Protein AF-A0A418KWC9-F1 (afdb_monomer_lite)

Organism: NCBI:txid2293569

Foldseek 3Di:
DAADPQEDDPDDPLVLLCLLLVCVLVHQADEYEDEEEDDPVVLDPLEPPPLCVSVVSVCVRPNQRHAYAHAEYWYFYFPCVPHDDDPVRLVSLLLSQLSHQLRSLQQPHQYYDYPDDAFDDPLGGTGYQADHPPRHGGLNVLLVVLSCVLQQCFAWDAWQPDWDPQKGWTWGDNPFKIKIKIAGQAKDKDFRDWPFFWWWKAWSRGDIDIFGADVRHGIDIHYSTIMITITGGDTDHDCVSGHDNRDDHDDDDDDQQQQKDKDKDFDPVQCPPCSPQNGADAQVDWTKMKIKIFGQAQAKWKWWKAKQWPQQKGKPDGTHIDIAGHRGIDMDIIIIHGHPRHAASDWIKIWMWIATPNDIHRIDIGTYHHNDDQWDWAWFQDPQGIKIWIKGFAQDQAKWWWQWKWKDKAPDIDTHGFTDIAGHGGIDIGIGDDPDDDAAKTKMWIWTAIPVGDIHIHIAMAGDHDPVQAAEAEAFDDDADADPPRCPPFDKDKLVVQWADSFPDDPPVQQKIWIWHWHDHQWWIKIKIKMAHNAFDQADDKPCRLWGWWKKKKWAGHFQPRDPFIWIWTWHQYPVFTWIFTPDADPADGITDPVKRKGWDADPVRNIIIIMITHTVVRHVNYRVNSQKIFMKMWTWHDNPPITRTIIINFDCPRPDVGSNRTGIYGYDD

Secondary structure (DSSP, 8-state):
--EE----PSS-HHHHHHHTTTGGGG-SEEEEEEEEE--TTT---SS-SSHHHHHHHHHHHSTTTSEEEEEEEEEEEET-TTSPPPHHHHHHHHHHHHHHHHHHHHTT-SEEEES-SS--B-SSEE--SB-TTT-PBPHHHHHHHHHHHHHTT-EEEEEPTTPPTTEEEEEEE-SSEEEEEEEESS-EEEEE--S-SEEEEE-TT--EEEEE--TT-EEEEE-SS-EEEEEEB----B-TTPPPPPP-PPPP---TTTTEEEEEE--GGG-TTHHHH-EEE-SSSPEEEEEEEEE-SSS-EEEEEEEEE-TTEEEES-SEEEEE-TT-EEEEEEEEEE-TTPPTT--EEEEEEEEETTEEPPPEEEEEEESS-SEEEEEEEETTEEEEEEEEE--SSS-EEE-PEEEEETTEEEEE---EEE-TT-EEEEEEE-TTPPSEEEEEEEEEEBTTS-EEEEEEEEEE--GGGPEEEEE-----SS---S-TT---EETTTTSEEEES----TTTEEEEEEEEE-SSEEEEEEEEEESS------GGGGGGSSEEEEEEEESSTTT-S--EEEEEEEETTEEEEEEEE-SSS-SEE-TTSEEEEEEETTTTEEEEEEEEEGGGSTT--GGG-EEEEEEEEEE-SSSS--EEEEESSSSSSTT-GGGSEEEEEE-

pLDDT: mean 90.85, std 8.5, range [52.31, 98.75]

Radius of gyration: 29.86 Å; chains: 1; bounding box: 70×76×73 Å

Structure (mmCIF, N/CA/C/O backbone):
data_AF-A0A418KWC9-F1
#
_entry.id   AF-A0A418KWC9-F1
#
loop_
_atom_site.group_PDB
_atom_site.id
_atom_site.type_symbol
_atom_site.label_atom_id
_atom_site.label_alt_id
_atom_site.label_comp_id
_atom_site.label_asym_id
_atom_site.label_entity_id
_atom_site.label_seq_id
_atom_site.pdbx_PDB_ins_code
_atom_site.Cartn_x
_atom_site.Cartn_y
_atom_site.Cartn_z
_atom_site.occupancy
_atom_site.B_iso_or_equiv
_atom_site.auth_seq_id
_atom_site.auth_comp_id
_atom_site.auth_asym_id
_atom_site.auth_atom_id
_atom_site.pdbx_PDB_model_num
ATOM 1 N N . MET A 1 1 ? 1.485 1.531 29.339 1.00 55.66 1 MET A N 1
ATOM 2 C CA . MET A 1 1 ? 1.982 1.822 27.985 1.00 55.66 1 MET A CA 1
ATOM 3 C C . MET A 1 1 ? 2.250 0.526 27.245 1.00 55.66 1 MET A C 1
ATOM 5 O O . MET A 1 1 ? 3.382 0.055 27.190 1.00 55.66 1 MET A O 1
ATOM 9 N N . SER A 1 2 ? 1.172 -0.069 26.738 1.00 59.66 2 SER A N 1
ATOM 10 C CA . SER A 1 2 ? 1.151 -0.954 25.577 1.00 59.66 2 SER A CA 1
ATOM 11 C C . SER A 1 2 ? 1.064 -0.100 24.307 1.00 59.66 2 SER A C 1
ATOM 13 O O . SER A 1 2 ? 0.461 0.970 24.310 1.00 59.66 2 SER A O 1
ATOM 15 N N . ALA A 1 3 ? 1.679 -0.560 23.221 1.00 57.91 3 ALA A N 1
ATOM 16 C CA . ALA A 1 3 ? 1.517 0.033 21.896 1.00 57.91 3 ALA A CA 1
ATOM 17 C C . ALA A 1 3 ? 0.879 -1.014 20.982 1.00 57.91 3 ALA A C 1
ATOM 19 O O . ALA A 1 3 ? 1.335 -2.162 20.959 1.00 57.91 3 ALA A O 1
ATOM 20 N N . ALA A 1 4 ? -0.158 -0.637 20.238 1.00 60.97 4 ALA A N 1
ATOM 21 C CA . ALA A 1 4 ? -0.689 -1.491 19.184 1.00 60.97 4 ALA A CA 1
ATOM 22 C C . ALA A 1 4 ? 0.157 -1.273 17.929 1.00 60.97 4 ALA A C 1
ATOM 24 O O . ALA A 1 4 ? 0.073 -0.212 17.330 1.00 60.97 4 ALA A O 1
ATOM 25 N N . GLY A 1 5 ? 0.975 -2.270 17.563 1.00 56.97 5 GLY A N 1
ATOM 26 C CA . GLY A 1 5 ? 1.884 -2.244 16.410 1.00 56.97 5 GLY A CA 1
ATOM 27 C C . GLY A 1 5 ? 1.158 -2.049 15.077 1.00 56.97 5 GLY A C 1
ATOM 28 O O . GLY A 1 5 ? 0.870 -3.026 14.388 1.00 56.97 5 GLY A O 1
ATOM 29 N N . MET A 1 6 ? 0.871 -0.804 14.709 1.00 66.00 6 MET A N 1
ATOM 30 C CA . MET A 1 6 ? 0.062 -0.421 13.549 1.00 66.00 6 MET A CA 1
ATOM 31 C C . MET A 1 6 ? 0.936 0.188 12.443 1.00 66.00 6 MET A C 1
ATOM 33 O O . MET A 1 6 ? 0.730 1.297 11.961 1.00 66.00 6 MET A O 1
ATOM 37 N N . ALA A 1 7 ? 1.944 -0.570 12.006 1.00 60.78 7 ALA A N 1
ATOM 38 C CA . ALA A 1 7 ? 2.796 -0.187 10.883 1.00 60.78 7 ALA A CA 1
ATOM 39 C C . ALA A 1 7 ? 2.157 -0.622 9.549 1.00 60.78 7 ALA A C 1
ATOM 41 O O . ALA A 1 7 ? 2.160 -1.805 9.201 1.00 60.78 7 ALA A O 1
ATOM 42 N N . GLY A 1 8 ? 1.609 0.326 8.783 1.00 56.72 8 GLY A N 1
ATOM 43 C CA . GLY A 1 8 ? 1.038 0.069 7.458 1.00 56.72 8 GLY A CA 1
ATOM 44 C C . GLY A 1 8 ? 1.153 1.284 6.544 1.00 56.72 8 GLY A C 1
ATOM 45 O O . GLY A 1 8 ? 0.849 2.394 6.961 1.00 56.72 8 GLY A O 1
ATOM 46 N N . ALA A 1 9 ? 1.600 1.076 5.303 1.00 54.41 9 ALA A N 1
ATOM 47 C CA . ALA A 1 9 ? 1.681 2.128 4.292 1.00 54.41 9 ALA A CA 1
ATOM 48 C C . ALA A 1 9 ? 0.294 2.488 3.736 1.00 54.41 9 ALA A C 1
ATOM 50 O O . ALA A 1 9 ? -0.619 1.665 3.723 1.00 54.41 9 ALA A O 1
ATOM 51 N N . GLN A 1 10 ? 0.161 3.709 3.222 1.00 53.97 10 GLN A N 1
ATOM 52 C CA . GLN A 1 10 ? -1.043 4.160 2.529 1.00 53.97 10 GLN A CA 1
ATOM 53 C C . GLN A 1 10 ? -1.357 3.347 1.270 1.00 53.97 10 GLN A C 1
ATOM 55 O O . GLN A 1 10 ? -0.440 3.120 0.475 1.00 53.97 10 GLN A O 1
ATOM 60 N N . PRO A 1 11 ? -2.639 3.003 1.001 1.00 52.75 11 PRO A N 1
ATOM 61 C CA . PRO A 1 11 ? -3.869 3.302 1.763 1.00 52.75 11 PRO A CA 1
ATOM 62 C C . PRO A 1 11 ? -4.252 2.258 2.844 1.00 52.75 11 PRO A C 1
ATOM 64 O O . PRO A 1 11 ? -3.728 1.149 2.881 1.00 52.75 11 PRO A O 1
ATOM 67 N N . TYR A 1 12 ? -5.233 2.635 3.680 1.00 63.41 12 TYR A N 1
ATOM 68 C CA . TYR A 1 12 ? -5.588 2.100 5.010 1.00 63.41 12 TYR A CA 1
ATOM 69 C C . TYR A 1 12 ? -6.481 0.838 5.191 1.00 63.41 12 TYR A C 1
ATOM 71 O O . TYR A 1 12 ? -6.798 0.589 6.353 1.00 63.41 12 TYR A O 1
ATOM 79 N N . PRO A 1 13 ? -6.911 0.007 4.210 1.00 67.88 13 PRO A N 1
ATOM 80 C CA . PRO A 1 13 ? -7.950 -1.010 4.476 1.00 67.88 13 PRO A CA 1
ATOM 81 C C . PRO A 1 13 ? -7.666 -1.940 5.664 1.00 67.88 13 PRO A C 1
ATOM 83 O O . PRO A 1 13 ? -8.561 -2.281 6.431 1.00 67.88 13 PRO A O 1
ATOM 86 N N . TRP A 1 14 ? -6.400 -2.316 5.849 1.00 73.94 14 TRP A N 1
ATOM 87 C CA . TRP A 1 14 ? -5.980 -3.129 6.987 1.00 73.94 14 TRP A CA 1
ATOM 88 C C . TRP A 1 14 ? -5.973 -2.354 8.311 1.00 73.94 14 TRP A C 1
ATOM 90 O O . TRP A 1 14 ? -6.402 -2.895 9.326 1.00 73.94 14 TRP A O 1
ATOM 100 N N . LEU A 1 15 ? -5.511 -1.099 8.303 1.00 79.12 15 LEU A N 1
ATOM 101 C CA . LEU A 1 15 ? -5.437 -0.270 9.507 1.00 79.12 15 LEU A CA 1
ATOM 102 C C . LEU A 1 15 ? -6.836 0.097 10.003 1.00 79.12 15 LEU A C 1
ATOM 104 O O . LEU A 1 15 ? -7.142 -0.082 11.174 1.00 79.12 15 LEU A O 1
ATOM 108 N N . GLU A 1 16 ? -7.713 0.514 9.093 1.00 82.56 16 GLU A N 1
ATOM 109 C CA . GLU A 1 16 ? -9.117 0.760 9.406 1.00 82.56 16 GLU A CA 1
ATOM 110 C C . GLU A 1 16 ? -9.792 -0.513 9.939 1.00 82.56 16 GLU A C 1
ATOM 112 O O . GLU A 1 16 ? -10.520 -0.468 10.929 1.00 82.56 16 GLU A O 1
ATOM 117 N N . LEU A 1 17 ? -9.509 -1.678 9.343 1.00 85.88 17 LEU A N 1
ATOM 118 C CA . LEU A 1 17 ? -10.041 -2.941 9.845 1.00 85.88 17 LEU A CA 1
ATOM 119 C C . LEU A 1 17 ? -9.552 -3.257 11.265 1.00 85.88 17 LEU A C 1
ATOM 121 O O . LEU A 1 17 ? -10.341 -3.759 12.060 1.00 85.88 17 LEU A O 1
ATOM 125 N N . MET A 1 18 ? -8.297 -2.954 11.612 1.00 86.56 18 MET A N 1
ATOM 126 C CA . MET A 1 18 ? -7.821 -3.093 12.993 1.00 86.56 18 MET A CA 1
ATOM 127 C C . MET A 1 18 ? -8.593 -2.195 13.959 1.00 86.56 18 MET A C 1
ATOM 129 O O . MET A 1 18 ? -9.014 -2.668 15.011 1.00 86.56 18 MET A O 1
ATOM 133 N N . LEU A 1 19 ? -8.824 -0.934 13.595 1.00 87.81 19 LEU A N 1
ATOM 134 C CA . LEU A 1 19 ? -9.571 0.005 14.435 1.00 87.81 19 LEU A CA 1
ATOM 135 C C . LEU A 1 19 ? -11.036 -0.432 14.615 1.00 87.81 19 LEU A C 1
ATOM 137 O O . LEU A 1 19 ? -11.556 -0.410 15.726 1.00 87.81 19 LEU A O 1
ATOM 141 N N . ARG A 1 20 ? -11.668 -0.983 13.568 1.00 90.00 20 ARG A N 1
ATOM 142 C CA . ARG A 1 20 ? -13.002 -1.622 13.637 1.00 90.00 20 ARG A CA 1
ATOM 143 C C . ARG A 1 20 ? -13.074 -2.857 14.544 1.00 90.00 20 ARG A C 1
ATOM 145 O O . ARG A 1 20 ? -14.174 -3.347 14.790 1.00 90.00 20 ARG A O 1
ATOM 152 N N . ASN A 1 21 ? -11.935 -3.402 14.969 1.00 92.50 21 ASN A N 1
ATOM 153 C CA . ASN A 1 21 ? -11.843 -4.502 15.933 1.00 92.50 21 ASN A CA 1
ATOM 154 C C . ASN A 1 21 ? -11.576 -4.001 17.366 1.00 92.50 21 ASN A C 1
ATOM 156 O O . ASN A 1 21 ? -11.148 -4.790 18.204 1.00 92.50 21 ASN A O 1
ATOM 160 N N . GLU A 1 22 ? -11.799 -2.708 17.644 1.00 91.62 22 GLU A N 1
ATOM 161 C CA . GLU A 1 22 ? -11.688 -2.120 18.992 1.00 91.62 22 GLU A CA 1
ATOM 162 C C . GLU A 1 22 ? -10.288 -2.356 19.611 1.00 91.62 22 GLU A C 1
ATOM 164 O O . GLU A 1 22 ? -10.118 -2.536 20.812 1.00 91.62 22 GLU A O 1
ATOM 169 N N . VAL A 1 23 ? -9.241 -2.387 18.772 1.00 88.88 23 VAL A N 1
ATOM 170 C CA . VAL A 1 23 ? -7.858 -2.650 19.217 1.00 88.88 23 VAL A CA 1
ATOM 171 C C . VAL A 1 23 ? -7.333 -1.546 20.143 1.00 88.88 23 VAL A C 1
ATOM 173 O O . VAL A 1 23 ? -6.467 -1.817 20.978 1.00 88.88 23 VAL A O 1
ATOM 176 N N . LEU A 1 24 ? -7.848 -0.320 20.007 1.00 87.31 24 LEU A N 1
ATOM 177 C CA . LEU A 1 24 ? -7.435 0.822 20.825 1.00 87.31 24 LEU A CA 1
ATOM 178 C C . LEU A 1 24 ? -7.840 0.680 22.297 1.00 87.31 24 LEU A C 1
ATOM 180 O O . LEU A 1 24 ? -7.077 1.105 23.154 1.00 87.31 24 LEU A O 1
ATOM 184 N N . ASP A 1 25 ? -8.899 -0.070 22.614 1.00 87.25 25 ASP A N 1
ATOM 185 C CA . ASP A 1 25 ? -9.286 -0.380 24.003 1.00 87.25 25 ASP A CA 1
ATOM 186 C C . ASP A 1 25 ? -8.169 -1.114 24.781 1.00 87.25 25 ASP A C 1
ATOM 188 O O . ASP A 1 25 ? -8.144 -1.143 26.014 1.00 87.25 25 ASP A O 1
ATOM 192 N N . TYR A 1 26 ? -7.212 -1.709 24.057 1.00 86.75 26 TYR A N 1
ATOM 193 C CA . TYR A 1 26 ? -6.084 -2.475 24.590 1.00 86.75 26 TYR A CA 1
ATOM 194 C C . TYR A 1 26 ? -4.725 -1.785 24.382 1.00 86.75 26 TYR A C 1
ATOM 196 O O . TYR A 1 26 ? -3.673 -2.361 24.704 1.00 86.75 26 TYR A O 1
ATOM 204 N N . ALA A 1 27 ? -4.718 -0.566 23.843 1.00 86.25 27 ALA A N 1
ATOM 205 C CA . ALA A 1 27 ? -3.515 0.170 23.485 1.00 86.25 27 ALA A CA 1
ATOM 206 C C . ALA A 1 27 ? -3.492 1.547 24.150 1.00 86.25 27 ALA A C 1
ATOM 208 O O . ALA A 1 27 ? -4.456 2.289 24.100 1.00 86.25 27 ALA A O 1
ATOM 209 N N . ASP A 1 28 ? -2.348 1.924 24.719 1.00 85.06 28 ASP A N 1
ATOM 210 C CA . ASP A 1 28 ? -2.148 3.298 25.200 1.00 85.06 28 ASP A CA 1
ATOM 211 C C . ASP A 1 28 ? -1.655 4.232 24.076 1.00 85.06 28 ASP A C 1
ATOM 213 O O . ASP A 1 28 ? -1.590 5.450 24.242 1.00 85.06 28 ASP A O 1
ATOM 217 N N . ILE A 1 29 ? -1.178 3.645 22.972 1.00 87.81 29 ILE A N 1
ATOM 218 C CA . ILE A 1 29 ? -0.477 4.334 21.889 1.00 87.81 29 ILE A CA 1
ATOM 219 C C . ILE A 1 29 ? -0.920 3.756 20.542 1.00 87.81 29 ILE A C 1
ATOM 221 O O . ILE A 1 29 ? -0.786 2.550 20.298 1.00 87.81 29 ILE A O 1
ATOM 225 N N . TYR A 1 30 ? -1.333 4.649 19.645 1.00 88.62 30 TYR A N 1
ATOM 226 C CA . TYR A 1 30 ? -1.456 4.428 18.212 1.00 88.62 30 TYR A CA 1
ATOM 227 C C . TYR A 1 30 ? -0.127 4.792 17.546 1.00 88.62 30 TYR A C 1
ATOM 229 O O . TYR A 1 30 ? 0.238 5.966 17.449 1.00 88.62 30 TYR A O 1
ATOM 237 N N . ASN A 1 31 ? 0.639 3.785 17.121 1.00 89.31 31 ASN A N 1
ATOM 238 C CA . ASN A 1 31 ? 1.924 4.020 16.474 1.00 89.31 31 ASN A CA 1
ATOM 239 C C . ASN A 1 31 ? 1.820 3.912 14.949 1.00 89.31 31 ASN A C 1
ATOM 241 O O . ASN A 1 31 ? 1.153 3.022 14.432 1.00 89.31 31 ASN A O 1
ATOM 245 N N . TYR A 1 32 ? 2.523 4.783 14.229 1.00 86.56 32 TYR A N 1
ATOM 246 C CA . TYR A 1 32 ? 2.588 4.766 12.766 1.00 86.56 32 TYR A CA 1
ATOM 247 C C . TYR A 1 32 ? 3.977 5.184 12.281 1.00 86.56 32 TYR A C 1
ATOM 249 O O . TYR A 1 32 ? 4.783 5.716 13.046 1.00 86.56 32 TYR A O 1
ATOM 257 N N . HIS A 1 33 ? 4.304 4.831 11.037 1.00 88.00 33 HIS A N 1
ATOM 258 C CA . HIS A 1 33 ? 5.649 4.967 10.474 1.00 88.00 33 HIS A CA 1
ATOM 259 C C . HIS A 1 33 ? 5.592 5.815 9.201 1.00 88.00 33 HIS A C 1
ATOM 261 O O . HIS A 1 33 ? 4.668 5.687 8.392 1.00 88.00 33 HIS A O 1
ATOM 267 N N . LEU A 1 34 ? 6.597 6.662 9.006 1.00 83.44 34 LEU A N 1
ATOM 268 C CA . LEU A 1 34 ? 6.789 7.423 7.781 1.00 83.44 34 LEU A CA 1
ATOM 269 C C . LEU A 1 34 ? 8.232 7.247 7.323 1.00 83.44 34 LEU A C 1
ATOM 271 O O . LEU A 1 34 ? 9.177 7.570 8.035 1.00 83.44 34 LEU A O 1
ATOM 275 N N . HIS A 1 35 ? 8.405 6.768 6.097 1.00 84.06 35 HIS A N 1
ATOM 276 C CA . HIS A 1 35 ? 9.718 6.614 5.487 1.00 84.06 35 HIS A CA 1
ATOM 277 C C . HIS A 1 35 ? 9.732 7.281 4.121 1.00 84.06 35 HIS A C 1
ATOM 279 O O . HIS A 1 35 ? 8.744 7.239 3.387 1.00 84.06 35 HIS A O 1
ATOM 285 N N . GLN A 1 36 ? 10.864 7.876 3.765 1.00 80.00 36 GLN A N 1
ATOM 286 C CA . GLN A 1 36 ? 11.107 8.387 2.420 1.00 80.00 36 GLN A CA 1
ATOM 287 C C . GLN A 1 36 ? 12.430 7.859 1.877 1.00 80.00 36 GLN A C 1
ATOM 289 O O . GLN A 1 36 ? 13.285 7.368 2.612 1.00 80.00 36 GLN A O 1
ATOM 294 N N . THR A 1 37 ? 12.588 7.952 0.561 1.00 83.50 37 THR A N 1
ATOM 295 C CA . THR A 1 37 ? 13.860 7.703 -0.112 1.00 83.50 37 THR A CA 1
ATOM 296 C C . THR A 1 37 ? 14.444 9.033 -0.560 1.00 83.50 37 THR A C 1
ATOM 298 O O . THR A 1 37 ? 13.742 9.844 -1.157 1.00 83.50 37 THR A O 1
ATOM 301 N N . TYR A 1 38 ? 15.718 9.252 -0.259 1.00 84.06 38 TYR A N 1
ATOM 302 C CA . TYR A 1 38 ? 16.465 10.413 -0.702 1.00 84.06 38 TYR A CA 1
ATOM 303 C C . TYR A 1 38 ? 16.671 10.361 -2.214 1.00 84.06 38 TYR A C 1
ATOM 305 O O . TYR A 1 38 ? 17.191 9.375 -2.741 1.00 84.06 38 TYR A O 1
ATOM 313 N N . ASP A 1 39 ? 16.289 11.448 -2.878 1.00 79.38 39 ASP A N 1
ATOM 314 C CA . ASP A 1 39 ? 16.527 11.684 -4.295 1.00 79.38 39 ASP A CA 1
ATOM 315 C C . ASP A 1 39 ? 17.175 13.072 -4.474 1.00 79.38 39 ASP A C 1
ATOM 317 O O . ASP A 1 39 ? 16.536 14.094 -4.187 1.00 79.38 39 ASP A O 1
ATOM 321 N N . PRO A 1 40 ? 18.440 13.145 -4.925 1.00 71.31 40 PRO A N 1
ATOM 322 C CA . PRO A 1 40 ? 19.127 14.416 -5.125 1.00 71.31 40 PRO A CA 1
ATOM 323 C C . PRO A 1 40 ? 18.528 15.260 -6.264 1.00 71.31 40 PRO A C 1
ATOM 325 O O . PRO A 1 40 ? 18.698 16.478 -6.250 1.00 71.31 40 PRO A O 1
ATOM 328 N N . ALA A 1 41 ? 17.814 14.662 -7.225 1.00 65.19 41 ALA A N 1
ATOM 329 C CA . ALA A 1 41 ? 17.230 15.373 -8.365 1.00 65.19 41 ALA A CA 1
ATOM 330 C C . ALA A 1 41 ? 15.948 16.133 -7.997 1.00 65.19 41 ALA A C 1
ATOM 332 O O . ALA A 1 41 ? 15.665 17.189 -8.563 1.00 65.19 41 ALA A O 1
ATOM 333 N N . VAL A 1 42 ? 15.188 15.613 -7.032 1.00 59.84 42 VAL A N 1
ATOM 334 C CA . VAL A 1 42 ? 13.892 16.177 -6.623 1.00 59.84 42 VAL A CA 1
ATOM 335 C C . VAL A 1 42 ? 14.031 17.120 -5.422 1.00 59.84 42 VAL A C 1
ATOM 337 O O . VAL A 1 42 ? 13.109 17.884 -5.156 1.00 59.84 42 VAL A O 1
ATOM 340 N N . ALA A 1 43 ? 15.188 17.114 -4.735 1.00 54.28 43 ALA A N 1
ATOM 341 C CA . ALA A 1 43 ? 15.439 17.807 -3.467 1.00 54.28 43 ALA A CA 1
ATOM 342 C C . ALA A 1 43 ? 14.248 17.608 -2.509 1.00 54.28 43 ALA A C 1
ATOM 344 O O . ALA A 1 43 ? 13.368 18.471 -2.456 1.00 54.28 43 ALA A O 1
ATOM 345 N N . PRO A 1 44 ? 14.168 16.463 -1.797 1.00 52.31 44 PRO A N 1
ATOM 346 C CA . PRO A 1 44 ? 12.947 16.040 -1.122 1.00 52.31 44 PRO A CA 1
ATOM 347 C C . PRO A 1 44 ? 12.392 17.190 -0.293 1.00 52.31 44 PRO A C 1
ATOM 349 O O . PRO A 1 44 ? 13.108 17.800 0.506 1.00 52.31 44 PRO A O 1
ATOM 352 N N . THR A 1 45 ? 11.117 17.513 -0.515 1.00 52.91 45 THR A N 1
ATOM 353 C CA . THR A 1 45 ? 10.441 18.484 0.340 1.00 52.91 45 THR A CA 1
ATOM 354 C C . THR A 1 45 ? 10.541 17.931 1.763 1.00 52.91 45 THR A C 1
ATOM 356 O O . THR A 1 45 ? 10.082 16.813 1.991 1.00 52.91 45 THR A O 1
ATOM 359 N N . PRO A 1 46 ? 11.138 18.652 2.728 1.00 54.31 46 PRO A N 1
ATOM 360 C CA . PRO A 1 46 ? 11.438 18.105 4.053 1.00 54.31 46 PRO A CA 1
ATOM 361 C C . PRO A 1 46 ? 10.185 17.934 4.933 1.00 54.31 46 PRO A C 1
ATOM 363 O O . PRO A 1 46 ? 10.283 17.807 6.150 1.00 54.31 46 PRO A O 1
ATOM 366 N N . LEU A 1 47 ? 8.993 17.965 4.332 1.00 57.19 47 LEU A N 1
ATOM 367 C CA . LEU A 1 47 ? 7.722 17.863 5.025 1.00 57.19 47 LEU A CA 1
ATOM 368 C C . LEU A 1 47 ? 7.279 16.385 5.082 1.00 57.19 47 LEU A C 1
ATOM 370 O O . LEU A 1 47 ? 7.255 15.725 4.039 1.00 57.19 47 LEU A O 1
ATOM 374 N N . PRO A 1 48 ? 6.843 15.874 6.252 1.00 59.09 48 PRO A N 1
ATOM 375 C CA . PRO A 1 48 ? 6.015 14.676 6.331 1.00 59.09 48 PRO A CA 1
ATOM 376 C C . PRO A 1 48 ? 4.798 14.863 5.433 1.00 59.09 48 PRO A C 1
ATOM 378 O O . PRO A 1 48 ? 3.848 15.560 5.790 1.00 59.09 48 PRO A O 1
ATOM 381 N N . THR A 1 49 ? 4.769 14.210 4.283 1.00 60.97 49 THR A N 1
ATOM 382 C CA . THR A 1 49 ? 3.495 13.923 3.634 1.00 60.97 49 THR A CA 1
ATOM 383 C C . THR A 1 49 ? 2.897 12.716 4.351 1.00 60.97 49 THR A C 1
ATOM 385 O O . THR A 1 49 ? 3.434 11.617 4.234 1.00 60.97 49 THR A O 1
ATOM 388 N N . GLY A 1 50 ? 1.822 12.909 5.122 1.00 70.19 50 GLY A N 1
ATOM 389 C CA . GLY A 1 50 ? 1.013 11.791 5.626 1.00 70.19 50 GLY A CA 1
ATOM 390 C C . GLY A 1 50 ? 0.551 11.848 7.083 1.00 70.19 50 GLY A C 1
ATOM 391 O O . GLY A 1 50 ? -0.415 11.158 7.387 1.00 70.19 50 GLY A O 1
ATOM 392 N N . VAL A 1 51 ? 1.142 12.663 7.970 1.00 84.38 51 VAL A N 1
ATOM 393 C CA . VAL A 1 51 ? 0.728 12.716 9.398 1.00 84.38 51 VAL A CA 1
ATOM 394 C C . VAL A 1 51 ? -0.773 12.998 9.571 1.00 84.38 51 VAL A C 1
ATOM 396 O O . VAL A 1 51 ? -1.427 12.199 10.243 1.00 84.38 51 VAL A O 1
ATOM 399 N N . PRO A 1 52 ? -1.375 14.024 8.919 1.00 83.12 52 PRO A N 1
ATOM 400 C CA . PRO A 1 52 ? -2.804 14.301 9.094 1.00 83.12 52 PRO A CA 1
ATOM 401 C C . PRO A 1 52 ? -3.714 13.143 8.678 1.00 83.12 52 PRO A C 1
ATOM 403 O O . PRO A 1 52 ? -4.813 13.014 9.199 1.00 83.12 52 PRO A O 1
ATOM 406 N N . ALA A 1 53 ? -3.268 12.289 7.753 1.00 79.00 53 ALA A N 1
ATOM 407 C CA . ALA A 1 53 ? -4.049 11.138 7.327 1.00 79.00 53 ALA A CA 1
ATOM 408 C C . ALA A 1 53 ? -4.059 10.035 8.404 1.00 79.00 53 ALA A C 1
ATOM 410 O O . ALA A 1 53 ? -5.106 9.446 8.659 1.00 79.00 53 ALA A O 1
ATOM 411 N N . TYR A 1 54 ? -2.924 9.784 9.076 1.00 84.12 54 TYR A N 1
ATOM 412 C CA . TYR A 1 54 ? -2.851 8.783 10.149 1.00 84.12 54 TYR A CA 1
ATOM 413 C C . TYR A 1 54 ? -3.618 9.222 11.391 1.00 84.12 54 TYR A C 1
ATOM 415 O O . TYR A 1 54 ? -4.342 8.410 11.960 1.00 84.12 54 TYR A O 1
ATOM 423 N N . LEU A 1 55 ? -3.457 10.485 11.792 1.00 85.44 55 LEU A N 1
ATOM 424 C CA . LEU A 1 55 ? -4.131 11.032 12.969 1.00 85.44 55 LEU A CA 1
ATOM 425 C C . LEU A 1 55 ? -5.617 11.295 12.704 1.00 85.44 55 LEU A C 1
ATOM 427 O O . LEU A 1 55 ? -6.437 11.054 13.577 1.00 85.44 55 LEU A O 1
ATOM 431 N N . GLY A 1 56 ? -5.988 11.699 11.485 1.00 84.62 56 GLY A N 1
ATOM 432 C CA . GLY A 1 56 ? -7.393 11.851 11.106 1.00 84.62 56 GLY A CA 1
ATOM 433 C C . GLY A 1 56 ? -8.168 10.532 11.133 1.00 84.62 56 GLY A C 1
ATOM 434 O O . GLY A 1 56 ? -9.339 10.533 11.492 1.00 84.62 56 GLY A O 1
ATOM 435 N N . LEU A 1 57 ? -7.519 9.409 10.796 1.00 83.88 57 LEU A N 1
ATOM 436 C CA . LEU A 1 57 ? -8.125 8.084 10.948 1.00 83.88 57 LEU A CA 1
ATOM 437 C C . LEU A 1 57 ? -8.260 7.688 12.424 1.00 83.88 57 LEU A C 1
ATOM 439 O O . LEU A 1 57 ? -9.289 7.145 12.803 1.00 83.88 57 LEU A O 1
ATOM 443 N N . LEU A 1 58 ? -7.244 7.956 13.252 1.00 85.31 58 LEU A N 1
ATOM 444 C CA . LEU A 1 58 ? -7.317 7.713 14.697 1.00 85.31 58 LEU A CA 1
ATOM 445 C C . LEU A 1 58 ? -8.514 8.450 15.320 1.00 85.31 58 LEU A C 1
ATOM 447 O O . LEU A 1 58 ? -9.316 7.836 16.017 1.00 85.31 58 LEU A O 1
ATOM 451 N N . GLU A 1 59 ? -8.671 9.730 14.984 1.00 84.94 59 GLU A N 1
ATOM 452 C CA . GLU A 1 59 ? -9.733 10.602 15.496 1.00 84.94 59 GLU A CA 1
ATOM 453 C C . GLU A 1 59 ? -11.152 10.105 15.154 1.00 84.94 59 GLU A C 1
ATOM 455 O O . GLU A 1 59 ? -12.100 10.378 15.884 1.00 84.94 59 GLU A O 1
ATOM 460 N N . GLU A 1 60 ? -11.330 9.351 14.062 1.00 86.50 60 GLU A N 1
ATOM 461 C CA . GLU A 1 60 ? -12.630 8.759 13.708 1.00 86.50 60 GLU A CA 1
ATOM 462 C C . GLU A 1 60 ? -13.060 7.650 14.685 1.00 86.50 60 GLU A C 1
ATOM 464 O O . GLU A 1 60 ? -14.260 7.445 14.889 1.00 86.50 60 GLU A O 1
ATOM 469 N N . TYR A 1 61 ? -12.097 6.941 15.282 1.00 87.06 61 TYR A N 1
ATOM 470 C CA . TYR A 1 61 ? -12.347 5.762 16.114 1.00 87.06 61 TYR A CA 1
ATOM 471 C C . TYR A 1 61 ? -12.164 6.024 17.610 1.00 87.06 61 TYR A C 1
ATOM 473 O O . TYR A 1 61 ? -12.871 5.403 18.399 1.00 87.06 61 TYR A O 1
ATOM 481 N N . ASP A 1 62 ? -11.251 6.918 17.992 1.00 83.75 62 ASP A N 1
ATOM 482 C CA . ASP A 1 62 ? -10.945 7.220 19.394 1.00 83.75 62 ASP A CA 1
ATOM 483 C C . ASP A 1 62 ? -10.539 8.697 19.588 1.00 83.75 62 ASP A C 1
ATOM 485 O O . ASP A 1 62 ? -9.357 9.014 19.760 1.00 83.75 62 ASP A O 1
ATOM 489 N N . PRO A 1 63 ? -11.502 9.632 19.475 1.00 76.31 63 PRO A N 1
ATOM 490 C CA . PRO A 1 63 ? -11.222 11.063 19.426 1.00 76.31 63 PRO A CA 1
ATOM 491 C C . PRO A 1 63 ? -10.611 11.588 20.731 1.00 76.31 63 PRO A C 1
ATOM 493 O O . PRO A 1 63 ? -11.280 11.647 21.763 1.00 76.31 63 PRO A O 1
ATOM 496 N N . GLY A 1 64 ? -9.349 12.025 20.664 1.00 68.44 64 GLY A N 1
ATOM 497 C CA . GLY A 1 64 ? -8.633 12.684 21.764 1.00 68.44 64 GLY A CA 1
ATOM 498 C C . GLY A 1 64 ? -8.173 11.800 22.936 1.00 68.44 64 GLY A C 1
ATOM 499 O O . GLY A 1 64 ? -7.597 12.337 23.885 1.00 68.44 64 GLY A O 1
ATOM 500 N N . ASP A 1 65 ? -8.382 10.482 22.884 1.00 77.44 65 ASP A N 1
ATOM 501 C CA . ASP A 1 65 ? -8.111 9.577 24.013 1.00 77.44 65 ASP A CA 1
ATOM 502 C C . ASP A 1 65 ? -6.790 8.788 23.859 1.00 77.44 65 ASP A C 1
ATOM 504 O O . ASP A 1 65 ? -6.071 8.584 24.847 1.00 77.44 65 ASP A O 1
ATOM 508 N N . THR A 1 66 ? -6.398 8.428 22.630 1.00 87.00 66 THR A N 1
ATOM 509 C CA . THR A 1 66 ? -5.159 7.678 22.347 1.00 87.00 66 THR A CA 1
ATOM 510 C C . THR A 1 66 ? -4.016 8.562 21.841 1.00 87.00 66 THR A C 1
ATOM 512 O O . THR A 1 66 ? -4.178 9.388 20.946 1.00 87.00 66 THR A O 1
ATOM 515 N N . LEU A 1 67 ? -2.800 8.312 22.345 1.00 89.44 67 LEU A N 1
ATOM 516 C CA . LEU A 1 67 ? -1.588 8.994 21.883 1.00 89.44 67 LEU A CA 1
ATOM 517 C C . LEU A 1 67 ? -1.149 8.531 20.483 1.00 89.44 67 LEU A C 1
ATOM 519 O O . LEU A 1 67 ? -0.904 7.344 20.267 1.00 89.44 67 LEU A O 1
ATOM 523 N N . GLY A 1 68 ? -0.930 9.469 19.562 1.00 90.06 68 GLY A N 1
ATOM 524 C CA . GLY A 1 68 ? -0.401 9.241 18.218 1.00 90.06 68 GLY A CA 1
ATOM 525 C C . GLY A 1 68 ? 1.124 9.373 18.152 1.00 90.06 68 GLY A C 1
ATOM 526 O O . GLY A 1 68 ? 1.666 10.481 18.115 1.00 90.06 68 GLY A O 1
ATOM 527 N N . TRP A 1 69 ? 1.853 8.252 18.105 1.00 92.19 69 TRP A N 1
ATOM 528 C CA . TRP A 1 69 ? 3.324 8.245 18.063 1.00 92.19 69 TRP A CA 1
ATOM 529 C C . TRP A 1 69 ? 3.860 7.893 16.673 1.00 92.19 69 TRP A C 1
ATOM 531 O O . TRP A 1 69 ? 3.602 6.812 16.143 1.00 92.19 69 TRP A O 1
ATOM 541 N N . LEU A 1 70 ? 4.706 8.763 16.121 1.00 91.25 70 LEU A N 1
ATOM 542 C CA . LEU A 1 70 ? 5.507 8.461 14.937 1.00 91.25 70 LEU A CA 1
ATOM 543 C C . LEU A 1 70 ? 6.765 7.709 15.379 1.00 91.25 70 LEU A C 1
ATOM 545 O O . LEU A 1 70 ? 7.802 8.314 15.655 1.00 91.25 70 LEU A O 1
ATOM 549 N N . THR A 1 71 ? 6.649 6.388 15.514 1.00 91.94 71 THR A N 1
ATOM 550 C CA . THR A 1 71 ? 7.700 5.524 16.084 1.00 91.94 71 THR A CA 1
ATOM 551 C C . THR A 1 71 ? 8.856 5.234 15.141 1.00 91.94 71 THR A C 1
ATOM 553 O O . THR A 1 71 ? 9.910 4.804 15.605 1.00 91.94 71 THR A O 1
ATOM 556 N N . GLU A 1 72 ? 8.682 5.492 13.848 1.00 89.38 72 GLU A N 1
ATOM 557 C CA . GLU A 1 72 ? 9.769 5.472 12.876 1.00 89.38 72 GLU A CA 1
ATOM 558 C C . GLU A 1 72 ? 9.582 6.584 11.847 1.00 89.38 72 GLU A C 1
ATOM 560 O O . GLU A 1 72 ? 8.615 6.585 11.083 1.00 89.38 72 GLU A O 1
ATOM 565 N N . ALA A 1 73 ? 10.537 7.507 11.821 1.00 89.06 73 ALA A N 1
ATOM 566 C CA . ALA A 1 73 ? 10.681 8.530 10.800 1.00 89.06 73 ALA A CA 1
ATOM 567 C C . ALA A 1 73 ? 12.088 8.442 10.198 1.00 89.06 73 ALA A C 1
ATOM 569 O O . ALA A 1 73 ? 13.057 8.866 10.830 1.00 89.06 73 ALA A O 1
ATOM 570 N N . GLY A 1 74 ? 12.221 7.842 9.012 1.00 87.19 74 GLY A N 1
ATOM 571 C CA . GLY A 1 74 ? 13.528 7.602 8.383 1.00 87.19 74 GLY A CA 1
ATOM 572 C C . GLY A 1 74 ? 13.638 8.041 6.924 1.00 87.19 74 GLY A C 1
ATOM 573 O O . GLY A 1 74 ? 12.691 7.915 6.144 1.00 87.19 74 GLY A O 1
ATOM 574 N N . LEU A 1 75 ? 14.819 8.526 6.543 1.00 87.25 75 LEU A N 1
ATOM 575 C CA . LEU A 1 75 ? 15.180 8.806 5.154 1.00 87.25 75 LEU A CA 1
ATOM 576 C C . LEU A 1 75 ? 16.220 7.787 4.693 1.00 87.25 75 LEU A C 1
ATOM 578 O O . LEU A 1 75 ? 17.340 7.773 5.202 1.00 87.25 75 LEU A O 1
ATOM 582 N N . ARG A 1 76 ? 15.860 6.947 3.723 1.00 89.19 76 ARG A N 1
ATOM 583 C CA . ARG A 1 76 ? 16.797 6.011 3.096 1.00 89.19 76 ARG A CA 1
ATOM 584 C C . ARG A 1 76 ? 17.676 6.750 2.113 1.00 89.19 76 ARG A C 1
ATOM 586 O O . ARG A 1 76 ? 17.148 7.464 1.270 1.00 89.19 76 ARG A O 1
ATOM 593 N N . PHE A 1 77 ? 18.971 6.472 2.114 1.00 90.00 77 PHE A N 1
ATOM 594 C CA . PHE A 1 77 ? 19.912 6.962 1.111 1.00 90.00 77 PHE A CA 1
ATOM 595 C C . PHE A 1 77 ? 20.316 5.823 0.168 1.00 90.00 77 PHE A C 1
ATOM 597 O O . PHE A 1 77 ? 21.138 4.986 0.545 1.00 90.00 77 PHE A O 1
ATOM 604 N N . PRO A 1 78 ? 19.734 5.728 -1.044 1.00 84.69 78 PRO A N 1
ATOM 605 C CA . PRO A 1 78 ? 20.098 4.694 -2.006 1.00 84.69 78 PRO A CA 1
ATOM 606 C C . PRO A 1 78 ? 21.561 4.785 -2.435 1.00 84.69 78 PRO A C 1
ATOM 608 O O . PRO A 1 78 ? 22.154 5.859 -2.460 1.00 84.69 78 PRO A O 1
ATOM 611 N N . GLY A 1 79 ? 22.147 3.651 -2.822 1.00 82.56 79 GLY A N 1
ATOM 612 C CA . GLY A 1 79 ? 23.500 3.625 -3.395 1.00 82.56 79 GLY A CA 1
ATOM 613 C C . GLY A 1 79 ? 24.624 3.940 -2.400 1.00 82.56 79 GLY A C 1
ATOM 614 O O . GLY A 1 79 ? 25.774 4.118 -2.804 1.00 82.56 79 GLY A O 1
ATOM 615 N N . THR A 1 80 ? 24.323 4.000 -1.100 1.00 85.88 80 THR A N 1
ATOM 616 C CA . THR A 1 80 ? 25.331 4.091 -0.034 1.00 85.88 80 THR A CA 1
ATOM 617 C C . THR A 1 80 ? 25.797 2.720 0.450 1.00 85.88 80 THR A C 1
ATOM 619 O O . THR A 1 80 ? 26.650 2.652 1.329 1.00 85.88 80 THR A O 1
ATOM 622 N N . THR A 1 81 ? 25.245 1.622 -0.073 1.00 84.06 81 THR A N 1
ATOM 623 C CA . THR A 1 81 ? 25.588 0.288 0.418 1.00 84.06 81 THR A CA 1
ATOM 624 C C . THR A 1 81 ? 27.073 -0.002 0.247 1.00 84.06 81 THR A C 1
ATOM 626 O O . THR A 1 81 ? 27.630 0.135 -0.840 1.00 84.06 81 THR A O 1
ATOM 629 N N . GLY A 1 82 ? 27.726 -0.361 1.354 1.00 80.31 82 GLY A N 1
ATOM 630 C CA . GLY A 1 82 ? 29.166 -0.624 1.393 1.00 80.31 82 GLY A CA 1
ATOM 631 C C . GLY A 1 82 ? 30.070 0.618 1.379 1.00 80.31 82 GLY A C 1
ATOM 632 O O . GLY A 1 82 ? 31.287 0.457 1.291 1.00 80.31 82 GLY A O 1
ATOM 633 N N . ARG A 1 83 ? 29.531 1.843 1.491 1.00 89.19 83 ARG A N 1
ATOM 634 C CA . ARG A 1 83 ? 30.330 3.080 1.584 1.00 89.19 83 ARG A CA 1
ATOM 635 C C . ARG A 1 83 ? 29.780 4.070 2.621 1.00 89.19 83 ARG A C 1
ATOM 637 O O . ARG A 1 83 ? 28.590 4.050 2.924 1.00 89.19 83 ARG A O 1
ATOM 644 N N . PRO A 1 84 ? 30.607 4.992 3.142 1.00 89.56 84 PRO A N 1
ATOM 645 C CA . PRO A 1 84 ? 30.102 6.093 3.950 1.00 89.56 84 PRO A CA 1
ATOM 646 C C . PRO A 1 84 ? 29.268 7.086 3.122 1.00 89.56 84 PRO A C 1
ATOM 648 O O . PRO A 1 84 ? 29.463 7.227 1.908 1.00 89.56 84 PRO A O 1
ATOM 651 N N . MET A 1 85 ? 28.377 7.814 3.801 1.00 92.06 85 MET A N 1
ATOM 652 C CA . MET A 1 85 ? 27.643 8.937 3.211 1.00 92.06 85 MET A CA 1
ATOM 653 C C . MET A 1 85 ? 28.578 10.101 2.844 1.00 92.06 85 MET A C 1
ATOM 655 O O . MET A 1 85 ? 29.481 10.456 3.610 1.00 92.06 85 MET A O 1
ATOM 659 N N . THR A 1 86 ? 28.331 10.733 1.697 1.00 93.06 86 THR A N 1
ATOM 660 C CA . THR A 1 86 ? 29.015 11.956 1.253 1.00 93.06 86 THR A CA 1
ATOM 661 C C . THR A 1 86 ? 28.630 13.156 2.122 1.00 93.06 86 THR A C 1
ATOM 663 O O . THR A 1 86 ? 27.676 13.111 2.897 1.00 93.06 86 THR A O 1
ATOM 666 N N . GLU A 1 87 ? 29.357 14.268 1.996 1.00 91.50 87 GLU A N 1
ATOM 667 C CA . GLU A 1 87 ? 29.013 15.505 2.712 1.00 91.50 87 GLU A CA 1
ATOM 668 C C . GLU A 1 87 ? 27.620 16.039 2.339 1.00 91.50 87 GLU A C 1
ATOM 670 O O . GLU A 1 87 ? 26.918 16.591 3.187 1.00 91.50 87 GLU A O 1
ATOM 675 N N . GLU A 1 88 ? 27.209 15.870 1.081 1.00 89.44 88 GLU A N 1
ATOM 676 C CA . GLU A 1 88 ? 25.893 16.286 0.594 1.00 89.44 88 GLU A CA 1
ATOM 677 C C . GLU A 1 88 ? 24.777 15.413 1.175 1.00 89.44 88 GLU A C 1
ATOM 679 O O . GLU A 1 88 ? 23.806 15.944 1.716 1.00 89.44 88 GLU A O 1
ATOM 684 N N . GLU A 1 89 ? 24.959 14.089 1.162 1.00 91.75 89 GLU A N 1
ATOM 685 C CA . GLU A 1 89 ? 24.032 13.127 1.771 1.00 91.75 89 GLU A CA 1
ATOM 686 C C . GLU A 1 89 ? 23.889 13.383 3.278 1.00 91.75 89 GLU A C 1
ATOM 688 O O . GLU A 1 89 ? 22.779 13.451 3.801 1.00 91.75 89 GLU A O 1
ATOM 693 N N . GLN A 1 90 ? 24.999 13.632 3.979 1.00 93.62 90 GLN A N 1
ATOM 694 C CA . GLN A 1 90 ? 24.977 13.958 5.406 1.00 93.62 90 GLN A CA 1
ATOM 695 C C . GLN A 1 90 ? 24.269 15.288 5.698 1.00 93.62 90 GLN A C 1
ATOM 697 O O . GLN A 1 90 ? 23.549 15.398 6.693 1.00 93.62 90 GLN A O 1
ATOM 702 N N . ARG A 1 91 ? 24.441 16.304 4.843 1.00 90.88 91 ARG A N 1
ATOM 703 C CA . ARG A 1 91 ? 23.721 17.580 4.962 1.00 90.88 91 ARG A CA 1
ATOM 704 C C . ARG A 1 91 ? 22.222 17.393 4.742 1.00 90.88 91 ARG A C 1
ATOM 706 O O . ARG A 1 91 ? 21.428 17.977 5.476 1.00 90.88 91 ARG A O 1
ATOM 713 N N . ALA A 1 92 ? 21.837 16.580 3.761 1.00 89.62 92 ALA A N 1
ATOM 714 C CA . ALA A 1 92 ? 20.442 16.230 3.527 1.00 89.62 92 ALA A CA 1
ATOM 715 C C . ALA A 1 92 ? 19.845 15.469 4.719 1.00 89.62 92 ALA A C 1
ATOM 717 O O . ALA A 1 92 ? 18.774 15.849 5.188 1.00 89.62 92 ALA A O 1
ATOM 718 N N . LEU A 1 93 ? 20.564 14.481 5.265 1.00 91.69 93 LEU A N 1
ATOM 719 C CA . LEU A 1 93 ? 20.159 13.733 6.458 1.00 91.69 93 LEU A CA 1
ATOM 720 C C . LEU A 1 93 ? 19.906 14.674 7.646 1.00 91.69 93 LEU A C 1
ATOM 722 O O . LEU A 1 93 ? 18.838 14.622 8.250 1.00 91.69 93 LEU A O 1
ATOM 726 N N . ALA A 1 94 ? 20.844 15.584 7.932 1.00 93.25 94 ALA A N 1
ATOM 727 C CA . ALA A 1 94 ? 20.727 16.557 9.020 1.00 93.25 94 ALA A CA 1
ATOM 728 C C . ALA A 1 94 ? 19.496 17.470 8.890 1.00 93.25 94 ALA A C 1
ATOM 730 O O . ALA A 1 94 ? 18.755 17.665 9.859 1.00 93.25 94 ALA A O 1
ATOM 731 N N . ARG A 1 95 ? 19.263 18.021 7.692 1.00 91.12 95 ARG A N 1
ATOM 732 C CA . ARG A 1 95 ? 18.102 18.883 7.409 1.00 91.12 95 ARG A CA 1
ATOM 733 C C . ARG A 1 95 ? 16.802 18.126 7.562 1.00 91.12 95 ARG A C 1
ATOM 735 O O . ARG A 1 95 ? 15.898 18.581 8.252 1.00 91.12 95 ARG A O 1
ATOM 742 N N . TYR A 1 96 ? 16.719 16.985 6.892 1.00 87.12 96 TYR A N 1
ATOM 743 C CA . TYR A 1 96 ? 15.484 16.242 6.783 1.00 87.12 96 TYR A CA 1
ATOM 744 C C . TYR A 1 96 ? 15.037 15.750 8.153 1.00 87.12 96 TYR A C 1
ATOM 746 O O . TYR A 1 96 ? 13.923 16.038 8.562 1.00 87.12 96 TYR A O 1
ATOM 754 N N . GLN A 1 97 ? 15.936 15.128 8.910 1.00 88.62 97 GLN A N 1
ATOM 755 C CA . GLN A 1 97 ? 15.622 14.587 10.225 1.00 88.62 97 GLN A CA 1
ATOM 756 C C . GLN A 1 97 ? 15.082 15.651 11.199 1.00 88.62 97 GLN A C 1
ATOM 758 O O . GLN A 1 97 ? 14.045 15.449 11.829 1.00 88.62 97 GLN A O 1
ATOM 763 N N . THR A 1 98 ? 15.731 16.817 11.268 1.00 92.31 98 THR A N 1
ATOM 764 C CA . THR A 1 98 ? 15.329 17.886 12.198 1.00 92.31 98 THR A CA 1
ATOM 765 C C . THR A 1 98 ? 14.047 18.600 11.770 1.00 92.31 98 THR A C 1
ATOM 767 O O . THR A 1 98 ? 13.160 18.833 12.594 1.00 92.31 98 THR A O 1
ATOM 770 N N . ILE A 1 99 ? 13.891 18.900 10.476 1.00 91.81 99 ILE A N 1
ATOM 771 C CA . ILE A 1 99 ? 12.650 19.497 9.961 1.00 91.81 99 ILE A CA 1
ATOM 772 C C . ILE A 1 99 ? 11.480 18.517 10.120 1.00 91.81 99 ILE A C 1
ATOM 774 O O . ILE A 1 99 ? 10.366 18.942 10.440 1.00 91.81 99 ILE A O 1
ATOM 778 N N . TRP A 1 100 ? 11.718 17.212 9.955 1.00 89.56 100 TRP A N 1
ATOM 779 C CA . TRP A 1 100 ? 10.670 16.205 10.068 1.00 89.56 100 TRP A CA 1
ATOM 780 C C . TRP A 1 100 ? 10.125 16.088 11.488 1.00 89.56 100 TRP A C 1
ATOM 782 O O . TRP A 1 100 ? 8.906 16.066 11.682 1.00 89.56 100 TRP A O 1
ATOM 792 N N . ALA A 1 101 ? 11.016 16.082 12.481 1.00 92.56 101 ALA A N 1
ATOM 793 C CA . ALA A 1 101 ? 10.645 16.095 13.889 1.00 92.56 101 ALA A CA 1
ATOM 794 C C . ALA A 1 101 ? 9.779 17.316 14.223 1.00 92.56 101 ALA A C 1
ATOM 796 O O . ALA A 1 101 ? 8.650 17.162 14.690 1.00 92.56 101 ALA A O 1
ATOM 797 N N . VAL A 1 102 ? 10.247 18.519 13.876 1.00 93.62 102 VAL A N 1
ATOM 798 C CA . VAL A 1 102 ? 9.509 19.771 14.111 1.00 93.62 102 VAL A CA 1
ATOM 799 C C . VAL A 1 102 ? 8.146 19.763 13.420 1.00 93.62 102 VAL A C 1
ATOM 801 O O . VAL A 1 102 ? 7.131 20.090 14.038 1.00 93.62 102 VAL A O 1
ATOM 804 N N . THR A 1 103 ? 8.103 19.356 12.152 1.00 91.12 103 THR A N 1
ATOM 805 C CA . THR A 1 103 ? 6.871 19.410 11.363 1.00 91.12 103 THR A CA 1
ATOM 806 C C . THR A 1 103 ? 5.854 18.372 11.828 1.00 91.12 103 THR A C 1
ATOM 808 O O . THR A 1 103 ? 4.681 18.704 11.971 1.00 91.12 103 THR A O 1
ATOM 811 N N . SER A 1 104 ? 6.273 17.133 12.100 1.00 91.56 104 SER A N 1
ATOM 812 C CA . SER A 1 104 ? 5.354 16.081 12.559 1.00 91.56 104 SER A CA 1
ATOM 813 C C . SER A 1 104 ? 4.699 16.436 13.897 1.00 91.56 104 SER A C 1
ATOM 815 O O . SER A 1 104 ? 3.484 16.286 14.033 1.00 91.56 104 SER A O 1
ATOM 817 N N . ILE A 1 105 ? 5.461 17.000 14.842 1.00 92.50 105 ILE A N 1
ATOM 818 C CA . ILE A 1 105 ? 4.924 17.501 16.117 1.00 92.50 105 ILE A CA 1
ATOM 819 C C . ILE A 1 105 ? 3.953 18.661 15.869 1.00 92.50 105 ILE A C 1
ATOM 821 O O . ILE A 1 105 ? 2.852 18.665 16.410 1.00 92.50 105 ILE A O 1
ATOM 825 N N . SER A 1 106 ? 4.302 19.605 14.986 1.00 91.19 106 SER A N 1
ATOM 826 C CA . SER A 1 106 ? 3.405 20.720 14.638 1.00 91.19 106 SER A CA 1
ATOM 827 C C . SER A 1 106 ? 2.078 20.280 14.005 1.00 91.19 106 SER A C 1
ATOM 829 O O . SER A 1 106 ? 1.118 21.042 14.014 1.00 91.19 106 SER A O 1
ATOM 831 N N . GLN A 1 107 ? 2.031 19.061 13.458 1.00 89.50 107 GLN A N 1
ATOM 832 C CA . GLN A 1 107 ? 0.857 18.446 12.837 1.00 89.50 107 GLN A CA 1
ATOM 833 C C . GLN A 1 107 ? 0.066 17.537 13.795 1.00 89.50 107 GLN A C 1
ATOM 835 O O . GLN A 1 107 ? -0.883 16.898 13.350 1.00 89.50 107 GLN A O 1
ATOM 840 N N . GLY A 1 108 ? 0.441 17.466 15.078 1.00 89.75 108 GLY A N 1
ATOM 841 C CA . GLY A 1 108 ? -0.282 16.700 16.102 1.00 89.75 108 GLY A CA 1
ATOM 842 C C . GLY A 1 108 ? 0.347 15.370 16.496 1.00 89.75 108 GLY A C 1
ATOM 843 O O . GLY A 1 108 ? -0.267 14.601 17.220 1.00 89.75 108 GLY A O 1
ATOM 844 N N . THR A 1 109 ? 1.568 15.071 16.048 1.00 90.94 109 THR A N 1
ATOM 845 C CA . THR A 1 109 ? 2.293 13.907 16.577 1.00 90.94 109 THR A CA 1
ATOM 846 C C . THR A 1 109 ? 2.690 14.161 18.029 1.00 90.94 109 THR A C 1
ATOM 848 O O . THR A 1 109 ? 3.466 15.079 18.293 1.00 90.94 109 THR A O 1
ATOM 851 N N . ASP A 1 110 ? 2.259 13.303 18.953 1.00 91.12 110 ASP A N 1
ATOM 852 C CA . ASP A 1 110 ? 2.598 13.447 20.376 1.00 91.12 110 ASP A CA 1
ATOM 853 C C . ASP A 1 110 ? 4.066 13.125 20.657 1.00 91.12 110 ASP A C 1
ATOM 855 O O . ASP A 1 110 ? 4.686 13.669 21.575 1.00 91.12 110 ASP A O 1
ATOM 859 N N . LYS A 1 111 ? 4.640 12.205 19.872 1.00 91.44 111 LYS A N 1
ATOM 860 C CA . LYS A 1 111 ? 6.046 11.821 19.989 1.00 91.44 111 LYS A CA 1
ATOM 861 C C . LYS A 1 111 ? 6.643 11.339 18.674 1.00 91.44 111 LYS A C 1
ATOM 863 O O . LYS A 1 111 ? 6.086 10.468 18.011 1.00 91.44 111 LYS A O 1
ATOM 868 N N . HIS A 1 112 ? 7.815 11.876 18.348 1.00 92.38 112 HIS A N 1
ATOM 869 C CA . HIS A 1 112 ? 8.588 11.549 17.153 1.00 92.38 112 HIS A CA 1
ATOM 870 C C . HIS A 1 112 ? 9.816 10.702 17.501 1.00 92.38 112 HIS A C 1
ATOM 872 O O . HIS A 1 112 ? 10.513 10.982 18.479 1.00 92.38 112 HIS A O 1
ATOM 878 N N . PHE A 1 113 ? 10.108 9.699 16.676 1.00 92.88 113 PHE A N 1
ATOM 879 C CA . PHE A 1 113 ? 11.284 8.846 16.798 1.00 92.88 113 PHE A CA 1
ATOM 880 C C . PHE A 1 113 ? 12.028 8.770 15.462 1.00 92.88 113 PHE A C 1
ATOM 882 O O . PHE A 1 113 ? 11.531 8.211 14.483 1.00 92.88 113 PHE A O 1
ATOM 889 N N . ALA A 1 114 ? 13.253 9.298 15.440 1.00 91.31 114 ALA A N 1
ATOM 890 C CA . ALA A 1 114 ? 14.122 9.209 14.276 1.00 91.31 114 ALA A CA 1
ATOM 891 C C . ALA A 1 114 ? 14.558 7.754 14.023 1.00 91.31 114 ALA A C 1
ATOM 893 O O . ALA A 1 114 ? 15.082 7.076 14.914 1.00 91.31 114 ALA A O 1
ATOM 894 N N . PHE A 1 115 ? 14.376 7.293 12.788 1.00 90.50 115 PHE A N 1
ATOM 895 C CA . PHE A 1 115 ? 14.810 5.985 12.313 1.00 90.50 115 PHE A CA 1
ATOM 896 C C . PHE A 1 115 ? 16.063 6.156 11.430 1.00 90.50 115 PHE A C 1
ATOM 898 O O . PHE A 1 115 ? 15.973 6.716 10.342 1.00 90.50 115 PHE A O 1
ATOM 905 N N . VAL A 1 116 ? 17.253 5.715 11.849 1.00 91.19 116 VAL A N 1
ATOM 906 C CA . VAL A 1 116 ? 17.561 4.969 13.085 1.00 91.19 116 VAL A CA 1
ATOM 907 C C . VAL A 1 116 ? 18.984 5.250 13.565 1.00 91.19 116 VAL A C 1
ATOM 909 O O . VAL A 1 116 ? 19.867 5.559 12.773 1.00 91.19 116 VAL A O 1
ATOM 912 N N . ALA A 1 117 ? 19.226 5.162 14.877 1.00 91.88 117 ALA A N 1
ATOM 913 C CA . ALA A 1 117 ? 20.521 5.523 15.451 1.00 91.88 117 ALA A CA 1
ATOM 914 C C . ALA A 1 117 ? 21.691 4.664 14.921 1.00 91.88 117 ALA A C 1
ATOM 916 O O . ALA A 1 117 ? 22.551 5.234 14.265 1.00 91.88 117 ALA A O 1
ATOM 917 N N . PRO A 1 118 ? 21.786 3.342 15.165 1.00 93.56 118 PRO A N 1
ATOM 918 C CA . PRO A 1 118 ? 22.913 2.534 14.690 1.00 93.56 118 PRO A CA 1
ATOM 919 C C . PRO A 1 118 ? 23.103 2.598 13.167 1.00 93.56 118 PRO A C 1
ATOM 921 O O . PRO A 1 118 ? 22.145 2.866 12.440 1.00 93.56 118 PRO A O 1
ATOM 924 N N . PRO A 1 119 ? 24.309 2.272 12.664 1.00 92.38 119 PRO A N 1
ATOM 925 C CA . PRO A 1 119 ? 24.472 1.991 11.248 1.00 92.38 119 PRO A CA 1
ATOM 926 C C . PRO A 1 119 ? 23.474 0.915 10.816 1.00 92.38 119 PRO A C 1
ATOM 928 O O . PRO A 1 119 ? 23.418 -0.164 11.412 1.00 92.38 119 PRO A O 1
ATOM 931 N N . TYR A 1 120 ? 22.670 1.230 9.807 1.00 91.94 120 TYR A N 1
ATOM 932 C CA . TYR A 1 120 ? 21.591 0.369 9.350 1.00 91.94 120 TYR A CA 1
ATOM 933 C C . TYR A 1 120 ? 21.479 0.459 7.835 1.00 91.94 120 TYR A C 1
ATOM 935 O O . TYR A 1 120 ? 21.225 1.533 7.292 1.00 91.94 120 TYR A O 1
ATOM 943 N N . ASP A 1 121 ? 21.707 -0.667 7.169 1.00 85.62 121 ASP A N 1
ATOM 944 C CA . ASP A 1 121 ? 21.691 -0.807 5.717 1.00 85.62 121 ASP A CA 1
ATOM 945 C C . ASP A 1 121 ? 20.927 -2.081 5.367 1.00 85.62 121 ASP A C 1
ATOM 947 O O . ASP A 1 121 ? 21.272 -3.173 5.820 1.00 85.62 121 ASP A O 1
ATOM 951 N N . GLU A 1 122 ? 19.876 -1.932 4.570 1.00 81.88 122 GLU A N 1
ATOM 952 C CA . GLU A 1 122 ? 19.007 -3.037 4.154 1.00 81.88 122 GLU A CA 1
ATOM 953 C C . GLU A 1 122 ? 19.447 -3.650 2.813 1.00 81.88 122 GLU A C 1
ATOM 955 O O . GLU A 1 122 ? 18.662 -4.302 2.126 1.00 81.88 122 GLU A O 1
ATOM 960 N N . GLY A 1 123 ? 20.683 -3.389 2.379 1.00 79.31 123 GLY A N 1
ATOM 961 C CA . GLY A 1 123 ? 21.214 -3.796 1.075 1.00 79.31 123 GLY A CA 1
ATOM 962 C C . GLY A 1 123 ? 20.704 -2.944 -0.091 1.00 79.31 123 GLY A C 1
ATOM 963 O O . GLY A 1 123 ? 21.061 -3.188 -1.242 1.00 79.31 123 GLY A O 1
ATOM 964 N N . THR A 1 124 ? 19.866 -1.943 0.188 1.00 78.44 124 THR A N 1
ATOM 965 C CA . THR A 1 124 ? 19.325 -1.008 -0.811 1.00 78.44 124 THR A CA 1
ATOM 966 C C . THR A 1 124 ? 19.695 0.449 -0.537 1.00 78.44 124 THR A C 1
ATOM 968 O O . THR A 1 124 ? 19.370 1.318 -1.349 1.00 78.44 124 THR A O 1
ATOM 971 N N . GLY A 1 125 ? 20.396 0.717 0.566 1.00 85.06 125 GLY A N 1
ATOM 972 C CA . GLY A 1 125 ? 20.742 2.050 1.036 1.00 85.06 125 GLY A CA 1
ATOM 973 C C . GLY A 1 125 ? 20.816 2.124 2.560 1.00 85.06 125 GLY A C 1
ATOM 974 O O . GLY A 1 125 ? 20.270 1.272 3.263 1.00 85.06 125 GLY A O 1
ATOM 975 N N . SER A 1 126 ? 21.486 3.159 3.062 1.00 90.62 126 SER A N 1
ATOM 976 C CA . SER A 1 126 ? 21.685 3.397 4.493 1.00 90.62 126 SER A CA 1
ATOM 977 C C . SER A 1 126 ? 20.592 4.293 5.073 1.00 90.62 126 SER A C 1
ATOM 979 O O . SER A 1 126 ? 20.124 5.226 4.420 1.00 90.62 126 SER A O 1
ATOM 981 N N . TRP A 1 127 ? 20.236 4.021 6.324 1.00 91.81 127 TRP A N 1
ATOM 982 C CA . TRP A 1 127 ? 19.301 4.787 7.155 1.00 91.81 127 TRP A CA 1
ATOM 983 C C . TRP A 1 127 ? 19.962 5.343 8.425 1.00 91.81 127 TRP A C 1
ATOM 985 O O . TRP A 1 127 ? 19.382 6.170 9.126 1.00 91.81 127 TRP A O 1
ATOM 995 N N . GLY A 1 128 ? 21.143 4.822 8.769 1.00 92.75 128 GLY A N 1
ATOM 996 C CA . GLY A 1 128 ? 21.761 5.016 10.077 1.00 92.75 128 GLY A CA 1
ATOM 997 C C . GLY A 1 128 ? 22.352 6.410 10.288 1.00 92.75 128 GLY A C 1
ATOM 998 O O . GLY A 1 128 ? 22.830 7.046 9.349 1.00 92.75 128 GLY A O 1
ATOM 999 N N . LEU A 1 129 ? 22.426 6.849 11.547 1.00 94.19 129 LEU A N 1
ATOM 1000 C CA . LEU A 1 129 ? 23.064 8.122 11.925 1.00 94.19 129 LEU A CA 1
ATOM 1001 C C . LEU A 1 129 ? 24.582 8.022 12.136 1.00 94.19 129 LEU A C 1
ATOM 1003 O O . LEU A 1 129 ? 25.225 9.009 12.498 1.00 94.19 129 LEU A O 1
ATOM 1007 N N . PHE A 1 130 ? 25.159 6.839 11.937 1.00 94.44 130 PHE A N 1
ATOM 1008 C CA . PHE A 1 130 ? 26.575 6.561 12.152 1.00 94.44 130 PHE A CA 1
ATOM 1009 C C . PHE A 1 130 ? 27.157 5.785 10.977 1.00 94.44 130 PHE A C 1
ATOM 1011 O O . PHE A 1 130 ? 26.481 4.973 10.342 1.00 94.44 130 PHE A O 1
ATOM 1018 N N . GLU A 1 131 ? 28.446 5.998 10.734 1.00 91.44 131 GLU A N 1
ATOM 1019 C CA . GLU A 1 131 ? 29.181 5.270 9.711 1.00 91.44 131 GLU A CA 1
ATOM 1020 C C . GLU A 1 131 ? 29.340 3.779 10.084 1.00 91.44 131 GLU A C 1
ATOM 1022 O O . GLU A 1 131 ? 29.701 3.481 11.228 1.00 91.44 131 GLU A O 1
ATOM 1027 N N . PRO A 1 132 ? 29.104 2.835 9.147 1.00 85.31 132 PRO A N 1
ATOM 1028 C CA . PRO A 1 132 ? 29.066 1.398 9.444 1.00 85.31 132 PRO A CA 1
ATOM 1029 C C . PRO A 1 132 ? 30.335 0.773 10.029 1.00 85.31 132 PRO A C 1
ATOM 1031 O O . PRO A 1 132 ? 30.244 -0.166 10.818 1.00 85.31 132 PRO A O 1
ATOM 1034 N N . THR A 1 133 ? 31.517 1.258 9.651 1.00 87.75 133 THR A N 1
ATOM 1035 C CA . THR A 1 133 ? 32.797 0.620 10.001 1.00 87.75 133 THR A CA 1
ATOM 1036 C C . THR A 1 133 ? 33.386 1.169 11.295 1.00 87.75 133 THR A C 1
ATOM 1038 O O . THR A 1 133 ? 33.910 0.440 12.135 1.00 87.75 133 THR A O 1
ATOM 1041 N N . THR A 1 134 ? 33.341 2.483 11.442 1.00 91.62 134 THR A N 1
ATOM 1042 C CA . THR A 1 134 ? 34.021 3.247 12.486 1.00 91.62 134 THR A CA 1
ATOM 1043 C C . THR A 1 134 ? 33.068 3.710 13.571 1.00 91.62 134 THR A C 1
ATOM 1045 O O . THR A 1 134 ? 33.542 4.133 14.623 1.00 91.62 134 THR A O 1
ATOM 1048 N N . PHE A 1 135 ? 31.750 3.651 13.332 1.00 92.38 135 PHE A N 1
ATOM 1049 C CA . PHE A 1 135 ? 30.742 4.248 14.206 1.00 92.38 135 PHE A CA 1
ATOM 1050 C C . PHE A 1 135 ? 31.014 5.740 14.454 1.00 92.38 135 PHE A C 1
ATOM 1052 O O . PHE A 1 135 ? 30.742 6.273 15.530 1.00 92.38 135 PHE A O 1
ATOM 1059 N N . THR A 1 136 ? 31.570 6.434 13.457 1.00 93.81 136 THR A N 1
ATOM 1060 C CA . THR A 1 136 ? 31.681 7.896 13.489 1.00 93.81 136 THR A CA 1
ATOM 1061 C C . THR A 1 136 ? 30.285 8.490 13.278 1.00 93.81 136 THR A C 1
ATOM 1063 O O . THR A 1 136 ? 29.613 8.078 12.330 1.00 93.81 136 THR A O 1
ATOM 1066 N N . PRO A 1 137 ? 29.817 9.428 14.122 1.00 94.94 137 PRO A N 1
ATOM 1067 C CA . PRO A 1 137 ? 28.512 10.050 13.930 1.00 94.94 137 PRO A CA 1
ATOM 1068 C C . PRO A 1 137 ? 28.489 10.869 12.639 1.00 94.94 137 PRO A C 1
ATOM 1070 O O . PRO A 1 137 ? 29.401 11.657 12.377 1.00 94.94 137 PRO A O 1
ATOM 1073 N N . TYR A 1 138 ? 27.427 10.713 11.856 1.00 95.31 138 TYR A N 1
ATOM 1074 C CA . TYR A 1 138 ? 27.136 11.593 10.731 1.00 95.31 138 TYR A CA 1
ATOM 1075 C C . TYR A 1 138 ? 26.553 12.926 11.201 1.00 95.31 138 TYR A C 1
ATOM 1077 O O . TYR A 1 138 ? 26.129 13.081 12.351 1.00 95.31 138 TYR A O 1
ATOM 1085 N N . ALA A 1 139 ? 26.477 13.893 10.282 1.00 94.62 139 ALA A N 1
ATOM 1086 C CA . ALA A 1 139 ? 25.856 15.190 10.558 1.00 94.62 139 ALA A CA 1
ATOM 1087 C C . ALA A 1 139 ? 24.401 15.071 11.058 1.00 94.62 139 ALA A C 1
ATOM 1089 O O . ALA A 1 139 ? 23.980 15.908 11.850 1.00 94.62 139 ALA A O 1
ATOM 1090 N N . GLY A 1 140 ? 23.668 14.016 10.670 1.00 94.06 140 GLY A N 1
ATOM 1091 C CA . GLY A 1 140 ? 22.330 13.707 11.192 1.00 94.06 140 GLY A CA 1
ATOM 1092 C C . GLY A 1 140 ? 22.288 13.544 12.712 1.00 94.06 140 GLY A C 1
ATOM 1093 O O . GLY A 1 140 ? 21.473 14.174 13.378 1.00 94.06 140 GLY A O 1
ATOM 1094 N N . TYR A 1 141 ? 23.234 12.790 13.286 1.00 95.56 141 TYR A N 1
ATOM 1095 C CA . TYR A 1 141 ? 23.336 12.632 14.740 1.00 95.56 141 TYR A CA 1
ATOM 1096 C C . TYR A 1 141 ? 23.621 13.964 15.443 1.00 95.56 141 TYR A C 1
ATOM 1098 O O . TYR A 1 141 ? 22.997 14.293 16.451 1.00 95.56 141 TYR A O 1
ATOM 1106 N N . ALA A 1 142 ? 24.569 14.742 14.908 1.00 96.00 142 ALA A N 1
ATOM 1107 C CA . ALA A 1 142 ? 24.914 16.048 15.465 1.00 96.00 142 ALA A CA 1
ATOM 1108 C C . ALA A 1 142 ? 23.725 17.021 15.406 1.00 96.00 142 ALA A C 1
ATOM 1110 O O . ALA A 1 142 ? 23.503 17.767 16.357 1.00 96.00 142 ALA A O 1
ATOM 1111 N N . ALA A 1 143 ? 22.950 16.981 14.320 1.00 96.50 143 ALA A N 1
ATOM 1112 C CA . ALA A 1 143 ? 21.777 17.821 14.139 1.00 96.50 143 ALA A CA 1
ATOM 1113 C C . ALA A 1 143 ? 20.621 17.446 15.069 1.00 96.50 143 ALA A C 1
ATOM 1115 O O . ALA A 1 143 ? 20.034 18.328 15.692 1.00 96.50 143 ALA A O 1
ATOM 1116 N N . GLU A 1 144 ? 20.349 16.152 15.239 1.00 95.44 144 GLU A N 1
ATOM 1117 C CA . GLU A 1 144 ? 19.374 15.651 16.212 1.00 95.44 144 GLU A CA 1
ATOM 1118 C C . GLU A 1 144 ? 19.740 16.080 17.642 1.00 95.44 144 GLU A C 1
ATOM 1120 O O . GLU A 1 144 ? 18.908 16.595 18.393 1.00 95.44 144 GLU A O 1
ATOM 1125 N N . ALA A 1 145 ? 21.015 15.932 18.016 1.00 96.25 145 ALA A N 1
ATOM 1126 C CA . ALA A 1 145 ? 21.514 16.348 19.324 1.00 96.25 145 ALA A CA 1
ATOM 1127 C C . ALA A 1 145 ? 21.417 17.872 19.526 1.00 96.25 145 ALA A C 1
ATOM 1129 O O . ALA A 1 145 ? 21.044 18.333 20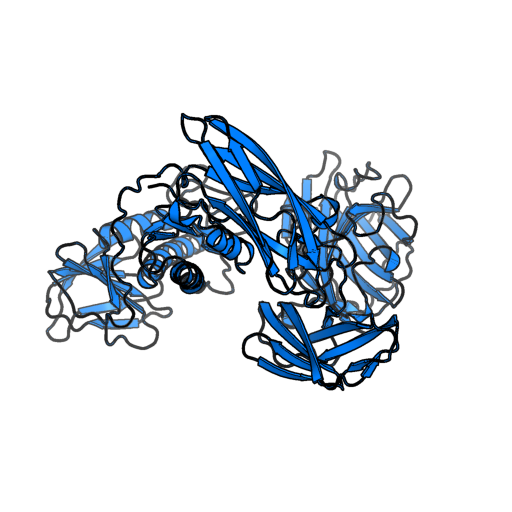.604 1.00 96.25 145 ALA A O 1
ATOM 1130 N N . ALA A 1 146 ? 21.728 18.662 18.494 1.00 97.50 146 ALA A N 1
ATOM 1131 C CA . ALA A 1 146 ? 21.615 20.116 18.539 1.00 97.50 146 ALA A CA 1
ATOM 1132 C C . ALA A 1 146 ? 20.158 20.577 18.671 1.00 97.50 146 ALA A C 1
ATOM 1134 O O . ALA A 1 146 ? 19.866 21.430 19.508 1.00 97.50 146 ALA A O 1
ATOM 1135 N N . MET A 1 147 ? 19.247 19.992 17.889 1.00 97.25 147 MET A N 1
ATOM 1136 C CA . MET A 1 147 ? 17.812 20.275 17.941 1.00 97.25 147 MET A CA 1
ATOM 1137 C C . MET A 1 147 ? 17.241 19.966 19.325 1.00 97.25 147 MET A C 1
ATOM 1139 O O . MET A 1 147 ? 16.635 20.833 19.948 1.00 97.25 147 MET A O 1
ATOM 1143 N N . THR A 1 148 ? 17.465 18.753 19.835 1.00 95.50 148 THR A N 1
ATOM 1144 C CA . THR A 1 148 ? 16.944 18.331 21.145 1.00 95.50 148 THR A CA 1
ATOM 1145 C C . THR A 1 148 ? 17.500 19.187 22.287 1.00 95.50 148 THR A C 1
ATOM 1147 O O . THR A 1 148 ? 16.745 19.607 23.163 1.00 95.50 148 THR A O 1
ATOM 1150 N N . ALA A 1 149 ? 18.790 19.542 22.252 1.00 96.62 149 ALA A N 1
ATOM 1151 C CA . ALA A 1 149 ? 19.381 20.465 23.221 1.00 96.62 149 ALA A CA 1
ATOM 1152 C C . ALA A 1 149 ? 18.802 21.888 23.121 1.00 96.62 149 ALA A C 1
ATOM 1154 O O . ALA A 1 149 ? 18.582 22.536 24.145 1.00 96.62 149 ALA A O 1
ATOM 1155 N N . ALA A 1 150 ? 18.550 22.378 21.903 1.00 96.56 150 ALA A N 1
ATOM 1156 C CA . ALA A 1 150 ? 17.990 23.705 21.679 1.00 96.56 150 ALA A CA 1
ATOM 1157 C C . ALA A 1 150 ? 16.524 23.800 22.120 1.00 96.56 150 ALA A C 1
ATOM 1159 O O . ALA A 1 150 ? 16.167 24.784 22.767 1.00 96.56 150 ALA A O 1
ATOM 1160 N N . LEU A 1 151 ? 15.703 22.791 21.811 1.00 95.88 151 LEU A N 1
ATOM 1161 C CA . LEU A 1 151 ? 14.272 22.745 22.130 1.00 95.88 151 LEU A CA 1
ATOM 1162 C C . LEU A 1 151 ? 13.984 22.463 23.612 1.00 95.88 151 LEU A C 1
ATOM 1164 O O . LEU A 1 151 ? 12.948 22.890 24.117 1.00 95.88 151 LEU A O 1
ATOM 1168 N N . GLY A 1 152 ? 14.883 21.771 24.321 1.00 93.25 152 GLY A N 1
ATOM 1169 C CA . GLY A 1 152 ? 14.684 21.428 25.729 1.00 93.25 152 GLY A CA 1
ATOM 1170 C C . GLY A 1 152 ? 13.458 20.535 25.922 1.00 93.25 152 GLY A C 1
ATOM 1171 O O . GLY A 1 152 ? 13.424 19.423 25.403 1.00 93.25 152 GLY A O 1
ATOM 1172 N N . GLU A 1 153 ? 12.455 21.009 26.667 1.00 91.56 153 GLU A N 1
ATOM 1173 C CA . GLU A 1 153 ? 11.194 20.272 26.822 1.00 91.56 153 GLU A CA 1
ATOM 1174 C C . GLU A 1 153 ? 10.432 20.107 25.494 1.00 91.56 153 GLU A C 1
ATOM 1176 O O . GLU A 1 153 ? 9.722 19.120 25.320 1.00 91.56 153 GLU A O 1
ATOM 1181 N N . GLY A 1 154 ? 10.611 21.033 24.543 1.00 91.69 154 GLY A N 1
ATOM 1182 C CA . GLY A 1 154 ? 10.104 20.885 23.180 1.00 91.69 154 GLY A CA 1
ATOM 1183 C C . GLY A 1 154 ? 8.579 20.846 23.071 1.00 91.69 154 GLY A C 1
ATOM 1184 O O . GLY A 1 154 ? 8.050 20.150 22.206 1.00 91.69 154 GLY A O 1
ATOM 1185 N N . ARG A 1 155 ? 7.854 21.590 23.916 1.00 92.56 155 ARG A N 1
ATOM 1186 C CA . ARG A 1 155 ? 6.388 21.691 23.838 1.00 92.56 155 ARG A CA 1
ATOM 1187 C C . ARG A 1 155 ? 5.989 22.619 22.703 1.00 92.56 155 ARG A C 1
ATOM 1189 O O . ARG A 1 155 ? 6.302 23.804 22.752 1.00 92.56 155 ARG A O 1
ATOM 1196 N N . TYR A 1 156 ? 5.301 22.110 21.692 1.00 95.31 156 TYR A N 1
ATOM 1197 C CA . TYR A 1 156 ? 4.853 22.950 20.587 1.00 95.31 156 TYR A CA 1
ATOM 1198 C C . TYR A 1 156 ? 3.807 23.976 21.045 1.00 95.31 156 TYR A C 1
ATOM 1200 O O . TYR A 1 156 ? 2.900 23.643 21.803 1.00 95.31 156 TYR A O 1
ATOM 1208 N N . VAL A 1 157 ? 3.951 25.225 20.595 1.00 96.00 157 VAL A N 1
ATOM 1209 C CA . VAL A 1 157 ? 3.047 26.336 20.939 1.00 96.00 157 VAL A CA 1
ATOM 1210 C C . VAL A 1 157 ? 2.234 26.772 19.724 1.00 96.00 157 VAL A C 1
ATOM 1212 O O . VAL A 1 157 ? 1.027 26.968 19.823 1.00 96.00 157 VAL A O 1
ATOM 1215 N N . GLY A 1 158 ? 2.878 26.940 18.570 1.00 95.88 158 GLY A N 1
ATOM 1216 C CA . GLY A 1 158 ? 2.222 27.434 17.361 1.00 95.88 158 GLY A CA 1
ATOM 1217 C C . GLY A 1 158 ? 3.214 27.907 16.306 1.00 95.88 158 GLY A C 1
ATOM 1218 O O . GLY A 1 158 ? 4.420 27.670 16.407 1.00 95.88 158 GLY A O 1
ATOM 1219 N N . ARG A 1 159 ? 2.717 28.597 15.280 1.00 96.94 159 ARG A N 1
ATOM 1220 C CA . ARG A 1 159 ? 3.559 29.183 14.226 1.00 96.94 159 ARG A CA 1
ATOM 1221 C C . ARG A 1 159 ? 4.085 30.551 14.636 1.00 96.94 159 ARG A C 1
ATOM 1223 O O . ARG A 1 159 ? 3.416 31.293 15.351 1.00 96.94 159 ARG A O 1
ATOM 1230 N N . VAL A 1 160 ? 5.251 30.928 14.119 1.00 96.88 160 VAL A N 1
ATOM 1231 C CA . VAL A 1 160 ? 5.745 32.308 14.241 1.00 96.88 160 VAL A CA 1
ATOM 1232 C C . VAL A 1 160 ? 4.882 33.214 13.346 1.00 96.88 160 VAL A C 1
ATOM 1234 O O . VAL A 1 160 ? 4.816 32.978 12.135 1.00 96.88 160 VAL A O 1
ATOM 1237 N N . PRO A 1 161 ? 4.198 34.235 13.893 1.00 94.25 161 PRO A N 1
ATOM 1238 C CA . PRO A 1 161 ? 3.299 35.077 13.113 1.00 94.25 161 PRO A CA 1
ATOM 1239 C C . PRO A 1 161 ? 4.068 36.044 12.200 1.00 94.25 161 PRO A C 1
ATOM 1241 O O . PRO A 1 161 ? 5.176 36.475 12.508 1.00 94.25 161 PRO A O 1
ATOM 1244 N N . GLY A 1 162 ? 3.451 36.434 11.081 1.00 92.06 162 GLY A N 1
ATOM 1245 C CA . GLY A 1 162 ? 3.941 37.538 10.241 1.00 92.06 162 GLY A CA 1
ATOM 1246 C C . GLY A 1 162 ? 5.193 37.249 9.405 1.00 92.06 162 GLY A C 1
ATOM 1247 O O . GLY A 1 162 ? 5.801 38.188 8.892 1.00 92.06 162 GLY A O 1
ATOM 1248 N N . LEU A 1 163 ? 5.582 35.981 9.243 1.00 94.19 163 LEU A N 1
ATOM 1249 C CA . LEU A 1 163 ? 6.726 35.606 8.412 1.00 94.19 163 LEU A CA 1
ATOM 1250 C C . LEU A 1 163 ? 6.485 35.876 6.912 1.00 94.19 163 LEU A C 1
ATOM 1252 O O . LEU A 1 163 ? 5.360 35.731 6.425 1.00 94.19 163 LEU A O 1
ATOM 1256 N N . PRO A 1 164 ? 7.534 36.249 6.153 1.00 93.38 164 PRO A N 1
ATOM 1257 C CA . PRO A 1 164 ? 7.428 36.430 4.711 1.00 93.38 164 PRO A CA 1
ATOM 1258 C C . PRO A 1 164 ? 7.173 35.097 3.994 1.00 93.38 164 PRO A C 1
ATOM 1260 O O . PRO A 1 164 ? 7.533 34.020 4.471 1.00 93.38 164 PRO A O 1
ATOM 1263 N N . THR A 1 165 ? 6.580 35.170 2.801 1.00 90.94 165 THR A N 1
ATOM 1264 C CA . THR A 1 165 ? 6.327 33.994 1.959 1.00 90.94 165 THR A CA 1
ATOM 1265 C C . THR A 1 165 ? 7.616 33.213 1.692 1.00 90.94 165 THR A C 1
ATOM 1267 O O . THR A 1 165 ? 8.618 33.794 1.283 1.00 90.94 165 THR A O 1
ATOM 1270 N N . GLY A 1 166 ? 7.575 31.893 1.895 1.00 88.69 166 GLY A N 1
ATOM 1271 C CA . GLY A 1 166 ? 8.721 30.997 1.693 1.00 88.69 166 GLY A CA 1
ATOM 1272 C C . GLY A 1 166 ? 9.588 30.762 2.934 1.00 88.69 166 GLY A C 1
ATOM 1273 O O . GLY A 1 166 ? 10.517 29.958 2.861 1.00 88.69 166 GLY A O 1
ATOM 1274 N N . VAL A 1 167 ? 9.278 31.411 4.062 1.00 93.88 167 VAL A N 1
ATOM 1275 C CA . VAL A 1 167 ? 9.891 31.133 5.368 1.00 93.88 167 VAL A CA 1
ATOM 1276 C C . VAL A 1 167 ? 8.903 30.371 6.243 1.00 93.88 167 VAL A C 1
ATOM 1278 O O . VAL A 1 167 ? 7.742 30.762 6.369 1.00 93.88 167 VAL A O 1
ATOM 1281 N N . THR A 1 168 ? 9.379 29.306 6.879 1.00 94.12 168 THR A N 1
ATOM 1282 C CA . THR A 1 168 ? 8.619 28.537 7.865 1.00 94.12 168 THR A CA 1
ATOM 1283 C C . THR A 1 168 ? 9.168 28.809 9.258 1.00 94.12 168 THR A C 1
ATOM 1285 O O . THR A 1 168 ? 10.382 28.915 9.445 1.00 94.12 168 THR A O 1
ATOM 1288 N N . GLY A 1 169 ? 8.268 28.932 10.235 1.00 95.88 169 GLY A N 1
ATOM 1289 C CA . GLY A 1 169 ? 8.644 29.172 11.617 1.00 95.88 169 GLY A CA 1
ATOM 1290 C C . GLY A 1 169 ? 7.676 28.583 12.624 1.00 95.88 169 GLY A C 1
ATOM 1291 O O . GLY A 1 169 ? 6.463 28.760 12.507 1.00 95.88 169 GLY A O 1
ATOM 1292 N N . HIS A 1 170 ? 8.240 27.944 13.641 1.00 97.50 170 HIS A N 1
ATOM 1293 C CA . HIS A 1 170 ? 7.518 27.297 14.730 1.00 97.50 170 HIS A CA 1
ATOM 1294 C C . HIS A 1 170 ? 8.033 27.786 16.081 1.00 97.50 170 HIS A C 1
ATOM 1296 O O . HIS A 1 170 ? 9.227 28.037 16.237 1.00 97.50 170 HIS A O 1
ATOM 1302 N N . VAL A 1 171 ? 7.132 27.905 17.051 1.00 97.88 171 VAL A N 1
ATOM 1303 C CA . VAL A 1 171 ? 7.426 28.271 18.436 1.00 97.88 171 VAL A CA 1
ATOM 1304 C C . VAL A 1 171 ? 7.274 27.032 19.310 1.00 97.88 171 VAL A C 1
ATOM 1306 O O . VAL A 1 171 ? 6.235 26.370 19.279 1.00 97.88 171 VAL A O 1
ATOM 1309 N N . PHE A 1 172 ? 8.300 26.751 20.107 1.00 97.69 172 PHE A N 1
ATOM 1310 C CA . PHE A 1 172 ? 8.289 25.733 21.150 1.00 97.69 172 PHE A CA 1
ATOM 1311 C C . PHE A 1 172 ? 8.588 26.369 22.508 1.00 97.69 172 PHE A C 1
ATOM 1313 O O . PHE A 1 172 ? 9.421 27.266 22.597 1.00 97.69 172 PHE A O 1
ATOM 1320 N N . GLY A 1 173 ? 7.940 25.888 23.562 1.00 96.06 173 GLY A N 1
ATOM 1321 C CA . GLY A 1 173 ? 8.294 26.180 24.945 1.00 96.06 173 GLY A CA 1
ATOM 1322 C C . GLY A 1 173 ? 9.225 25.104 25.498 1.00 96.06 173 GLY A C 1
ATOM 1323 O O . GLY A 1 173 ? 8.986 23.909 25.307 1.00 96.06 173 GLY A O 1
ATOM 1324 N N . ASP A 1 174 ? 10.265 25.517 26.218 1.00 92.19 174 ASP A N 1
ATOM 1325 C CA . ASP A 1 174 ? 11.190 24.603 26.901 1.00 92.19 174 ASP A CA 1
ATOM 1326 C C . ASP A 1 174 ? 10.904 24.447 28.410 1.00 92.19 174 ASP A C 1
ATOM 1328 O O . ASP A 1 174 ? 11.692 23.838 29.137 1.00 92.19 174 ASP A O 1
ATOM 1332 N N . GLY A 1 175 ? 9.786 25.027 28.858 1.00 89.94 175 GLY A N 1
ATOM 1333 C CA . GLY A 1 175 ? 9.332 25.098 30.243 1.00 89.94 175 GLY A CA 1
ATOM 1334 C C . GLY A 1 175 ? 9.399 26.512 30.831 1.00 89.94 175 GLY A C 1
ATOM 1335 O O . GLY A 1 175 ? 8.486 26.897 31.562 1.00 89.94 175 GLY A O 1
ATOM 1336 N N . ALA A 1 176 ? 10.433 27.296 30.505 1.00 91.81 176 ALA A N 1
ATOM 1337 C CA . ALA A 1 176 ? 10.604 28.670 31.003 1.00 91.81 176 ALA A CA 1
ATOM 1338 C C . ALA A 1 176 ? 10.791 29.708 29.886 1.00 91.81 176 ALA A C 1
ATOM 1340 O O . ALA A 1 176 ? 10.372 30.855 30.041 1.00 91.81 176 ALA A O 1
ATOM 1341 N N . ASP A 1 177 ? 11.407 29.297 28.783 1.00 96.81 177 ASP A N 1
ATOM 1342 C CA . ASP A 1 177 ? 11.793 30.120 27.650 1.00 96.81 177 ASP A CA 1
ATOM 1343 C C . ASP A 1 177 ? 11.119 29.621 26.364 1.00 96.81 177 ASP A C 1
ATOM 1345 O O . ASP A 1 177 ? 10.692 28.466 26.247 1.00 96.81 177 ASP A O 1
ATOM 1349 N N . SER A 1 178 ? 11.063 30.503 25.367 1.00 97.81 178 SER A N 1
ATOM 1350 C CA . SER A 1 178 ? 10.595 30.165 24.025 1.00 97.81 178 SER A CA 1
ATOM 1351 C C . SER A 1 178 ? 11.764 29.915 23.082 1.00 97.81 178 SER A C 1
ATOM 1353 O O . SER A 1 178 ? 12.775 30.624 23.097 1.00 97.81 178 SER A O 1
ATOM 1355 N N . VAL A 1 179 ? 11.596 28.935 22.201 1.00 98.44 179 VAL A N 1
ATOM 1356 C CA . VAL A 1 179 ? 12.538 28.568 21.147 1.00 98.44 179 VAL A CA 1
ATOM 1357 C C . VAL A 1 179 ? 11.820 28.653 19.806 1.00 98.44 179 VAL A C 1
ATOM 1359 O O . VAL A 1 179 ? 10.889 27.898 19.533 1.00 98.44 179 VAL A O 1
ATOM 1362 N N . LEU A 1 180 ? 12.256 29.584 18.960 1.00 98.31 180 LEU A N 1
ATOM 1363 C CA . LEU A 1 180 ? 11.774 29.719 17.592 1.00 98.31 180 LEU A CA 1
ATOM 1364 C C . LEU A 1 180 ? 12.659 28.874 16.675 1.00 98.31 180 LEU A C 1
ATOM 1366 O O . LEU A 1 180 ? 13.874 29.072 16.641 1.00 98.31 180 LEU A O 1
ATOM 1370 N N . VAL A 1 181 ? 12.052 27.968 15.915 1.00 98.12 181 VAL A N 1
ATOM 1371 C CA . VAL A 1 181 ? 12.719 27.195 14.860 1.00 98.12 181 VAL A CA 1
ATOM 1372 C C . VAL A 1 181 ? 12.361 27.802 13.517 1.00 98.12 181 VAL A C 1
ATOM 1374 O O . VAL A 1 181 ? 11.176 27.936 13.221 1.00 98.12 181 VAL A O 1
ATOM 1377 N N . LEU A 1 182 ? 13.358 28.175 12.716 1.00 97.50 182 LEU A N 1
ATOM 1378 C CA . LEU A 1 182 ? 13.158 28.894 11.455 1.00 97.50 182 LEU A CA 1
ATOM 1379 C C . LEU A 1 182 ? 13.970 28.265 10.321 1.00 97.50 182 LEU A C 1
ATOM 1381 O O . LEU A 1 182 ? 15.143 27.945 10.510 1.00 97.50 182 LEU A O 1
ATOM 1385 N N . TRP A 1 183 ? 13.371 28.143 9.136 1.00 95.56 183 TRP A N 1
ATOM 1386 C CA . TRP A 1 183 ? 14.061 27.741 7.904 1.00 95.56 183 TRP A CA 1
ATOM 1387 C C . TRP A 1 183 ? 13.360 28.297 6.659 1.00 95.56 183 TRP A C 1
ATOM 1389 O O . TRP A 1 183 ? 12.229 28.784 6.715 1.00 95.56 183 TRP A O 1
ATOM 1399 N N . ALA A 1 184 ? 14.040 28.226 5.517 1.00 92.81 184 ALA A N 1
ATOM 1400 C CA . ALA A 1 184 ? 13.516 28.638 4.220 1.00 92.81 184 ALA A CA 1
ATOM 1401 C C . ALA A 1 184 ? 14.181 27.846 3.089 1.00 92.81 184 ALA A C 1
ATOM 1403 O O . ALA A 1 184 ? 15.371 27.555 3.148 1.00 92.81 184 ALA A O 1
ATOM 1404 N N . ALA A 1 185 ? 13.454 27.537 2.015 1.00 86.56 185 ALA A N 1
ATOM 1405 C CA . ALA A 1 185 ? 14.049 26.846 0.863 1.00 86.56 185 ALA A CA 1
ATOM 1406 C C . ALA A 1 185 ? 15.157 27.679 0.186 1.00 86.56 185 ALA A C 1
ATOM 1408 O O . ALA A 1 185 ? 16.133 27.139 -0.331 1.00 86.56 185 ALA A O 1
ATOM 1409 N N . THR A 1 186 ? 15.026 29.005 0.220 1.00 89.06 186 THR A N 1
ATOM 1410 C CA . THR A 1 186 ? 16.017 29.955 -0.291 1.00 89.06 186 THR A CA 1
ATOM 1411 C C . THR A 1 186 ? 16.503 30.861 0.835 1.00 89.06 186 THR A C 1
ATOM 1413 O O . THR A 1 186 ? 15.668 31.299 1.628 1.00 89.06 186 THR A O 1
ATOM 1416 N N . PRO A 1 187 ? 17.806 31.200 0.893 1.00 93.56 187 PRO A N 1
ATOM 1417 C CA . PRO A 1 187 ? 18.327 32.111 1.903 1.00 93.56 187 PRO A CA 1
ATOM 1418 C C . PRO A 1 187 ? 17.555 33.434 1.968 1.00 93.56 187 PRO A C 1
ATOM 1420 O O . PRO A 1 187 ? 17.321 34.073 0.940 1.00 93.56 187 PRO A O 1
ATOM 1423 N N . ALA A 1 188 ? 17.187 33.850 3.175 1.00 93.44 188 ALA A N 1
ATOM 1424 C CA . ALA A 1 188 ? 16.479 35.094 3.448 1.00 93.44 188 ALA A CA 1
ATOM 1425 C C . ALA A 1 188 ? 16.917 35.672 4.800 1.00 93.44 188 ALA A C 1
ATOM 1427 O O . ALA A 1 188 ? 17.412 34.951 5.659 1.00 93.44 188 ALA A O 1
ATOM 1428 N N . SER A 1 189 ? 16.715 36.974 4.996 1.00 94.31 189 SER A N 1
ATOM 1429 C CA . SER A 1 189 ? 16.920 37.629 6.291 1.00 94.31 189 SER A CA 1
ATOM 1430 C C . SER A 1 189 ? 15.566 38.080 6.821 1.00 94.31 189 SER A C 1
ATOM 1432 O O . SER A 1 189 ? 14.810 38.742 6.105 1.00 94.31 189 SER A O 1
ATOM 1434 N N . VAL A 1 190 ? 15.236 37.674 8.044 1.00 94.38 190 VAL A N 1
ATOM 1435 C CA . VAL A 1 190 ? 13.921 37.881 8.656 1.00 94.38 190 VAL A CA 1
ATOM 1436 C C . VAL A 1 190 ? 14.077 38.724 9.908 1.00 94.38 190 VAL A C 1
ATOM 1438 O O . VAL A 1 190 ? 14.979 38.497 10.711 1.00 94.38 190 VAL A O 1
ATOM 1441 N N . THR A 1 191 ? 13.181 39.690 10.082 1.00 94.00 191 THR A N 1
ATOM 1442 C CA . THR A 1 191 ? 13.096 40.491 11.301 1.00 94.00 191 THR A CA 1
ATOM 1443 C C . THR A 1 191 ? 11.949 39.983 12.166 1.00 94.00 191 THR A C 1
ATOM 1445 O O . THR A 1 191 ? 10.803 39.977 11.722 1.00 94.00 191 THR A O 1
ATOM 1448 N N . LEU A 1 192 ? 12.266 39.547 13.384 1.00 94.56 192 LEU A N 1
ATOM 1449 C CA . LEU A 1 192 ? 11.312 39.031 14.362 1.00 94.56 192 LEU A CA 1
ATOM 1450 C C . LEU A 1 192 ? 10.986 40.129 15.374 1.00 94.56 192 LEU A C 1
ATOM 1452 O O . LEU A 1 192 ? 11.877 40.606 16.084 1.00 94.56 192 LEU A O 1
ATOM 1456 N N . ASP A 1 193 ? 9.715 40.514 15.426 1.00 90.25 193 ASP A N 1
ATOM 1457 C CA . ASP A 1 193 ? 9.191 41.501 16.369 1.00 90.25 193 ASP A CA 1
ATOM 1458 C C . ASP A 1 193 ? 8.854 40.813 17.700 1.00 90.25 193 ASP A C 1
ATOM 1460 O O . ASP A 1 193 ? 7.800 40.193 17.846 1.00 90.25 193 ASP A O 1
ATOM 1464 N N . LEU A 1 194 ? 9.812 40.838 18.630 1.00 91.75 194 LEU A N 1
ATOM 1465 C CA . LEU A 1 194 ? 9.738 40.208 19.950 1.00 91.75 194 LEU A CA 1
ATOM 1466 C C . LEU A 1 194 ? 10.026 41.257 21.033 1.00 91.75 194 LEU A C 1
ATOM 1468 O O . LEU A 1 194 ? 10.867 42.134 20.835 1.00 91.75 194 LEU A O 1
ATOM 1472 N N . ASP A 1 195 ? 9.399 41.127 22.205 1.00 90.62 195 ASP A N 1
ATOM 1473 C CA . ASP A 1 195 ? 9.635 42.027 23.349 1.00 90.62 195 ASP A CA 1
ATOM 1474 C C . ASP A 1 195 ? 11.045 41.859 23.950 1.00 90.62 195 ASP A C 1
ATOM 1476 O O . ASP A 1 195 ? 11.586 42.745 24.622 1.00 90.62 195 ASP A O 1
ATOM 1480 N N . GLN A 1 196 ? 11.658 40.698 23.726 1.00 93.88 196 GLN A N 1
ATOM 1481 C CA . GLN A 1 196 ? 12.984 40.356 24.210 1.00 93.88 196 GLN A CA 1
ATOM 1482 C C . GLN A 1 196 ? 14.074 41.087 23.412 1.00 93.88 196 GLN A C 1
ATOM 1484 O O . GLN A 1 196 ? 14.004 41.244 22.200 1.00 93.88 196 GLN A O 1
ATOM 1489 N N . THR A 1 197 ? 15.140 41.505 24.100 1.00 93.25 197 THR A N 1
ATOM 1490 C CA . THR A 1 197 ? 16.262 42.251 23.486 1.00 93.25 197 THR A CA 1
ATOM 1491 C C . THR A 1 197 ? 17.552 41.442 23.378 1.00 93.25 197 THR A C 1
ATOM 1493 O O . THR A 1 197 ? 18.516 41.883 22.750 1.00 93.25 197 THR A O 1
ATOM 1496 N N . THR A 1 198 ? 17.581 40.247 23.968 1.00 96.06 198 THR A N 1
ATOM 1497 C CA . THR A 1 198 ? 18.718 39.322 23.950 1.00 96.06 198 THR A CA 1
ATOM 1498 C C . THR A 1 198 ? 18.235 37.892 23.785 1.00 96.06 198 THR A C 1
ATOM 1500 O O . THR A 1 198 ? 17.203 37.526 24.346 1.00 96.06 198 THR A O 1
ATOM 1503 N N . GLY A 1 199 ? 19.010 37.076 23.081 1.00 96.56 199 GLY A N 1
ATOM 1504 C CA . GLY A 1 199 ? 18.726 35.659 22.891 1.00 96.56 199 GLY A CA 1
ATOM 1505 C C . GLY A 1 199 ? 19.978 34.862 22.552 1.00 96.56 199 GLY A C 1
ATOM 1506 O O . GLY A 1 199 ? 21.082 35.408 22.463 1.00 96.56 199 GLY A O 1
ATOM 1507 N N . THR A 1 200 ? 19.800 33.562 22.348 1.00 97.69 200 THR A N 1
ATOM 1508 C CA . THR A 1 200 ? 20.847 32.661 21.855 1.00 97.69 200 THR A CA 1
ATOM 1509 C C . THR A 1 200 ? 20.407 32.074 20.527 1.00 97.69 200 THR A C 1
ATOM 1511 O O . THR A 1 200 ? 19.375 31.410 20.465 1.00 97.69 200 THR A O 1
ATOM 1514 N N . LEU A 1 201 ? 21.193 32.304 19.477 1.00 98.06 201 LEU A N 1
ATOM 1515 C CA . LEU A 1 201 ? 20.979 31.699 18.168 1.00 98.06 201 LEU A CA 1
ATOM 1516 C C . LEU A 1 201 ? 21.884 30.479 18.026 1.00 98.06 201 LEU A C 1
ATOM 1518 O O . LEU A 1 201 ? 23.096 30.600 18.205 1.00 98.06 201 LEU A O 1
ATOM 1522 N N . THR A 1 202 ? 21.300 29.331 17.696 1.00 98.38 202 THR A N 1
ATOM 1523 C CA . THR A 1 202 ? 22.002 28.059 17.489 1.00 98.38 202 THR A CA 1
ATOM 1524 C C . THR A 1 202 ? 21.750 27.559 16.072 1.00 98.38 202 THR A C 1
ATOM 1526 O O . THR A 1 202 ? 20.612 27.570 15.608 1.00 98.38 202 THR A O 1
ATOM 1529 N N . ASN A 1 203 ? 22.801 27.140 15.367 1.00 97.06 203 ASN A N 1
ATOM 1530 C CA . ASN A 1 203 ? 22.665 26.562 14.027 1.00 97.06 203 ASN A CA 1
ATOM 1531 C C . ASN A 1 203 ? 22.365 25.050 14.071 1.00 97.06 203 ASN A C 1
ATOM 1533 O O . ASN A 1 203 ? 22.418 24.429 15.132 1.00 97.06 203 ASN A O 1
ATOM 1537 N N . ILE A 1 204 ? 22.106 24.449 12.904 1.00 95.88 204 ILE A N 1
ATOM 1538 C CA . ILE A 1 204 ? 21.746 23.028 12.772 1.00 95.88 204 ILE A CA 1
ATOM 1539 C C . ILE A 1 204 ? 22.745 22.055 13.421 1.00 95.88 204 ILE A C 1
ATOM 1541 O O . ILE A 1 204 ? 22.334 20.997 13.861 1.00 95.88 204 ILE A O 1
ATOM 1545 N N . VAL A 1 205 ? 24.035 22.395 13.529 1.00 94.06 205 VAL A N 1
ATOM 1546 C CA . VAL A 1 205 ? 25.062 21.525 14.144 1.00 94.06 205 VAL A CA 1
ATOM 1547 C C . VAL A 1 205 ? 25.395 21.901 15.593 1.00 94.06 205 VAL A C 1
ATOM 1549 O O . VAL A 1 205 ? 26.351 21.378 16.162 1.00 94.06 205 VAL A O 1
ATOM 1552 N N . GLY A 1 206 ? 24.638 22.819 16.200 1.00 96.25 206 GLY A N 1
ATOM 1553 C CA . GLY A 1 206 ? 24.764 23.165 17.618 1.00 96.25 206 GLY A CA 1
ATOM 1554 C C . GLY A 1 206 ? 25.766 24.277 17.940 1.00 96.25 206 GLY A C 1
ATOM 1555 O O . GLY A 1 206 ? 26.075 24.490 19.110 1.00 96.25 206 GLY A O 1
ATOM 1556 N N . ALA A 1 207 ? 26.288 25.006 16.948 1.00 97.31 207 ALA A N 1
ATOM 1557 C CA . ALA A 1 207 ? 27.101 26.188 17.227 1.00 97.31 207 ALA A CA 1
ATOM 1558 C C . ALA A 1 207 ? 26.194 27.352 17.644 1.00 97.31 207 ALA A C 1
ATOM 1560 O O . ALA A 1 207 ? 25.332 27.776 16.869 1.00 97.31 207 ALA A O 1
ATOM 1561 N N . SER A 1 208 ? 26.413 27.867 18.854 1.00 97.44 208 SER A N 1
ATOM 1562 C CA . SER A 1 208 ? 25.589 28.921 19.450 1.00 97.44 208 SER A CA 1
ATOM 1563 C C . SER A 1 208 ? 26.330 30.250 19.578 1.00 97.44 208 SER A C 1
ATOM 1565 O O . SER A 1 208 ? 27.521 30.298 19.890 1.00 97.44 208 SER A O 1
ATOM 1567 N N . SER A 1 209 ? 25.597 31.348 19.414 1.00 96.88 209 SER A N 1
ATOM 1568 C CA . SER A 1 209 ? 26.077 32.709 19.659 1.00 96.88 209 SER A CA 1
ATOM 1569 C C . SER A 1 209 ? 25.017 33.550 20.362 1.00 96.88 209 SER A C 1
ATOM 1571 O O . SER A 1 209 ? 23.830 33.441 20.052 1.00 96.88 209 SER A O 1
ATOM 1573 N N . ALA A 1 210 ? 25.446 34.419 21.278 1.00 96.94 210 ALA A N 1
ATOM 1574 C CA . ALA A 1 210 ? 24.565 35.429 21.848 1.00 96.94 210 ALA A CA 1
ATOM 1575 C C . ALA A 1 210 ? 24.187 36.458 20.774 1.00 96.94 210 ALA A C 1
ATOM 1577 O O . ALA A 1 210 ? 25.055 36.959 20.057 1.00 96.94 210 ALA A O 1
ATOM 1578 N N . VAL A 1 211 ? 22.902 36.787 20.692 1.00 95.44 211 VAL A N 1
ATOM 1579 C CA . VAL A 1 211 ? 22.353 37.784 19.768 1.00 95.44 211 VAL A CA 1
ATOM 1580 C C . VAL A 1 211 ? 21.597 38.853 20.546 1.00 95.44 211 VAL A C 1
ATOM 1582 O O . VAL A 1 211 ? 21.027 38.583 21.605 1.00 95.44 211 VAL A O 1
ATOM 1585 N N . SER A 1 212 ? 21.589 40.076 20.025 1.00 92.31 212 SER A N 1
ATOM 1586 C CA . SER A 1 212 ? 20.805 41.181 20.568 1.00 92.31 212 SER A CA 1
ATOM 1587 C C . SER A 1 212 ? 19.940 41.812 19.486 1.00 92.31 212 SER A C 1
ATOM 1589 O O . SER A 1 212 ? 20.354 41.933 18.333 1.00 92.31 212 SER A O 1
ATOM 1591 N N . ALA A 1 213 ? 18.733 42.214 19.870 1.00 87.81 213 ALA A N 1
ATOM 1592 C CA . ALA A 1 213 ? 17.804 42.911 18.998 1.00 87.81 213 ALA A CA 1
ATOM 1593 C C . ALA A 1 213 ? 17.947 44.431 19.188 1.00 87.81 213 ALA A C 1
ATOM 1595 O O . ALA A 1 213 ? 17.856 44.918 20.321 1.00 87.81 213 ALA A O 1
ATOM 1596 N N . PRO A 1 214 ? 18.159 45.222 18.120 1.00 81.38 214 PRO A N 1
ATOM 1597 C CA . PRO A 1 214 ? 17.863 46.652 18.162 1.00 81.38 214 PRO A CA 1
ATOM 1598 C C . PRO A 1 214 ? 16.352 46.884 18.349 1.00 81.38 214 PRO A C 1
ATOM 1600 O O . PRO A 1 214 ? 15.553 45.957 18.284 1.00 81.38 214 PRO A O 1
ATOM 1603 N N . ALA A 1 215 ? 15.926 48.145 18.481 1.00 73.94 215 ALA A N 1
ATOM 1604 C CA . ALA A 1 215 ? 14.502 48.510 18.579 1.00 73.94 215 ALA A CA 1
ATOM 1605 C C . ALA A 1 215 ? 13.629 48.051 17.385 1.00 73.94 215 ALA A C 1
ATOM 1607 O O . ALA A 1 215 ? 12.416 48.203 17.431 1.00 73.94 215 ALA A O 1
ATOM 1608 N N . ALA A 1 216 ? 14.245 47.545 16.312 1.00 73.06 216 ALA A N 1
ATOM 1609 C CA . ALA A 1 216 ? 13.574 47.007 15.135 1.00 73.06 216 ALA A CA 1
ATOM 1610 C C . ALA A 1 216 ? 13.295 45.489 15.212 1.00 73.06 216 ALA A C 1
ATOM 1612 O O . ALA A 1 216 ? 12.711 44.969 14.271 1.00 73.06 216 ALA A O 1
ATOM 1613 N N . GLY A 1 217 ? 13.715 44.790 16.275 1.00 87.06 217 GLY A N 1
ATOM 1614 C CA . GLY A 1 217 ? 13.553 43.336 16.431 1.00 87.06 217 GLY A CA 1
ATOM 1615 C C . GLY A 1 217 ? 14.828 42.534 16.138 1.00 87.06 217 GLY A C 1
ATOM 1616 O O . GLY A 1 217 ? 15.873 43.099 15.807 1.00 87.06 217 GLY A O 1
ATOM 1617 N N . PHE A 1 218 ? 14.770 41.206 16.286 1.00 91.19 218 PHE A N 1
ATOM 1618 C CA . PHE A 1 218 ? 15.900 40.323 15.964 1.00 91.19 218 PHE A CA 1
ATOM 1619 C C . PHE A 1 218 ? 16.012 40.131 14.455 1.00 91.19 218 PHE A C 1
ATOM 1621 O O . PHE A 1 218 ? 15.056 39.686 13.828 1.00 91.19 218 PHE A O 1
ATOM 1628 N N . THR A 1 219 ? 17.187 40.379 13.879 1.00 92.81 219 THR A N 1
ATOM 1629 C CA . THR A 1 219 ? 17.486 39.958 12.504 1.00 92.81 219 THR A CA 1
ATOM 1630 C C . THR A 1 219 ? 18.088 38.558 12.527 1.00 92.81 219 THR A C 1
ATOM 1632 O O . THR A 1 219 ? 19.145 38.353 13.124 1.00 92.81 219 THR A O 1
ATOM 1635 N N . VAL A 1 220 ? 17.423 37.606 11.876 1.00 95.00 220 VAL A N 1
ATOM 1636 C CA . VAL A 1 220 ? 17.862 36.213 11.763 1.00 95.00 220 VAL A CA 1
ATOM 1637 C C . VAL A 1 220 ? 17.988 35.849 10.290 1.00 95.00 220 VAL A C 1
ATOM 1639 O O . VAL A 1 220 ? 17.024 35.953 9.530 1.00 95.00 220 VAL A O 1
ATOM 1642 N N . ASP A 1 221 ? 19.177 35.401 9.896 1.00 95.75 221 ASP A N 1
ATOM 1643 C CA . ASP A 1 221 ? 19.395 34.825 8.574 1.00 95.75 221 ASP A CA 1
ATOM 1644 C C . ASP A 1 221 ? 18.926 33.369 8.578 1.00 95.75 221 ASP A C 1
ATOM 1646 O O . ASP A 1 221 ? 19.348 32.560 9.407 1.00 95.75 221 ASP A O 1
ATOM 1650 N N . VAL A 1 222 ? 18.032 33.047 7.648 1.00 95.56 222 VAL A N 1
ATOM 1651 C CA . VAL A 1 222 ? 17.418 31.729 7.487 1.00 95.56 222 VAL A CA 1
ATOM 1652 C C . VAL A 1 222 ? 17.768 31.163 6.118 1.00 95.56 222 VAL A C 1
ATOM 1654 O O . VAL A 1 222 ? 17.972 31.894 5.150 1.00 95.56 222 VAL A O 1
ATOM 1657 N N . GLY A 1 223 ? 17.830 29.843 6.024 1.00 94.06 223 GLY A N 1
ATOM 1658 C CA . GLY A 1 223 ? 18.063 29.115 4.783 1.00 94.06 223 GLY A CA 1
ATOM 1659 C C . GLY A 1 223 ? 17.586 27.671 4.921 1.00 94.06 223 GLY A C 1
ATOM 1660 O O . GLY A 1 223 ? 16.791 27.391 5.821 1.00 94.06 223 GLY A O 1
ATOM 1661 N N . PRO A 1 224 ? 18.054 26.750 4.060 1.00 90.88 224 PRO A N 1
ATOM 1662 C CA . PRO A 1 224 ? 17.577 25.363 4.079 1.00 90.88 224 PRO A CA 1
ATOM 1663 C C . PRO A 1 224 ? 17.939 24.595 5.355 1.00 90.88 224 PRO A C 1
ATOM 1665 O O . PRO A 1 224 ? 17.330 23.574 5.653 1.00 90.88 224 PRO A O 1
ATOM 1668 N N . ASP A 1 225 ? 18.958 25.063 6.078 1.00 93.69 225 ASP A N 1
ATOM 1669 C CA . ASP A 1 225 ? 19.363 24.536 7.377 1.00 93.69 225 ASP A CA 1
ATOM 1670 C C . ASP A 1 225 ? 18.571 25.258 8.484 1.00 93.69 225 ASP A C 1
ATOM 1672 O O . ASP A 1 225 ? 18.668 26.488 8.565 1.00 93.69 225 ASP A O 1
ATOM 1676 N N . PRO A 1 226 ? 17.806 24.549 9.339 1.00 95.56 226 PRO A N 1
ATOM 1677 C CA . PRO A 1 226 ? 17.078 25.186 10.427 1.00 95.56 226 PRO A CA 1
ATOM 1678 C C . PRO A 1 226 ? 18.011 25.853 11.441 1.00 95.56 226 PRO A C 1
ATOM 1680 O O . PRO A 1 226 ? 19.110 25.372 11.743 1.00 95.56 226 PRO A O 1
ATOM 1683 N N . VAL A 1 227 ? 17.532 26.966 11.993 1.00 97.88 227 VAL A N 1
ATOM 1684 C CA . VAL A 1 227 ? 18.159 27.694 13.100 1.00 97.88 227 VAL A CA 1
ATOM 1685 C C . VAL A 1 227 ? 17.202 27.786 14.283 1.00 97.88 227 VAL A C 1
ATOM 1687 O O . VAL A 1 227 ? 15.985 27.835 14.105 1.00 97.88 227 VAL A O 1
ATOM 1690 N N . TYR A 1 228 ? 17.766 27.837 15.489 1.00 98.38 228 TYR A N 1
ATOM 1691 C CA . TYR A 1 228 ? 17.033 27.845 16.752 1.00 98.38 228 TYR A CA 1
ATOM 1692 C C . TYR A 1 228 ? 17.348 29.131 17.518 1.00 98.38 228 TYR A C 1
ATOM 1694 O O . TYR A 1 228 ? 18.473 29.310 17.993 1.00 98.38 228 TYR A O 1
ATOM 1702 N N . LEU A 1 229 ? 16.375 30.033 17.636 1.00 98.06 229 LEU A N 1
ATOM 1703 C CA . LEU A 1 229 ? 16.486 31.250 18.440 1.00 98.06 229 LEU A CA 1
ATOM 1704 C C . LEU A 1 229 ? 15.779 31.041 19.780 1.00 98.06 229 LEU A C 1
ATOM 1706 O O . LEU A 1 229 ? 14.553 31.011 19.833 1.00 98.06 229 LEU A O 1
ATOM 1710 N N . ARG A 1 230 ? 16.550 30.946 20.864 1.00 97.94 230 ARG A N 1
ATOM 1711 C CA . ARG A 1 230 ? 16.020 30.922 22.232 1.00 97.94 230 ARG A CA 1
ATOM 1712 C C . ARG A 1 230 ? 15.965 32.330 22.817 1.00 97.94 230 ARG A C 1
ATOM 1714 O O . ARG A 1 230 ? 16.977 33.039 22.797 1.00 97.94 230 ARG A O 1
ATOM 1721 N N . VAL A 1 231 ? 14.827 32.698 23.396 1.00 97.38 231 VAL A N 1
ATOM 1722 C CA . VAL A 1 231 ? 14.612 33.962 24.116 1.00 97.38 231 VAL A CA 1
ATOM 1723 C C . VAL A 1 231 ? 13.881 33.720 25.435 1.00 97.38 231 VAL A C 1
ATOM 1725 O O . VAL A 1 231 ? 13.147 32.748 25.570 1.00 97.38 231 VAL A O 1
ATOM 1728 N N . ALA A 1 232 ? 14.088 34.610 26.406 1.00 96.56 232 ALA A N 1
ATOM 1729 C CA . ALA A 1 232 ? 13.528 34.438 27.741 1.00 96.56 232 ALA A CA 1
ATOM 1730 C C . ALA A 1 232 ? 12.005 34.649 27.780 1.00 96.56 232 ALA A C 1
ATOM 1732 O O . ALA A 1 232 ? 11.519 35.683 27.311 1.00 96.56 232 ALA A O 1
ATOM 1733 N N . GLY A 1 233 ? 11.282 33.727 28.417 1.00 96.06 233 GLY A N 1
ATOM 1734 C CA . GLY A 1 233 ? 9.823 33.784 28.550 1.00 96.06 233 GLY A CA 1
ATOM 1735 C C . GLY A 1 233 ? 9.048 33.514 27.256 1.00 96.06 233 GLY A C 1
ATOM 1736 O O . GLY A 1 233 ? 9.594 33.049 26.254 1.00 96.06 233 GLY A O 1
ATOM 1737 N N . ASP A 1 234 ? 7.752 33.816 27.297 1.00 95.62 234 ASP A N 1
ATOM 1738 C CA . ASP A 1 234 ? 6.822 33.577 26.191 1.00 95.62 234 ASP A CA 1
ATOM 1739 C C . ASP A 1 234 ? 7.000 34.587 25.044 1.00 95.62 234 ASP A C 1
ATOM 1741 O O . ASP A 1 234 ? 7.382 35.746 25.249 1.00 95.62 234 ASP A O 1
ATOM 1745 N N . VAL A 1 235 ? 6.679 34.149 23.825 1.00 96.12 235 VAL A N 1
ATOM 1746 C CA . VAL A 1 235 ? 6.666 34.973 22.606 1.00 96.12 235 VAL A CA 1
ATOM 1747 C C . VAL A 1 235 ? 5.316 34.884 21.891 1.00 96.12 235 VAL A C 1
ATOM 1749 O O . VAL A 1 235 ? 4.582 33.911 22.086 1.00 96.12 235 VAL A O 1
ATOM 1752 N N . PRO A 1 236 ? 4.974 35.853 21.021 1.00 94.25 236 PRO A N 1
ATOM 1753 C CA . PRO A 1 236 ? 3.797 35.745 20.168 1.00 94.25 236 PRO A CA 1
ATOM 1754 C C . PRO A 1 236 ? 3.840 34.494 19.274 1.00 94.25 236 PRO A C 1
ATOM 1756 O O . PRO A 1 236 ? 4.828 34.251 18.580 1.00 94.25 236 PRO A O 1
ATOM 1759 N N . ALA A 1 237 ? 2.738 33.743 19.245 1.00 95.56 237 ALA A N 1
ATOM 1760 C CA . ALA A 1 237 ? 2.546 32.580 18.384 1.00 95.56 237 ALA A CA 1
ATOM 1761 C C . ALA A 1 237 ? 1.130 32.584 17.783 1.00 95.56 237 ALA A C 1
ATOM 1763 O O . ALA A 1 237 ? 0.166 32.973 18.442 1.00 95.56 237 ALA A O 1
ATOM 1764 N N . ASP A 1 238 ? 1.002 32.143 16.533 1.00 96.00 238 ASP A N 1
ATOM 1765 C CA . ASP A 1 238 ? -0.281 31.810 15.916 1.00 96.00 238 ASP A CA 1
ATOM 1766 C C . ASP A 1 238 ? -0.646 30.361 16.260 1.00 96.00 238 ASP A C 1
ATOM 1768 O O . ASP A 1 238 ? -0.024 29.415 15.767 1.00 96.00 238 ASP A O 1
ATOM 1772 N N . THR A 1 239 ? -1.652 30.204 17.120 1.00 95.12 239 THR A N 1
ATOM 1773 C CA . THR A 1 239 ? -2.115 28.913 17.646 1.00 95.12 239 THR A CA 1
ATOM 1774 C C . THR A 1 239 ? -3.346 28.374 16.916 1.00 95.12 239 THR A C 1
ATOM 1776 O O . THR A 1 239 ? -3.931 27.398 17.372 1.00 95.12 239 THR A O 1
ATOM 1779 N N . SER A 1 240 ? -3.775 29.007 15.815 1.00 91.12 240 SER A N 1
ATOM 1780 C CA . SER A 1 240 ? -5.006 28.633 15.094 1.00 91.12 240 SER A CA 1
ATOM 1781 C C . SER A 1 240 ? -5.029 27.177 14.624 1.00 91.12 240 SER A C 1
ATOM 1783 O O . SER A 1 240 ? -6.082 26.550 14.672 1.00 91.12 240 SER A O 1
ATOM 1785 N N . ASP A 1 241 ? -3.866 26.653 14.237 1.00 84.94 241 ASP A N 1
ATOM 1786 C CA . ASP A 1 241 ? -3.671 25.275 13.775 1.00 84.94 241 ASP A CA 1
ATOM 1787 C C . ASP A 1 241 ? -2.806 24.453 14.756 1.00 84.94 241 ASP A C 1
ATOM 1789 O O . ASP A 1 241 ? -2.204 23.455 14.363 1.00 84.94 241 ASP A O 1
ATOM 1793 N N . ALA A 1 242 ? -2.648 24.898 16.009 1.00 88.19 242 ALA A N 1
ATOM 1794 C CA . ALA A 1 242 ? -1.859 24.151 16.986 1.00 88.19 242 ALA A CA 1
ATOM 1795 C C . ALA A 1 242 ? -2.649 22.925 17.486 1.00 88.19 242 ALA A C 1
ATOM 1797 O O . ALA A 1 242 ? -3.817 23.081 17.846 1.00 88.19 242 ALA A O 1
ATOM 1798 N N . PRO A 1 243 ? -2.038 21.725 17.523 1.00 85.81 243 PRO A N 1
ATOM 1799 C CA . PRO A 1 243 ? -2.683 20.543 18.075 1.00 85.81 243 PRO A CA 1
ATOM 1800 C C . PRO A 1 243 ? -2.969 20.717 19.568 1.00 85.81 243 PRO A C 1
ATOM 1802 O O . PRO A 1 243 ? -2.274 21.460 20.271 1.00 85.81 243 PRO A O 1
ATOM 1805 N N . GLU A 1 244 ? -3.992 20.015 20.053 1.00 82.12 244 GLU A N 1
ATOM 1806 C CA . GLU A 1 244 ? -4.269 19.960 21.484 1.00 82.12 244 GLU A CA 1
ATOM 1807 C C . GLU A 1 244 ? -3.111 19.276 22.236 1.00 82.12 244 GLU A C 1
ATOM 1809 O O . GLU A 1 244 ? -2.395 18.451 21.663 1.00 82.12 244 GLU A O 1
ATOM 1814 N N . PRO A 1 245 ? -2.876 19.622 23.515 1.00 80.31 245 PRO A N 1
ATOM 1815 C CA . PRO A 1 245 ? -1.877 18.933 24.319 1.00 80.31 245 PRO A CA 1
ATOM 1816 C C . PRO A 1 245 ? -2.172 17.427 24.418 1.00 80.31 245 PRO A C 1
ATOM 1818 O O . PRO A 1 245 ? -3.338 17.066 24.586 1.00 80.31 245 PRO A O 1
ATOM 1821 N N . PRO A 1 246 ? -1.139 16.561 24.417 1.00 81.94 246 PRO A N 1
ATOM 1822 C CA . PRO A 1 246 ? -1.329 15.118 24.512 1.00 81.94 246 PRO A CA 1
ATOM 1823 C C . PRO A 1 246 ? -2.130 14.737 25.767 1.00 81.94 246 PRO A C 1
ATOM 1825 O O . PRO A 1 246 ? -1.809 15.235 26.861 1.00 81.94 246 PRO A O 1
ATOM 1828 N N . PRO A 1 247 ? -3.113 13.821 25.666 1.00 80.38 247 PRO A N 1
ATOM 1829 C CA . PRO A 1 247 ? -3.775 13.266 26.838 1.00 80.38 247 PRO A CA 1
ATOM 1830 C C . PRO A 1 247 ? -2.762 12.549 27.740 1.00 80.38 247 PRO A C 1
ATOM 1832 O O . PRO A 1 247 ? -1.718 12.060 27.310 1.00 80.38 247 PRO A O 1
ATOM 1835 N N . THR A 1 248 ? -3.053 12.477 29.039 1.00 81.38 248 THR A N 1
ATOM 1836 C CA . THR A 1 248 ? -2.271 11.632 29.954 1.00 81.38 248 THR A CA 1
ATOM 1837 C C . THR A 1 248 ? -2.912 10.248 30.005 1.00 81.38 248 THR A C 1
ATOM 1839 O O . THR A 1 248 ? -4.022 10.158 30.542 1.00 81.38 248 THR A O 1
ATOM 1842 N N . PRO A 1 249 ? -2.234 9.178 29.538 1.00 76.25 249 PRO A N 1
ATOM 1843 C CA . PRO A 1 249 ? -2.797 7.834 29.577 1.00 76.25 249 PRO A CA 1
ATOM 1844 C C . PRO A 1 249 ? -3.185 7.449 31.002 1.00 76.25 249 PRO A C 1
ATOM 1846 O O . PRO A 1 249 ? -2.398 7.616 31.942 1.00 76.25 249 PRO A O 1
ATOM 1849 N N . GLN A 1 250 ? -4.403 6.943 31.166 1.00 75.81 250 GLN A N 1
ATOM 1850 C CA . GLN A 1 250 ? -4.883 6.430 32.443 1.00 75.81 250 GLN A CA 1
ATOM 1851 C C . GLN A 1 250 ? -4.684 4.912 32.492 1.00 75.81 250 GLN A C 1
ATOM 1853 O O . GLN A 1 250 ? -4.866 4.246 31.480 1.00 75.81 250 GLN A O 1
ATOM 1858 N N . PRO A 1 251 ? -4.320 4.325 33.646 1.00 78.69 251 PRO A N 1
ATOM 1859 C CA . PRO A 1 251 ? -4.239 2.874 33.760 1.00 78.69 251 PRO A CA 1
ATOM 1860 C C . PRO A 1 251 ? -5.598 2.216 33.488 1.00 78.69 251 PRO A C 1
ATOM 1862 O O . PRO A 1 251 ? -6.536 2.396 34.266 1.00 78.69 251 PRO A O 1
ATOM 1865 N N . THR A 1 252 ? -5.681 1.409 32.433 1.00 80.44 252 THR A N 1
ATOM 1866 C CA . THR A 1 252 ? -6.882 0.628 32.113 1.00 80.44 252 THR A CA 1
ATOM 1867 C C . THR A 1 252 ? -6.943 -0.639 32.962 1.00 80.44 252 THR A C 1
ATOM 1869 O O . THR A 1 252 ? -5.959 -1.372 33.110 1.00 80.44 252 THR A O 1
ATOM 1872 N N . THR A 1 253 ? -8.109 -0.919 33.542 1.00 86.12 253 THR A N 1
ATOM 1873 C CA . THR A 1 253 ? -8.387 -2.192 34.213 1.00 86.12 253 THR A CA 1
ATOM 1874 C C . THR A 1 253 ? -9.330 -3.016 33.361 1.00 86.12 253 THR A C 1
ATOM 1876 O O . THR A 1 253 ? -10.480 -2.630 33.204 1.00 86.12 253 THR A O 1
ATOM 1879 N N . PHE A 1 254 ? -8.862 -4.168 32.892 1.00 91.12 254 PHE A N 1
ATOM 1880 C CA . PHE A 1 254 ? -9.697 -5.091 32.133 1.00 91.12 254 PHE A CA 1
ATOM 1881 C C . PHE A 1 254 ? -10.646 -5.868 33.047 1.00 91.12 254 PHE A C 1
ATOM 1883 O O . PHE A 1 254 ? -10.225 -6.425 34.077 1.00 91.12 254 PHE A O 1
ATOM 1890 N N . ASP A 1 255 ? -11.912 -5.929 32.669 1.00 93.12 255 ASP A N 1
ATOM 1891 C CA . ASP A 1 255 ? -12.923 -6.740 33.326 1.00 93.12 255 ASP A CA 1
ATOM 1892 C C . ASP A 1 255 ? -12.875 -8.209 32.854 1.00 93.12 255 ASP A C 1
ATOM 1894 O O . ASP A 1 255 ? -11.832 -8.719 32.425 1.00 93.12 255 ASP A O 1
ATOM 1898 N N . THR A 1 256 ? -13.962 -8.957 33.061 1.00 94.94 256 THR A N 1
ATOM 1899 C CA . THR A 1 256 ? -14.022 -10.353 32.613 1.00 94.94 256 THR A CA 1
ATOM 1900 C C . THR A 1 256 ? -14.159 -10.452 31.097 1.00 94.94 256 THR A C 1
ATOM 1902 O O . THR A 1 256 ? -13.492 -11.305 30.518 1.00 94.94 256 THR A O 1
ATOM 1905 N N . ALA A 1 257 ? -15.006 -9.632 30.474 1.00 96.44 257 ALA A N 1
ATOM 1906 C CA . ALA A 1 257 ? -15.312 -9.670 29.048 1.00 96.44 257 ALA A CA 1
ATOM 1907 C C . ALA A 1 257 ? -14.169 -9.095 28.198 1.00 96.44 257 ALA A C 1
ATOM 1909 O O . ALA A 1 257 ? -13.855 -9.677 27.162 1.00 96.44 257 ALA A O 1
ATOM 1910 N N . ASP A 1 258 ? -13.459 -8.076 28.686 1.00 94.69 258 ASP A N 1
ATOM 1911 C CA . ASP A 1 258 ? -12.250 -7.531 28.045 1.00 94.69 258 ASP A CA 1
ATOM 1912 C C . ASP A 1 258 ? -11.155 -8.594 27.854 1.00 94.69 258 ASP A C 1
ATOM 1914 O O . ASP A 1 258 ? -10.353 -8.579 26.925 1.00 94.69 258 ASP A O 1
ATOM 1918 N N . ARG A 1 259 ? -11.100 -9.577 28.758 1.00 95.81 259 ARG A N 1
ATOM 1919 C CA . ARG A 1 259 ? -10.125 -10.676 28.696 1.00 95.81 259 ARG A CA 1
ATOM 1920 C C . ARG A 1 259 ? -10.576 -11.837 27.803 1.00 95.81 259 ARG A C 1
ATOM 1922 O O . ARG A 1 259 ? -9.921 -12.885 27.802 1.00 95.81 259 ARG A O 1
ATOM 1929 N N . LEU A 1 260 ? -11.682 -11.689 27.073 1.00 97.50 260 LEU A N 1
ATOM 1930 C CA . LEU A 1 260 ? -12.181 -12.663 26.104 1.00 97.50 260 LEU A CA 1
ATOM 1931 C C . LEU A 1 260 ? -11.976 -12.104 24.693 1.00 97.50 260 LEU A C 1
ATOM 1933 O O . LEU A 1 260 ? -12.613 -11.133 24.307 1.00 97.50 260 LEU A O 1
ATOM 1937 N N . VAL A 1 261 ? -11.119 -12.752 23.902 1.00 96.81 261 VAL A N 1
ATOM 1938 C CA . VAL A 1 261 ? -10.788 -12.304 22.539 1.00 96.81 261 VAL A CA 1
ATOM 1939 C C . VAL A 1 261 ? -11.377 -13.267 21.517 1.00 96.81 261 VAL A C 1
ATOM 1941 O O . VAL A 1 261 ? -11.182 -14.483 21.615 1.00 96.81 261 VAL A O 1
ATOM 1944 N N . LEU A 1 262 ? -12.094 -12.728 20.530 1.00 97.94 262 LEU A N 1
ATOM 1945 C CA . LEU A 1 262 ? -12.723 -13.497 19.460 1.00 97.94 262 LEU A CA 1
ATOM 1946 C C . LEU A 1 262 ? -11.872 -13.439 18.188 1.00 97.94 262 LEU A C 1
ATOM 1948 O O . LEU A 1 262 ? -11.430 -12.374 17.767 1.00 97.94 262 LEU A O 1
ATOM 1952 N N . MET A 1 263 ? -11.691 -14.585 17.536 1.00 96.88 263 MET A N 1
ATOM 1953 C CA . MET A 1 263 ? -10.992 -14.686 16.257 1.00 96.88 263 MET A CA 1
ATOM 1954 C C . MET A 1 263 ? -11.816 -15.513 15.274 1.00 96.88 263 MET A C 1
ATOM 1956 O O . MET A 1 263 ? -12.047 -16.704 15.488 1.00 96.88 263 MET A O 1
ATOM 1960 N N . GLN A 1 264 ? -12.244 -14.885 14.181 1.00 96.00 264 GLN A N 1
ATOM 1961 C CA . GLN A 1 264 ? -12.901 -15.577 13.074 1.00 96.00 264 GLN A CA 1
ATOM 1962 C C . GLN A 1 264 ? -11.879 -16.312 12.197 1.00 96.00 264 GLN A C 1
ATOM 1964 O O . GLN A 1 264 ? -10.754 -15.855 12.004 1.00 96.00 264 GLN A O 1
ATOM 1969 N N . THR A 1 265 ? -12.274 -17.437 11.610 1.00 96.25 265 THR A N 1
ATOM 1970 C CA . THR A 1 265 ? -11.486 -18.159 10.604 1.00 96.25 265 THR A CA 1
ATOM 1971 C C . THR A 1 265 ? -12.400 -18.639 9.482 1.00 96.25 265 THR A C 1
ATOM 1973 O O . THR A 1 265 ? -13.443 -19.249 9.733 1.00 96.25 265 THR A O 1
ATOM 1976 N N . TYR A 1 266 ? -11.992 -18.346 8.248 1.00 96.38 266 TYR A N 1
ATOM 1977 C CA . TYR A 1 266 ? -12.703 -18.683 7.016 1.00 96.38 266 TYR A CA 1
ATOM 1978 C C . TYR A 1 266 ? -11.962 -19.795 6.256 1.00 96.38 266 TYR A C 1
ATOM 1980 O O . TYR A 1 266 ? -10.761 -19.976 6.459 1.00 96.38 266 TYR A O 1
ATOM 1988 N N . PRO A 1 267 ? -12.646 -20.549 5.377 1.00 95.00 267 PRO A N 1
ATOM 1989 C CA . PRO A 1 267 ? -11.998 -21.569 4.555 1.00 95.00 267 PRO A CA 1
ATOM 1990 C C . PRO A 1 267 ? -10.943 -20.991 3.593 1.00 95.00 267 PRO A C 1
ATOM 1992 O O . PRO A 1 267 ? -11.136 -19.921 3.016 1.00 95.00 267 PRO A O 1
ATOM 1995 N N . ASP A 1 268 ? -9.874 -21.743 3.313 1.00 88.69 268 ASP A N 1
ATOM 1996 C CA . ASP A 1 268 ? -8.820 -21.333 2.362 1.00 88.69 268 ASP A CA 1
ATOM 1997 C C . ASP A 1 268 ? -9.373 -20.978 0.971 1.00 88.69 268 ASP A C 1
ATOM 1999 O O . ASP A 1 268 ? -8.903 -20.040 0.329 1.00 88.69 268 ASP A O 1
ATOM 2003 N N . ALA A 1 269 ? -10.425 -21.681 0.536 1.00 84.81 269 ALA A N 1
ATOM 2004 C CA . ALA A 1 269 ? -11.069 -21.485 -0.764 1.00 84.81 269 ALA A CA 1
ATOM 2005 C C . ALA A 1 269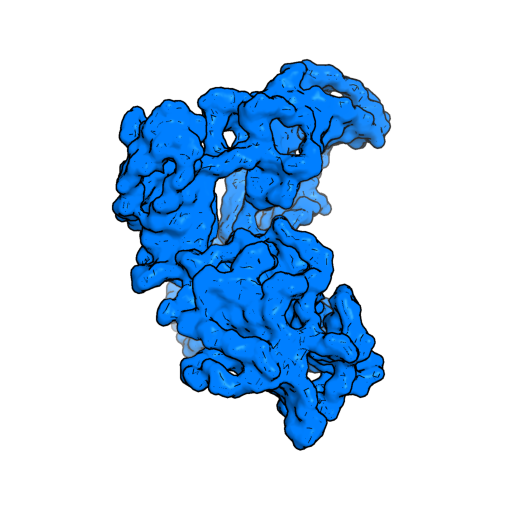 ? -11.609 -20.061 -0.989 1.00 84.81 269 ALA A C 1
ATOM 2007 O O . ALA A 1 269 ? -11.707 -19.633 -2.134 1.00 84.81 269 ALA A O 1
ATOM 2008 N N . VAL A 1 270 ? -11.934 -19.329 0.083 1.00 87.44 270 VAL A N 1
ATOM 2009 C CA . VAL A 1 270 ? -12.484 -17.961 0.017 1.00 87.44 270 VAL A CA 1
ATOM 2010 C C . VAL A 1 270 ? -11.474 -16.890 0.452 1.00 87.44 270 VAL A C 1
ATOM 2012 O O . VAL A 1 270 ? -11.808 -15.710 0.531 1.00 87.44 270 VAL A O 1
ATOM 2015 N N . SER A 1 271 ? -10.232 -17.288 0.753 1.00 82.94 271 SER A N 1
ATOM 2016 C CA . SER A 1 271 ? -9.251 -16.453 1.466 1.00 82.94 271 SER A CA 1
ATOM 2017 C C . SER A 1 271 ? -8.165 -15.834 0.574 1.00 82.94 271 SER A C 1
ATOM 2019 O O . SER A 1 271 ? -7.367 -15.032 1.055 1.00 82.94 271 SER A O 1
ATOM 2021 N N . GLY A 1 272 ? -8.126 -16.169 -0.723 1.00 72.38 272 GLY A N 1
ATOM 2022 C CA . GLY A 1 272 ? -7.005 -15.857 -1.625 1.00 72.38 272 GLY A CA 1
ATOM 2023 C C . GLY A 1 272 ? -6.587 -14.380 -1.697 1.00 72.38 272 GLY A C 1
ATOM 2024 O O . GLY A 1 272 ? -5.396 -14.103 -1.815 1.00 72.38 272 GLY A O 1
ATOM 2025 N N . ASN A 1 273 ? -7.534 -13.439 -1.576 1.00 69.75 273 ASN A N 1
ATOM 2026 C CA . ASN A 1 273 ? -7.272 -11.991 -1.561 1.00 69.75 273 ASN A CA 1
ATOM 2027 C C . ASN A 1 273 ? -7.842 -11.279 -0.316 1.00 69.75 273 ASN A C 1
ATOM 2029 O O . ASN A 1 273 ? -8.075 -10.069 -0.324 1.00 69.75 273 ASN A O 1
ATOM 2033 N N . ALA A 1 274 ? -8.080 -12.011 0.778 1.00 79.31 274 ALA A N 1
ATOM 2034 C CA . ALA A 1 274 ? -8.861 -11.494 1.904 1.00 79.31 274 ALA A CA 1
ATOM 2035 C C . ALA A 1 274 ? -8.244 -10.281 2.616 1.00 79.31 274 ALA A C 1
ATOM 2037 O O . ALA A 1 274 ? -8.964 -9.474 3.199 1.00 79.31 274 ALA A O 1
ATOM 2038 N N . ARG A 1 275 ? -6.918 -10.113 2.532 1.00 72.19 275 ARG A N 1
ATOM 2039 C CA . ARG A 1 275 ? -6.209 -8.980 3.141 1.00 72.19 275 ARG A CA 1
ATOM 2040 C C . ARG A 1 275 ? -6.559 -7.631 2.502 1.00 72.19 275 ARG A C 1
ATOM 2042 O O . ARG A 1 275 ? -6.499 -6.623 3.197 1.00 72.19 275 ARG A O 1
ATOM 2049 N N . GLU A 1 276 ? -6.873 -7.603 1.207 1.00 68.06 276 GLU A N 1
ATOM 2050 C CA . GLU A 1 276 ? -7.181 -6.361 0.481 1.00 68.06 276 GLU A CA 1
ATOM 2051 C C . GLU A 1 276 ? -8.639 -6.281 0.040 1.00 68.06 276 GLU A C 1
ATOM 2053 O O . GLU A 1 276 ? -9.253 -5.225 0.146 1.00 68.06 276 GLU A O 1
ATOM 2058 N N . GLY A 1 277 ? -9.189 -7.396 -0.447 1.00 73.50 277 GLY A N 1
ATOM 2059 C CA . GLY A 1 277 ? -10.520 -7.468 -1.050 1.00 73.50 277 GLY A CA 1
ATOM 2060 C C . GLY A 1 277 ? -11.568 -8.188 -0.202 1.00 73.50 277 GLY A C 1
ATOM 2061 O O . GLY A 1 277 ? -12.646 -8.474 -0.712 1.00 73.50 277 GLY A O 1
ATOM 2062 N N . GLY A 1 278 ? -11.269 -8.509 1.061 1.00 86.25 278 GLY A N 1
ATOM 2063 C CA . GLY A 1 278 ? -12.161 -9.295 1.916 1.00 86.25 278 GLY A CA 1
ATOM 2064 C C . GLY A 1 278 ? -12.318 -10.756 1.469 1.00 86.25 278 GLY A C 1
ATOM 2065 O O . GLY A 1 278 ? -11.834 -11.174 0.416 1.00 86.25 278 GLY A O 1
ATOM 2066 N N . TYR A 1 279 ? -12.960 -11.572 2.303 1.00 92.12 279 TYR A N 1
ATOM 2067 C CA . TYR A 1 279 ? -13.213 -12.979 1.981 1.00 92.12 279 TYR A CA 1
ATOM 2068 C C . TYR A 1 279 ? -14.287 -13.093 0.896 1.00 92.12 279 TYR A C 1
ATOM 2070 O O . TYR A 1 279 ? -15.394 -12.585 1.064 1.00 92.12 279 TYR A O 1
ATOM 2078 N N . ALA A 1 280 ? -13.969 -13.771 -0.203 1.00 91.50 280 ALA A N 1
ATOM 2079 C CA . ALA A 1 280 ? -14.841 -13.892 -1.366 1.00 91.50 280 ALA A CA 1
ATOM 2080 C C . ALA A 1 280 ? -15.812 -15.067 -1.183 1.00 91.50 280 ALA A C 1
ATOM 2082 O O . ALA A 1 280 ? -15.440 -16.221 -1.390 1.00 91.50 280 ALA A O 1
ATOM 2083 N N . LEU A 1 281 ? -17.035 -14.788 -0.728 1.00 94.50 281 LEU A N 1
ATOM 2084 C CA . LEU A 1 281 ? -18.007 -15.803 -0.329 1.00 94.50 281 LEU A CA 1
ATOM 2085 C C . LEU A 1 281 ? -19.010 -16.139 -1.446 1.00 94.50 281 LEU A C 1
ATOM 2087 O O . LEU A 1 281 ? -19.506 -15.222 -2.110 1.00 94.50 281 LEU A O 1
ATOM 2091 N N . PRO A 1 282 ? -19.392 -17.423 -1.598 1.00 91.50 282 PRO A N 1
ATOM 2092 C CA . PRO A 1 282 ? -20.483 -17.833 -2.472 1.00 91.50 282 PRO A CA 1
ATOM 2093 C C . PRO A 1 282 ? -21.804 -17.163 -2.109 1.00 91.50 282 PRO A C 1
ATOM 2095 O O . PRO A 1 282 ? -22.181 -17.051 -0.939 1.00 91.50 282 PRO A O 1
ATOM 2098 N N . ILE A 1 283 ? -22.539 -16.752 -3.140 1.00 90.44 283 ILE A N 1
ATOM 2099 C CA . ILE A 1 283 ? -23.885 -16.179 -2.993 1.00 90.44 283 ILE A CA 1
ATOM 2100 C C . ILE A 1 283 ? -24.996 -17.236 -2.996 1.00 90.44 283 ILE A C 1
ATOM 2102 O O . ILE A 1 283 ? -26.116 -16.966 -2.566 1.00 90.44 283 ILE A O 1
ATOM 2106 N N . ASP A 1 284 ? -24.706 -18.432 -3.502 1.00 88.25 284 ASP A N 1
ATOM 2107 C CA . ASP A 1 284 ? -25.651 -19.532 -3.706 1.00 88.25 284 ASP A CA 1
ATOM 2108 C C . ASP A 1 284 ? -25.485 -20.671 -2.688 1.00 88.25 284 ASP A C 1
ATOM 2110 O O . ASP A 1 284 ? -26.294 -21.602 -2.656 1.00 88.25 284 ASP A O 1
ATOM 2114 N N . ALA A 1 285 ? -24.481 -20.579 -1.815 1.00 92.56 285 ALA A N 1
ATOM 2115 C CA . ALA A 1 285 ? -24.227 -21.534 -0.749 1.00 92.56 285 ALA A CA 1
ATOM 2116 C C . ALA A 1 285 ? -23.772 -20.833 0.544 1.00 92.56 285 ALA A C 1
ATOM 2118 O O . ALA A 1 285 ? -23.075 -19.821 0.491 1.00 92.56 285 ALA A O 1
ATOM 2119 N N . PRO A 1 286 ? -24.130 -21.365 1.727 1.00 96.31 286 PRO A N 1
ATOM 2120 C CA . PRO A 1 286 ? -23.600 -20.862 2.985 1.00 96.31 286 PRO A CA 1
ATOM 2121 C C . PRO A 1 286 ? -22.100 -21.165 3.113 1.00 96.31 286 PRO A C 1
ATOM 2123 O O . PRO A 1 286 ? -21.644 -22.259 2.776 1.00 96.31 286 PRO A O 1
ATOM 2126 N N . THR A 1 287 ? -21.348 -20.225 3.683 1.00 97.75 287 THR A N 1
ATOM 2127 C CA . THR A 1 287 ? -19.957 -20.438 4.095 1.00 97.75 287 THR A CA 1
ATOM 2128 C C . THR A 1 287 ? -19.898 -20.762 5.579 1.00 97.75 287 THR A C 1
ATOM 2130 O O . THR A 1 287 ? -20.381 -20.000 6.416 1.00 97.75 287 THR A O 1
ATOM 2133 N N . THR A 1 288 ? -19.257 -21.880 5.915 1.00 97.75 288 THR A N 1
ATOM 2134 C CA . THR A 1 288 ? -18.982 -22.236 7.309 1.00 97.75 288 THR A CA 1
ATOM 2135 C C . THR A 1 288 ? -17.818 -21.406 7.840 1.00 97.75 288 THR A C 1
ATOM 2137 O O . THR A 1 288 ? -16.721 -21.467 7.290 1.00 97.75 288 THR A O 1
ATOM 2140 N N . VAL A 1 289 ? -18.055 -20.670 8.925 1.00 97.75 289 VAL A N 1
ATOM 2141 C CA . VAL A 1 289 ? -17.061 -19.838 9.617 1.00 97.75 289 VAL A CA 1
ATOM 2142 C C . VAL A 1 289 ? -16.902 -20.352 11.039 1.00 97.75 289 VAL A C 1
ATOM 2144 O O . VAL A 1 289 ? -17.894 -20.635 11.719 1.00 97.75 289 VAL A O 1
ATOM 2147 N N . THR A 1 290 ? -15.661 -20.476 11.502 1.00 98.00 290 THR A N 1
ATOM 2148 C CA . THR A 1 290 ? -15.379 -20.799 12.904 1.00 98.00 290 THR A CA 1
ATOM 2149 C C . THR A 1 290 ? -14.982 -19.551 13.670 1.00 98.00 290 THR A C 1
ATOM 2151 O O . THR A 1 290 ? -14.271 -18.702 13.139 1.00 98.00 290 THR A O 1
ATOM 2154 N N . VAL A 1 291 ? -15.414 -19.456 14.923 1.00 98.44 291 VAL A N 1
ATOM 2155 C CA . VAL A 1 291 ? -15.029 -18.377 15.836 1.00 98.44 291 VAL A CA 1
ATOM 2156 C C . VAL A 1 291 ? -14.378 -19.000 17.054 1.00 98.44 291 VAL A C 1
ATOM 2158 O O . VAL A 1 291 ? -15.040 -19.688 17.834 1.00 98.44 291 VAL A O 1
ATOM 2161 N N . ASP A 1 292 ? -13.079 -18.777 17.199 1.00 98.56 292 ASP A N 1
ATOM 2162 C CA . ASP A 1 292 ? -12.354 -19.116 18.413 1.00 98.56 292 ASP A CA 1
ATOM 2163 C C . ASP A 1 292 ? -12.585 -18.018 19.452 1.00 98.56 292 ASP A C 1
ATOM 2165 O O . ASP A 1 292 ? -12.399 -16.836 19.172 1.00 98.56 292 ASP A O 1
ATOM 2169 N N . VAL A 1 293 ? -12.971 -18.419 20.659 1.00 98.50 293 VAL A N 1
ATOM 2170 C CA . VAL A 1 293 ? -13.083 -17.551 21.831 1.00 98.50 293 VAL A CA 1
ATOM 2171 C C . VAL A 1 293 ? -11.949 -17.912 22.778 1.00 98.50 293 VAL A C 1
ATOM 2173 O O . VAL A 1 293 ? -11.942 -19.010 23.343 1.00 98.50 293 VAL A O 1
ATOM 2176 N N . TYR A 1 294 ? -10.985 -17.012 22.933 1.00 98.44 294 TYR A N 1
ATOM 2177 C CA . TYR A 1 294 ? -9.849 -17.157 23.839 1.00 98.44 294 TYR A CA 1
ATOM 2178 C C . TYR A 1 294 ? -10.172 -16.511 25.178 1.00 98.44 294 TYR A C 1
ATOM 2180 O O . TYR A 1 294 ? -10.652 -15.386 25.207 1.00 98.44 294 TYR A O 1
ATOM 2188 N N . ASN A 1 295 ? -9.895 -17.204 26.279 1.00 98.12 295 ASN A N 1
ATOM 2189 C CA . ASN A 1 295 ? -10.130 -16.706 27.628 1.00 98.12 295 ASN A CA 1
ATOM 2190 C C . ASN A 1 295 ? -8.806 -16.496 28.362 1.00 98.12 295 ASN A C 1
ATOM 2192 O O . ASN A 1 295 ? -8.159 -17.460 28.771 1.00 98.12 295 ASN A O 1
ATOM 2196 N N . PHE A 1 296 ? -8.445 -15.234 28.576 1.00 97.12 296 PHE A N 1
ATOM 2197 C CA . PHE A 1 296 ? -7.257 -14.832 29.327 1.00 97.12 296 PHE A CA 1
ATOM 2198 C C . PHE A 1 296 ? -7.537 -14.589 30.819 1.00 97.12 296 PHE A C 1
ATOM 2200 O O . PHE A 1 296 ? -6.666 -14.104 31.535 1.00 97.12 296 PHE A O 1
ATOM 2207 N N . ASN A 1 297 ? -8.732 -14.928 31.315 1.00 97.31 297 ASN A N 1
ATOM 2208 C CA . ASN A 1 297 ? -9.007 -14.954 32.748 1.00 97.31 297 ASN A CA 1
ATOM 2209 C C . ASN A 1 297 ? -8.427 -16.215 33.408 1.00 97.31 297 ASN A C 1
ATOM 2211 O O . ASN A 1 297 ? -8.340 -17.288 32.803 1.00 97.31 297 ASN A O 1
ATOM 2215 N N . ASP A 1 298 ? -8.174 -16.114 34.713 1.00 97.50 298 ASP A N 1
ATOM 2216 C CA . ASP A 1 298 ? -7.727 -17.229 35.563 1.00 97.50 298 ASP A CA 1
ATOM 2217 C C . ASP A 1 298 ? -8.859 -18.205 35.940 1.00 97.50 298 ASP A C 1
ATOM 2219 O O . ASP A 1 298 ? -8.650 -19.186 36.656 1.00 97.50 298 ASP A O 1
ATOM 2223 N N . THR A 1 299 ? -10.083 -17.948 35.472 1.00 97.62 299 THR A N 1
ATOM 2224 C CA . THR A 1 299 ? -11.259 -18.788 35.725 1.00 97.62 299 THR A CA 1
ATOM 2225 C C . THR A 1 299 ? -12.001 -19.092 34.431 1.00 97.62 299 THR A C 1
ATOM 2227 O O . THR A 1 299 ? -11.867 -18.384 33.434 1.00 97.62 299 THR A O 1
ATOM 2230 N N . ALA A 1 300 ? -12.763 -20.187 34.428 1.00 98.06 300 ALA A N 1
ATOM 2231 C CA . ALA A 1 300 ? -13.632 -20.498 33.305 1.00 98.06 300 ALA A CA 1
ATOM 2232 C C . ALA A 1 300 ? -14.793 -19.497 33.254 1.00 98.06 300 ALA A C 1
ATOM 2234 O O . ALA A 1 300 ? -15.444 -19.257 34.271 1.00 98.06 300 ALA A O 1
ATOM 2235 N N . VAL A 1 301 ? -15.075 -18.964 32.068 1.00 97.88 301 VAL A N 1
ATOM 2236 C CA . VAL A 1 301 ? -16.126 -17.963 31.855 1.00 97.88 301 VAL A CA 1
ATOM 2237 C C . VAL A 1 301 ? -17.203 -18.559 30.955 1.00 97.88 301 VAL A C 1
ATOM 2239 O O . VAL A 1 301 ? -16.911 -19.327 30.039 1.00 97.88 301 VAL A O 1
ATOM 2242 N N . THR A 1 302 ? -18.469 -18.262 31.247 1.00 98.12 302 THR A N 1
ATOM 2243 C CA . THR A 1 302 ? -19.618 -18.706 30.447 1.00 98.12 302 THR A CA 1
ATOM 2244 C C . THR A 1 302 ? -20.396 -17.502 29.950 1.00 98.12 302 THR A C 1
ATOM 2246 O O . THR A 1 302 ? -20.613 -16.556 30.705 1.00 98.12 302 THR A O 1
ATOM 2249 N N . GLY A 1 303 ? -20.824 -17.556 28.696 1.00 97.94 303 GLY A N 1
ATOM 2250 C CA . GLY A 1 303 ? -21.553 -16.479 28.041 1.00 97.94 303 GLY A CA 1
ATOM 2251 C C . GLY A 1 303 ? -22.115 -16.930 26.705 1.00 97.94 303 GLY A C 1
ATOM 2252 O O . GLY A 1 303 ? -22.295 -18.129 26.467 1.00 97.94 303 GLY A O 1
ATOM 2253 N N . THR A 1 304 ? -22.392 -15.971 25.833 1.00 98.38 304 THR A N 1
ATOM 2254 C CA . THR A 1 304 ? -22.896 -16.231 24.481 1.00 98.38 304 THR A CA 1
ATOM 2255 C C . THR A 1 304 ? -22.101 -15.469 23.442 1.00 98.38 304 THR A C 1
ATOM 2257 O O . THR A 1 304 ? -21.686 -14.352 23.709 1.00 98.38 304 THR A O 1
ATOM 2260 N N . VAL A 1 305 ? -21.954 -16.029 22.245 1.00 98.50 305 VAL A N 1
ATOM 2261 C CA . VAL A 1 305 ? -21.400 -15.325 21.082 1.00 98.50 305 VAL A CA 1
ATOM 2262 C C . VAL A 1 305 ? -22.471 -15.194 20.016 1.00 98.50 305 VAL A C 1
ATOM 2264 O O . VAL A 1 305 ? -23.156 -16.168 19.697 1.00 98.50 305 VAL A O 1
ATOM 2267 N N . THR A 1 306 ? -22.596 -13.999 19.451 1.00 98.31 306 THR A N 1
ATOM 2268 C CA . THR A 1 306 ? -23.534 -13.702 18.368 1.00 98.31 306 THR A CA 1
ATOM 2269 C C . THR A 1 306 ? -22.772 -13.151 17.174 1.00 98.31 306 THR A C 1
ATOM 2271 O O . THR A 1 306 ? -21.878 -12.324 17.339 1.00 98.31 306 THR A O 1
ATOM 2274 N N . GLY A 1 307 ? -23.130 -13.611 15.976 1.00 98.00 307 GLY A N 1
ATOM 2275 C CA . GLY A 1 307 ? -22.634 -13.057 14.720 1.00 98.00 307 GLY A CA 1
ATOM 2276 C C . GLY A 1 307 ? -23.674 -12.177 14.034 1.00 98.00 307 GLY A C 1
ATOM 2277 O O . GLY A 1 307 ? -24.872 -12.464 14.086 1.00 98.00 307 GLY A O 1
ATOM 2278 N N . THR A 1 308 ? -23.215 -11.130 13.363 1.00 97.94 308 THR A N 1
ATOM 2279 C CA . THR A 1 308 ? -24.022 -10.219 12.550 1.00 97.94 308 THR A CA 1
ATOM 2280 C C . THR A 1 308 ? -23.345 -9.987 11.202 1.00 97.94 308 THR A C 1
ATOM 2282 O O . THR A 1 308 ? -22.121 -9.986 11.088 1.00 97.94 308 THR A O 1
ATOM 2285 N N . GLY A 1 309 ? -24.153 -9.828 10.155 1.00 96.69 309 GLY A N 1
ATOM 2286 C CA . GLY A 1 309 ? -23.693 -9.438 8.824 1.00 96.69 309 GLY A CA 1
ATOM 2287 C C . GLY A 1 309 ? -24.375 -8.142 8.397 1.00 96.69 309 GLY A C 1
ATOM 2288 O O . GLY A 1 309 ? -25.494 -7.857 8.835 1.00 96.69 309 GLY A O 1
ATOM 2289 N N . ALA A 1 310 ? -23.690 -7.355 7.574 1.00 95.62 310 ALA A N 1
ATOM 2290 C CA . ALA A 1 310 ? -24.214 -6.127 6.982 1.00 95.62 310 ALA A CA 1
ATOM 2291 C C . ALA A 1 310 ? -24.476 -6.289 5.477 1.00 95.62 310 ALA A C 1
ATOM 2293 O O . ALA A 1 310 ? -24.086 -7.285 4.873 1.00 95.62 310 ALA A O 1
ATOM 2294 N N . ASP A 1 311 ? -25.142 -5.300 4.871 1.00 94.44 311 ASP A N 1
ATOM 2295 C CA . ASP A 1 311 ? -25.298 -5.179 3.410 1.00 94.44 311 ASP A CA 1
ATOM 2296 C C . ASP A 1 311 ? -25.838 -6.441 2.717 1.00 94.44 311 ASP A C 1
ATOM 2298 O O . ASP A 1 311 ? -25.379 -6.851 1.656 1.00 94.44 311 ASP A O 1
ATOM 2302 N N . GLY A 1 312 ? -26.815 -7.091 3.349 1.00 94.75 312 GLY A N 1
ATOM 2303 C CA . GLY A 1 312 ? -27.437 -8.301 2.821 1.00 94.75 312 GLY A CA 1
ATOM 2304 C C . GLY A 1 312 ? -26.730 -9.604 3.196 1.00 94.75 312 GLY A C 1
ATOM 2305 O O . GLY A 1 312 ? -27.296 -10.663 2.924 1.00 94.75 312 GLY A O 1
ATOM 2306 N N . TRP A 1 313 ? -25.576 -9.571 3.862 1.00 97.69 313 TRP A N 1
ATOM 2307 C CA . TRP A 1 313 ? -24.982 -10.757 4.480 1.00 97.69 313 TRP A CA 1
ATOM 2308 C C . TRP A 1 313 ? -25.672 -11.087 5.801 1.00 97.69 313 TRP A C 1
ATOM 2310 O O . TRP A 1 313 ? -26.045 -10.208 6.575 1.00 97.69 313 TRP A O 1
ATOM 2320 N N . THR A 1 314 ? -25.842 -12.377 6.077 1.00 97.56 314 THR A N 1
ATOM 2321 C CA . THR A 1 314 ? -26.472 -12.867 7.309 1.00 97.56 314 THR A CA 1
ATOM 2322 C C . THR A 1 314 ? -25.619 -13.933 7.966 1.00 97.56 314 THR A C 1
ATOM 2324 O O . THR A 1 314 ? -24.944 -14.697 7.280 1.00 97.56 314 THR A O 1
ATOM 2327 N N . VAL A 1 315 ? -25.679 -14.001 9.296 1.00 98.19 315 VAL A N 1
ATOM 2328 C CA . VAL A 1 315 ? -25.028 -15.046 10.087 1.00 98.19 315 VAL A CA 1
ATOM 2329 C C . VAL A 1 315 ? -26.103 -15.876 10.781 1.00 98.19 315 VAL A C 1
ATOM 2331 O O . VAL A 1 315 ? -26.866 -15.372 11.606 1.00 98.19 315 VAL A O 1
ATOM 2334 N N . ALA A 1 316 ? -26.196 -17.157 10.438 1.00 95.19 316 ALA A N 1
ATOM 2335 C CA . ALA A 1 316 ? -27.128 -18.086 11.062 1.00 95.19 316 ALA A CA 1
ATOM 2336 C C . ALA A 1 316 ? -26.528 -18.718 12.327 1.00 95.19 316 ALA A C 1
ATOM 2338 O O . ALA A 1 316 ? -25.320 -18.929 12.430 1.00 95.19 316 ALA A O 1
ATOM 2339 N N . GLY A 1 317 ? -27.401 -19.073 13.274 1.00 86.50 317 GLY A N 1
ATOM 2340 C CA . GLY A 1 317 ? -27.035 -19.705 14.548 1.00 86.50 317 GLY A CA 1
ATOM 2341 C C . GLY A 1 317 ? -27.498 -18.932 15.784 1.00 86.50 317 GLY A C 1
ATOM 2342 O O . GLY A 1 317 ? -27.599 -19.531 16.850 1.00 86.50 317 GLY A O 1
ATOM 2343 N N . GLY A 1 318 ? -27.846 -17.647 15.636 1.00 91.69 318 GLY A N 1
ATOM 2344 C CA . GLY A 1 318 ? -28.244 -16.786 16.754 1.00 91.69 318 GLY A CA 1
ATOM 2345 C C . GLY A 1 318 ? -27.139 -16.650 17.808 1.00 91.69 318 GLY A C 1
ATOM 2346 O O . GLY A 1 318 ? -25.967 -16.877 17.517 1.00 91.69 318 GLY A O 1
ATOM 2347 N N . ALA A 1 319 ? -27.522 -16.295 19.034 1.00 96.62 319 ALA A N 1
ATOM 2348 C CA . ALA A 1 319 ? -26.611 -16.298 20.174 1.00 96.62 319 ALA A CA 1
ATOM 2349 C C . ALA A 1 319 ? -26.293 -17.746 20.589 1.00 96.62 319 ALA A C 1
ATOM 2351 O O . ALA A 1 319 ? -27.174 -18.470 21.060 1.00 96.62 319 ALA A O 1
ATOM 2352 N N . GLN A 1 320 ? -25.042 -18.176 20.417 1.00 98.25 320 GLN A N 1
ATOM 2353 C CA . GLN A 1 320 ? -24.588 -19.513 20.797 1.00 98.25 320 GLN A CA 1
ATOM 2354 C C . GLN A 1 320 ? -23.952 -19.492 22.193 1.00 98.25 320 GLN A C 1
ATOM 2356 O O . GLN A 1 320 ? -23.020 -18.716 22.412 1.00 98.25 320 GLN A O 1
ATOM 2361 N N . PRO A 1 321 ? -24.411 -20.328 23.145 1.00 97.94 321 PRO A N 1
ATOM 2362 C CA . PRO A 1 321 ? -23.803 -20.412 24.466 1.00 97.94 321 PRO A CA 1
ATOM 2363 C C . PRO A 1 321 ? -22.438 -21.100 24.405 1.00 97.94 321 PRO A C 1
ATOM 2365 O O . PRO A 1 321 ? -22.252 -22.076 23.678 1.00 97.94 321 PRO A O 1
ATOM 2368 N N . VAL A 1 322 ? -21.497 -20.631 25.222 1.00 98.06 322 VAL A N 1
ATOM 2369 C CA . VAL A 1 322 ? -20.150 -21.196 25.314 1.00 98.06 322 VAL A CA 1
ATOM 2370 C C . VAL A 1 322 ? -19.606 -21.080 26.734 1.00 98.06 322 VAL A C 1
ATOM 2372 O O . VAL A 1 322 ? -19.794 -20.068 27.407 1.00 98.06 322 VAL A O 1
ATOM 2375 N N . THR A 1 323 ? -18.908 -22.121 27.184 1.00 98.38 323 THR A N 1
ATOM 2376 C CA . THR A 1 323 ? -18.068 -22.085 28.385 1.00 98.38 323 THR A CA 1
ATOM 2377 C C . THR A 1 323 ? -16.622 -22.240 27.945 1.00 98.38 323 THR A C 1
ATOM 2379 O O . THR A 1 323 ? -16.266 -23.250 27.338 1.00 98.38 323 THR A O 1
ATOM 2382 N N . VAL A 1 324 ? -15.791 -21.250 28.258 1.00 98.50 324 VAL A N 1
ATOM 2383 C CA . VAL A 1 324 ? -14.381 -21.221 27.871 1.00 98.50 324 VAL A CA 1
ATOM 2384 C C . VAL A 1 324 ? -13.524 -21.485 29.110 1.00 98.50 324 VAL A C 1
ATOM 2386 O O . VAL A 1 324 ? -13.665 -20.766 30.103 1.00 98.50 324 VAL A O 1
ATOM 2389 N N . PRO A 1 325 ? -12.652 -22.510 29.114 1.00 98.38 325 PRO A N 1
ATOM 2390 C CA . PRO A 1 325 ? -11.790 -22.794 30.260 1.00 98.38 325 PRO A CA 1
ATOM 2391 C C . PRO A 1 325 ? -10.804 -21.646 30.531 1.00 98.38 325 PRO A C 1
ATOM 2393 O O . PRO A 1 325 ? -10.467 -20.891 29.623 1.00 98.38 325 PRO A O 1
ATOM 2396 N N . ALA A 1 326 ? -10.343 -21.524 31.780 1.00 98.31 326 ALA A N 1
ATOM 2397 C CA . ALA A 1 326 ? -9.312 -20.559 32.178 1.00 98.31 326 ALA A CA 1
ATOM 2398 C C . ALA A 1 326 ? -8.039 -20.725 31.333 1.00 98.31 326 ALA A C 1
ATOM 2400 O O . ALA A 1 326 ? -7.573 -21.855 31.164 1.00 98.31 326 ALA A O 1
ATOM 2401 N N . GLY A 1 327 ? -7.492 -19.627 30.808 1.00 97.69 327 GLY A N 1
ATOM 2402 C CA . GLY A 1 327 ? -6.301 -19.640 29.947 1.00 97.69 327 GLY A CA 1
ATOM 2403 C C . GLY A 1 327 ? -6.438 -20.474 28.664 1.00 97.69 327 GLY A C 1
ATOM 2404 O O . GLY A 1 327 ? -5.428 -20.844 28.066 1.00 97.69 327 GLY A O 1
ATOM 2405 N N . GLY A 1 328 ? -7.659 -20.850 28.276 1.00 98.00 328 GLY A N 1
ATOM 2406 C CA . GLY A 1 328 ? -7.920 -21.758 27.163 1.00 98.00 328 GLY A CA 1
ATOM 2407 C C . GLY A 1 328 ? -8.783 -21.136 26.072 1.00 98.00 328 GLY A C 1
ATOM 2408 O O . GLY A 1 328 ? -9.011 -19.929 26.042 1.00 98.00 328 GLY A O 1
ATOM 2409 N N . LYS A 1 329 ? -9.269 -21.984 25.160 1.00 98.12 329 LYS A N 1
ATOM 2410 C CA . LYS A 1 329 ? -10.154 -21.569 24.070 1.00 98.12 329 LYS A CA 1
ATOM 2411 C C . LYS A 1 329 ? -11.326 -22.516 23.862 1.00 98.12 329 LYS A C 1
ATOM 2413 O O . LYS A 1 329 ? -11.240 -23.698 24.201 1.00 98.12 329 LYS A O 1
ATOM 2418 N N . ALA A 1 330 ? -12.386 -22.001 23.259 1.00 98.50 330 ALA A N 1
ATOM 2419 C CA . 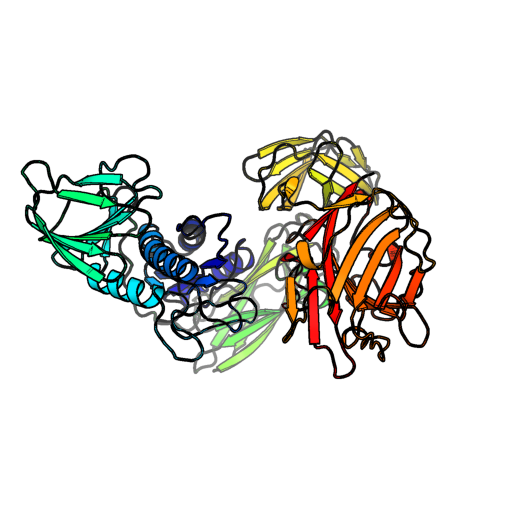ALA A 1 330 ? -13.490 -22.781 22.717 1.00 98.50 330 ALA A CA 1
ATOM 2420 C C . ALA A 1 330 ? -13.791 -22.309 21.292 1.00 98.50 330 ALA A C 1
ATOM 2422 O O . ALA A 1 330 ? -13.658 -21.126 21.000 1.00 98.50 330 ALA A O 1
ATOM 2423 N N . THR A 1 331 ? -14.206 -23.224 20.420 1.00 98.56 331 THR A N 1
ATOM 2424 C CA . THR A 1 331 ? -14.506 -22.917 19.018 1.00 98.56 331 THR A CA 1
ATOM 2425 C C . THR A 1 331 ? -15.996 -23.081 18.771 1.00 98.56 331 THR A C 1
ATOM 2427 O O . THR A 1 331 ? -16.576 -24.121 19.091 1.00 98.56 331 THR A O 1
ATOM 2430 N N . LEU A 1 332 ? -16.605 -22.061 18.180 1.00 98.50 332 LEU A N 1
ATOM 2431 C CA . LEU A 1 332 ? -17.990 -22.063 17.725 1.00 98.50 332 LEU A CA 1
ATOM 2432 C C . LEU A 1 332 ? -18.042 -22.094 16.199 1.00 98.50 332 LEU A C 1
ATOM 2434 O O . LEU A 1 332 ? -17.074 -21.747 15.523 1.00 98.50 332 LEU A O 1
ATOM 2438 N N . THR A 1 333 ? -19.170 -22.527 15.645 1.00 98.19 333 THR A N 1
ATOM 2439 C CA . THR A 1 333 ? -19.369 -22.613 14.194 1.00 98.19 333 THR A CA 1
ATOM 2440 C C . THR A 1 333 ? -20.646 -21.897 13.799 1.00 98.19 333 THR A C 1
ATOM 2442 O O . THR A 1 333 ? -21.717 -22.148 14.357 1.00 98.19 333 THR A O 1
ATOM 2445 N N . PHE A 1 334 ? -20.528 -21.036 12.797 1.00 98.38 334 PHE A N 1
ATOM 2446 C CA . PHE A 1 334 ? -21.610 -20.245 12.234 1.00 98.38 334 PHE A CA 1
ATOM 2447 C C . PHE A 1 334 ? -21.672 -20.439 10.718 1.00 98.38 334 PHE A C 1
ATOM 2449 O O . PHE A 1 334 ? -20.720 -20.911 10.095 1.00 98.38 334 PHE A O 1
ATOM 2456 N N . GLN A 1 335 ? -22.814 -20.093 10.127 1.00 98.12 335 GLN A N 1
ATOM 2457 C CA . GLN A 1 335 ? -22.988 -20.087 8.674 1.00 98.12 335 GLN A CA 1
ATOM 2458 C C . GLN A 1 335 ? -23.222 -18.654 8.218 1.00 98.12 335 GLN A C 1
ATOM 2460 O O . GLN A 1 335 ? -24.178 -18.023 8.665 1.00 98.12 335 GLN A O 1
ATOM 2465 N N . VAL A 1 336 ? -22.363 -18.157 7.336 1.00 98.25 336 VAL A N 1
ATOM 2466 C CA . VAL A 1 336 ? -22.527 -16.857 6.684 1.00 98.25 336 VAL A CA 1
ATOM 2467 C C . VAL A 1 336 ? -23.186 -17.081 5.329 1.00 98.25 336 VAL A C 1
ATOM 2469 O O . VAL A 1 336 ? -22.812 -17.998 4.599 1.00 98.25 336 VAL A O 1
ATOM 2472 N N . SER A 1 337 ? -24.215 -16.311 4.993 1.00 97.38 337 SER A N 1
ATOM 2473 C CA . SER A 1 337 ? -24.965 -16.480 3.742 1.00 97.38 337 SER A CA 1
ATOM 2474 C C . SER A 1 337 ? -25.381 -15.144 3.153 1.00 97.38 337 SER A C 1
ATOM 2476 O O . SER A 1 337 ? -25.811 -14.245 3.883 1.00 97.38 337 SER A O 1
ATOM 2478 N N . ALA A 1 338 ? -25.302 -15.046 1.829 1.00 95.81 338 ALA A N 1
ATOM 2479 C CA . ALA A 1 338 ? -25.880 -13.941 1.087 1.00 95.81 338 ALA A CA 1
ATOM 2480 C C . ALA A 1 338 ? -27.415 -14.007 1.120 1.00 95.81 338 ALA A C 1
ATOM 2482 O O . ALA A 1 338 ? -28.022 -15.080 1.080 1.00 95.81 338 ALA A O 1
ATOM 2483 N N . THR A 1 339 ? -28.056 -12.844 1.164 1.00 93.94 339 THR A N 1
ATOM 2484 C CA . THR A 1 339 ? -29.488 -12.687 0.881 1.00 93.94 339 THR A CA 1
ATOM 2485 C C . THR A 1 339 ? -29.682 -12.031 -0.483 1.00 93.94 339 THR A C 1
ATOM 2487 O O . THR A 1 339 ? -28.731 -11.586 -1.120 1.00 93.94 339 THR A O 1
ATOM 2490 N N . SER A 1 340 ? -30.935 -11.874 -0.914 1.00 85.00 340 SER A N 1
ATOM 2491 C CA . SER A 1 340 ? -31.266 -11.120 -2.130 1.00 85.00 340 SER A CA 1
ATOM 2492 C C . SER A 1 340 ? -30.897 -9.630 -2.073 1.00 85.00 340 SER A C 1
ATOM 2494 O O . SER A 1 340 ? -31.079 -8.938 -3.069 1.00 85.00 340 SER A O 1
ATOM 2496 N N . ALA A 1 341 ? -30.465 -9.121 -0.915 1.00 88.19 341 ALA A N 1
ATOM 2497 C CA . ALA A 1 341 ? -30.036 -7.739 -0.731 1.00 88.19 341 ALA A CA 1
ATOM 2498 C C . ALA A 1 341 ? -28.513 -7.548 -0.839 1.00 88.19 341 ALA A C 1
ATOM 2500 O O . ALA A 1 341 ? -28.073 -6.406 -0.751 1.00 88.19 341 ALA A O 1
ATOM 2501 N N . VAL A 1 342 ? -27.724 -8.622 -1.011 1.00 88.88 342 VAL A N 1
ATOM 2502 C CA . VAL A 1 342 ? -26.269 -8.497 -1.199 1.00 88.88 342 VAL A CA 1
ATOM 2503 C C . VAL A 1 342 ? -25.967 -7.696 -2.457 1.00 88.88 342 VAL A C 1
ATOM 2505 O O . VAL A 1 342 ? -26.463 -7.994 -3.545 1.00 88.88 342 VAL A O 1
ATOM 2508 N N . GLU A 1 343 ? -25.123 -6.686 -2.292 1.00 82.94 343 GLU A N 1
ATOM 2509 C CA . GLU A 1 343 ? -24.521 -5.949 -3.393 1.00 82.94 343 GLU A CA 1
ATOM 2510 C C . GLU A 1 343 ? -23.226 -6.654 -3.807 1.00 82.94 343 GLU A C 1
ATOM 2512 O O . GLU A 1 343 ? -22.332 -6.872 -2.991 1.00 82.94 343 GLU A O 1
ATOM 2517 N N . PHE A 1 344 ? -23.126 -7.022 -5.082 1.00 82.00 344 PHE A N 1
ATOM 2518 C CA . PHE A 1 344 ? -21.911 -7.624 -5.624 1.00 82.00 344 PHE A CA 1
ATOM 2519 C C . PHE A 1 344 ? -20.729 -6.654 -5.529 1.00 82.00 344 PHE A C 1
ATOM 2521 O O . PHE A 1 344 ? -20.888 -5.457 -5.773 1.00 82.00 344 PHE A O 1
ATOM 2528 N N . ASN A 1 345 ? -19.544 -7.192 -5.237 1.00 76.69 345 ASN A N 1
ATOM 2529 C CA . ASN A 1 345 ? -18.256 -6.480 -5.218 1.00 76.69 345 ASN A CA 1
ATOM 2530 C C . ASN A 1 345 ? -18.147 -5.374 -4.157 1.00 76.69 345 ASN A C 1
ATOM 2532 O O . ASN A 1 345 ? -17.231 -4.550 -4.200 1.00 76.69 345 ASN A O 1
ATOM 2536 N N . LYS A 1 346 ? -19.077 -5.347 -3.200 1.00 83.75 346 LYS A N 1
ATOM 2537 C CA . LYS A 1 346 ? -19.037 -4.463 -2.041 1.00 83.75 346 LYS A CA 1
ATOM 2538 C C . LYS A 1 346 ? -18.346 -5.182 -0.887 1.00 83.75 346 LYS A C 1
ATOM 2540 O O . LYS A 1 346 ? -18.738 -6.287 -0.520 1.00 83.75 346 LYS A O 1
ATOM 2545 N N . LEU A 1 347 ? -17.343 -4.529 -0.299 1.00 86.75 347 LEU A N 1
ATOM 2546 C CA . LEU A 1 347 ? -16.762 -4.973 0.964 1.00 86.75 347 LEU A CA 1
ATOM 2547 C C . LEU A 1 347 ? -17.760 -4.712 2.086 1.00 86.75 347 LEU A C 1
ATOM 2549 O O . LEU A 1 347 ? -18.096 -3.561 2.370 1.00 86.75 347 LEU A O 1
ATOM 2553 N N . SER A 1 348 ? -18.204 -5.780 2.730 1.00 92.50 348 SER A N 1
ATOM 2554 C CA . SER A 1 348 ? -19.241 -5.721 3.752 1.00 92.50 348 SER A CA 1
ATOM 2555 C C . SER A 1 348 ? -18.758 -6.345 5.053 1.00 92.50 348 SER A C 1
ATOM 2557 O O . SER A 1 348 ? -18.147 -7.415 5.028 1.00 92.50 348 SER A O 1
ATOM 2559 N N . PRO A 1 349 ? -19.000 -5.704 6.206 1.00 95.25 349 PRO A N 1
ATOM 2560 C CA . PRO A 1 349 ? -18.552 -6.243 7.476 1.00 95.25 349 PRO A CA 1
ATOM 2561 C C . PRO A 1 349 ? -19.370 -7.467 7.906 1.00 95.25 349 PRO A C 1
ATOM 2563 O O . PRO A 1 349 ? -20.603 -7.491 7.821 1.00 95.25 349 PRO A O 1
ATOM 2566 N N . VAL A 1 350 ? -18.657 -8.464 8.428 1.00 97.69 350 VAL A N 1
ATOM 2567 C CA . VAL A 1 350 ? -19.201 -9.565 9.227 1.00 97.69 350 VAL A CA 1
ATOM 2568 C C . VAL A 1 350 ? -18.511 -9.543 10.584 1.00 97.69 350 VAL A C 1
ATOM 2570 O O . VAL A 1 350 ? -17.280 -9.631 10.678 1.00 97.69 350 VAL A O 1
ATOM 2573 N N . SER A 1 351 ? -19.316 -9.422 11.635 1.00 97.94 351 SER A N 1
ATOM 2574 C CA . SER A 1 351 ? -18.850 -9.159 12.992 1.00 97.94 351 SER A CA 1
ATOM 2575 C C . SER A 1 351 ? -19.356 -10.213 13.966 1.00 97.94 351 SER A C 1
ATOM 2577 O O . SER A 1 351 ? -20.474 -10.709 13.845 1.00 97.94 351 SER A O 1
ATOM 2579 N N . PHE A 1 352 ? -18.540 -10.537 14.962 1.00 98.44 352 PHE A N 1
ATOM 2580 C CA . PHE A 1 352 ? -18.908 -11.396 16.079 1.00 98.44 352 PHE A CA 1
ATOM 2581 C C . PHE A 1 352 ? -18.586 -10.699 17.389 1.00 98.44 352 PHE A C 1
ATOM 2583 O O . PHE A 1 352 ? -17.506 -10.130 17.541 1.00 98.44 352 PHE A O 1
ATOM 2590 N N . ARG A 1 353 ? -19.516 -10.780 18.339 1.00 97.81 353 ARG A N 1
ATOM 2591 C CA . ARG A 1 353 ? -19.355 -10.222 19.682 1.00 97.81 353 ARG A CA 1
ATOM 2592 C C . ARG A 1 353 ? -19.835 -11.216 20.729 1.00 97.81 353 ARG A C 1
ATOM 2594 O O . ARG A 1 353 ? -20.828 -11.923 20.517 1.00 97.81 353 ARG A O 1
ATOM 2601 N N . GLY A 1 354 ? -19.096 -11.305 21.826 1.00 97.75 354 GLY A N 1
ATOM 2602 C CA . GLY A 1 354 ? -19.458 -12.087 22.996 1.00 97.75 354 GLY A CA 1
ATOM 2603 C C . GLY A 1 354 ? -20.175 -11.243 24.046 1.00 97.75 354 GLY A C 1
ATOM 2604 O O . GLY A 1 354 ? -19.936 -10.050 24.139 1.00 97.75 354 GLY A O 1
ATOM 2605 N N . GLU A 1 355 ? -21.009 -11.884 24.855 1.00 97.88 355 GLU A N 1
ATOM 2606 C CA . GLU A 1 355 ? -21.658 -11.323 26.045 1.00 97.88 355 GLU A CA 1
ATOM 2607 C C . GLU A 1 355 ? -21.338 -12.246 27.224 1.00 97.88 355 GLU A C 1
ATOM 2609 O O . GLU A 1 355 ? -21.778 -13.406 27.249 1.00 97.88 355 GLU A O 1
ATOM 2614 N N . PHE A 1 356 ? -20.546 -11.766 28.184 1.00 96.56 356 PHE A N 1
ATOM 2615 C CA . PHE A 1 356 ? -20.042 -12.550 29.311 1.00 96.56 356 PHE A CA 1
ATOM 2616 C C . PHE A 1 356 ? -20.195 -11.758 30.608 1.00 96.56 356 PHE A C 1
ATOM 2618 O O . PHE A 1 356 ? -19.648 -10.679 30.764 1.00 96.56 356 PHE A O 1
ATOM 2625 N N . GLY A 1 357 ? -20.955 -12.292 31.567 1.00 87.25 357 GLY A N 1
ATOM 2626 C CA . GLY A 1 357 ? -21.187 -11.594 32.840 1.00 87.25 357 GLY A CA 1
ATOM 2627 C C . GLY A 1 357 ? -22.116 -10.374 32.756 1.00 87.25 357 GLY A C 1
ATOM 2628 O O . GLY A 1 357 ? -22.360 -9.756 33.785 1.00 87.25 357 GLY A O 1
ATOM 2629 N N . GLY A 1 358 ? -22.702 -10.099 31.586 1.00 89.25 358 GLY A N 1
ATOM 2630 C CA . GLY A 1 358 ? -23.529 -8.916 31.327 1.00 89.25 358 GLY A CA 1
ATOM 2631 C C . GLY A 1 358 ? -22.798 -7.816 30.559 1.00 89.25 358 GLY A C 1
ATOM 2632 O O . GLY A 1 358 ? -23.451 -6.846 30.181 1.00 89.25 358 GLY A O 1
ATOM 2633 N N . ASP A 1 359 ? -21.501 -8.008 30.313 1.00 95.44 359 ASP A N 1
ATOM 2634 C CA . ASP A 1 359 ? -20.648 -7.078 29.591 1.00 95.44 359 ASP A CA 1
ATOM 2635 C C . ASP A 1 359 ? -20.222 -7.678 28.237 1.00 95.44 359 ASP A C 1
ATOM 2637 O O . ASP A 1 359 ? -20.027 -8.903 28.118 1.00 95.44 359 ASP A O 1
ATOM 2641 N N . PRO A 1 360 ? -20.091 -6.839 27.200 1.00 96.62 360 PRO A N 1
ATOM 2642 C CA . PRO A 1 360 ? -19.700 -7.288 25.880 1.00 96.62 360 PRO A CA 1
ATOM 2643 C C . PRO A 1 360 ? -18.179 -7.451 25.761 1.00 96.62 360 PRO A C 1
ATOM 2645 O O . PRO A 1 360 ? -17.413 -6.681 26.326 1.00 96.62 360 PRO A O 1
ATOM 2648 N N . THR A 1 361 ? -17.723 -8.412 24.957 1.00 96.81 361 THR A N 1
ATOM 2649 C CA . THR A 1 361 ? -16.308 -8.483 24.546 1.00 96.81 361 THR A CA 1
ATOM 2650 C C . THR A 1 361 ? -15.981 -7.384 23.538 1.00 96.81 361 THR A C 1
ATOM 2652 O O . THR A 1 361 ? -16.894 -6.753 22.985 1.00 96.81 361 THR A O 1
ATOM 2655 N N . SER A 1 362 ? -14.701 -7.260 23.180 1.00 94.00 362 SER A N 1
ATOM 2656 C CA . SER A 1 362 ? -14.342 -6.605 21.924 1.00 94.00 362 SER A CA 1
ATOM 2657 C C . SER A 1 362 ? -14.975 -7.314 20.723 1.00 94.00 362 SER A C 1
ATOM 2659 O O . SER A 1 362 ? -15.286 -8.518 20.760 1.00 94.00 362 SER A O 1
ATOM 2661 N N . VAL A 1 363 ? -15.219 -6.561 19.657 1.00 96.00 363 VAL A N 1
ATOM 2662 C CA . VAL A 1 363 ? -15.774 -7.088 18.414 1.00 96.00 363 VAL A CA 1
ATOM 2663 C C . VAL A 1 363 ? -14.683 -7.712 17.544 1.00 96.00 363 VAL A C 1
ATOM 2665 O O . VAL A 1 363 ? -13.639 -7.123 17.289 1.00 96.00 363 VAL A O 1
ATOM 2668 N N . SER A 1 364 ? -14.956 -8.903 17.012 1.00 97.06 364 SER A N 1
ATOM 2669 C CA . SER A 1 364 ? -14.176 -9.470 15.914 1.00 97.06 364 SER A CA 1
ATOM 2670 C C . SER A 1 364 ? -14.877 -9.143 14.604 1.00 97.06 364 SER A C 1
ATOM 2672 O O . SER A 1 364 ? -15.920 -9.728 14.321 1.00 97.06 364 SER A O 1
ATOM 2674 N N . THR A 1 365 ? -14.328 -8.237 13.801 1.00 96.06 365 THR A N 1
ATOM 2675 C CA . THR A 1 365 ? -14.876 -7.797 12.510 1.00 96.06 365 THR A CA 1
ATOM 2676 C C . THR A 1 365 ? -13.936 -8.169 11.369 1.00 96.06 365 THR A C 1
ATOM 2678 O O . THR A 1 365 ? -12.729 -7.943 11.430 1.00 96.06 365 THR A O 1
ATOM 2681 N N . THR A 1 366 ? -14.500 -8.691 10.282 1.00 94.31 366 THR A N 1
ATOM 2682 C CA . THR A 1 366 ? -13.801 -8.849 9.004 1.00 94.31 366 THR A CA 1
ATOM 2683 C C . THR A 1 366 ? -14.640 -8.321 7.847 1.00 94.31 366 THR A C 1
ATOM 2685 O O . THR A 1 366 ? -15.818 -8.019 8.032 1.00 94.31 366 THR A O 1
ATOM 2688 N N . LEU A 1 367 ? -14.042 -8.208 6.661 1.00 93.00 367 LEU A N 1
ATOM 2689 C CA . LEU A 1 367 ? -14.733 -7.815 5.436 1.00 93.00 367 LEU A CA 1
ATOM 2690 C C . LEU A 1 367 ? -14.942 -9.036 4.541 1.00 93.00 367 LEU A C 1
ATOM 2692 O O . LEU A 1 367 ? -14.031 -9.843 4.352 1.00 93.00 367 LEU A O 1
ATOM 2696 N N . VAL A 1 368 ? -16.137 -9.146 3.972 1.00 93.81 368 VAL A N 1
ATOM 2697 C CA . VAL A 1 368 ? -16.504 -10.156 2.977 1.00 93.81 368 VAL A CA 1
ATOM 2698 C C . VAL A 1 368 ? -16.945 -9.474 1.685 1.00 93.81 368 VAL A C 1
ATOM 2700 O O . VAL A 1 368 ? -17.377 -8.324 1.699 1.00 93.81 368 VAL A O 1
ATOM 2703 N N . THR A 1 369 ? -16.844 -10.192 0.576 1.00 91.56 369 THR A N 1
ATOM 2704 C CA . THR A 1 369 ? -17.353 -9.800 -0.742 1.00 91.56 369 THR A CA 1
ATOM 2705 C C . THR A 1 369 ? -17.972 -11.020 -1.421 1.00 91.56 369 THR A C 1
ATOM 2707 O O . THR A 1 369 ? -17.900 -12.134 -0.902 1.00 91.56 369 THR A O 1
ATOM 2710 N N . THR A 1 370 ? -18.599 -10.834 -2.576 1.00 90.00 370 THR A N 1
ATOM 2711 C CA . THR A 1 370 ? -19.088 -11.938 -3.405 1.00 90.00 370 THR A CA 1
ATOM 2712 C C . THR A 1 370 ? -17.928 -12.648 -4.107 1.00 90.00 370 THR A C 1
ATOM 2714 O O . THR A 1 370 ? -17.003 -12.003 -4.587 1.00 90.00 370 THR A O 1
ATOM 2717 N N . ASP A 1 371 ? -17.981 -13.976 -4.210 1.00 84.19 371 ASP A N 1
ATOM 2718 C CA . ASP A 1 371 ? -17.049 -14.782 -5.024 1.00 84.19 371 ASP A CA 1
ATOM 2719 C C . ASP A 1 371 ? -17.280 -14.653 -6.536 1.00 84.19 371 ASP A C 1
ATOM 2721 O O . ASP A 1 371 ? -16.484 -15.109 -7.358 1.00 84.19 371 ASP A O 1
ATOM 2725 N N . GLN A 1 372 ? -18.392 -14.027 -6.899 1.00 79.69 372 GLN A N 1
ATOM 2726 C CA . GLN A 1 372 ? -18.750 -13.685 -8.256 1.00 79.69 372 GLN A CA 1
ATOM 2727 C C . GLN A 1 372 ? -18.577 -12.190 -8.453 1.00 79.69 372 GLN A C 1
ATOM 2729 O O . GLN A 1 372 ? -19.251 -11.397 -7.797 1.00 79.69 372 GLN A O 1
ATOM 2734 N N . ASP A 1 373 ? -17.764 -11.821 -9.437 1.00 75.44 373 ASP A N 1
ATOM 2735 C CA . ASP A 1 373 ? -17.754 -10.465 -9.957 1.00 75.44 373 ASP A CA 1
ATOM 2736 C C . ASP A 1 373 ? -18.820 -10.317 -11.041 1.00 75.44 373 ASP A C 1
ATOM 2738 O O . ASP A 1 373 ? -18.811 -11.013 -12.064 1.00 75.44 373 ASP A O 1
ATOM 2742 N N . VAL A 1 374 ? -19.741 -9.374 -10.841 1.00 84.69 374 VAL A N 1
ATOM 2743 C CA . VAL A 1 374 ? -20.631 -8.914 -11.922 1.00 84.69 374 VAL A CA 1
ATOM 2744 C C . VAL A 1 374 ? -20.086 -7.678 -12.620 1.00 84.69 374 VAL A C 1
ATOM 2746 O O . VAL A 1 374 ? -20.521 -7.382 -13.729 1.00 84.69 374 VAL A O 1
ATOM 2749 N N . VAL A 1 375 ? -19.131 -6.975 -12.001 1.00 89.06 375 VAL A N 1
ATOM 2750 C CA . VAL A 1 375 ? -18.363 -5.904 -12.633 1.00 89.06 375 VAL A CA 1
ATOM 2751 C C . VAL A 1 375 ? -16.884 -6.045 -12.316 1.00 89.06 375 VAL A C 1
ATOM 2753 O O . VAL A 1 375 ? -16.499 -6.075 -11.157 1.00 89.06 375 VAL A O 1
ATOM 2756 N N . THR A 1 376 ? -16.041 -6.063 -13.336 1.00 90.50 376 THR A N 1
ATOM 2757 C CA . THR A 1 376 ? -14.596 -5.886 -13.166 1.00 90.50 376 THR A CA 1
ATOM 2758 C C . THR A 1 376 ? -14.164 -4.641 -13.915 1.00 90.50 376 THR A C 1
ATOM 2760 O O . THR A 1 376 ? -14.784 -4.268 -14.914 1.00 90.50 376 THR A O 1
ATOM 2763 N N . ALA A 1 377 ? -13.122 -3.973 -13.435 1.00 92.38 377 ALA A N 1
ATOM 2764 C CA . ALA A 1 377 ? -12.508 -2.868 -14.150 1.00 92.38 377 ALA A CA 1
ATOM 2765 C C . ALA A 1 377 ? -10.995 -3.068 -14.192 1.00 92.38 377 ALA A C 1
ATOM 2767 O O . ALA A 1 377 ? -10.373 -3.337 -13.167 1.00 92.38 377 ALA A O 1
ATOM 2768 N N . ARG A 1 378 ? -10.419 -2.942 -15.386 1.00 93.62 378 ARG A N 1
ATOM 2769 C CA . ARG A 1 378 ? -8.970 -2.956 -15.601 1.00 93.62 378 ARG A CA 1
ATOM 2770 C C . ARG A 1 378 ? -8.530 -1.599 -16.117 1.00 93.62 378 ARG A C 1
ATOM 2772 O O . ARG A 1 378 ? -9.256 -0.977 -16.898 1.00 93.62 378 ARG A O 1
ATOM 2779 N N . HIS A 1 379 ? -7.366 -1.149 -15.670 1.00 94.56 379 HIS A N 1
ATOM 2780 C CA . HIS A 1 379 ? -6.742 0.034 -16.233 1.00 94.56 379 HIS A CA 1
ATOM 2781 C C . HIS A 1 379 ? -6.353 -0.264 -17.683 1.00 94.56 379 HIS A C 1
ATOM 2783 O O . HIS A 1 379 ? -5.728 -1.283 -17.963 1.00 94.56 379 HIS A O 1
ATOM 2789 N N . ALA A 1 380 ? -6.781 0.602 -18.596 1.00 93.62 380 ALA A N 1
ATOM 2790 C CA . ALA A 1 380 ? -6.356 0.595 -19.977 1.00 93.62 380 ALA A CA 1
ATOM 2791 C C . ALA A 1 380 ? -5.768 1.951 -20.383 1.00 93.62 380 ALA A C 1
ATOM 2793 O O . ALA A 1 380 ? -6.292 2.992 -19.991 1.00 93.62 380 ALA A O 1
ATOM 2794 N N . PHE A 1 381 ? -4.744 1.933 -21.232 1.00 91.25 381 PHE A N 1
ATOM 2795 C CA . PHE A 1 381 ? -4.280 3.110 -21.954 1.00 91.25 381 PHE A CA 1
ATOM 2796 C C . PHE A 1 381 ? -4.904 3.121 -23.349 1.00 91.25 381 PHE A C 1
ATOM 2798 O O . PHE A 1 381 ? -4.786 2.157 -24.103 1.00 91.25 381 PHE A O 1
ATOM 2805 N N . THR A 1 382 ? -5.594 4.202 -23.691 1.00 88.50 382 THR A N 1
ATOM 2806 C CA . THR A 1 382 ? -6.238 4.386 -25.000 1.00 88.50 382 THR A CA 1
ATOM 2807 C C . THR A 1 382 ? -5.637 5.586 -25.725 1.00 88.50 382 THR A C 1
ATOM 2809 O O . THR A 1 382 ? -4.860 6.337 -25.138 1.00 88.50 382 THR A O 1
ATOM 2812 N N . ASP A 1 383 ? -6.036 5.820 -26.978 1.00 83.31 383 ASP A N 1
ATOM 2813 C CA . ASP A 1 383 ? -5.623 7.011 -27.740 1.00 83.31 383 ASP A CA 1
ATOM 2814 C C . ASP A 1 383 ? -5.957 8.332 -27.014 1.00 83.31 383 ASP A C 1
ATOM 2816 O O . ASP A 1 383 ? -5.269 9.336 -27.192 1.00 83.31 383 ASP A O 1
ATOM 2820 N N . ASP A 1 384 ? -6.994 8.324 -26.168 1.00 83.25 384 ASP A N 1
ATOM 2821 C CA . ASP A 1 384 ? -7.440 9.470 -25.368 1.00 83.25 384 ASP A CA 1
ATOM 2822 C C . ASP A 1 384 ? -6.775 9.540 -23.969 1.00 83.25 384 ASP A C 1
ATOM 2824 O O . ASP A 1 384 ? -7.121 10.412 -23.165 1.00 83.25 384 ASP A O 1
ATOM 2828 N N . GLY A 1 385 ? -5.826 8.642 -23.668 1.00 88.75 385 GLY A N 1
ATOM 2829 C CA . GLY A 1 385 ? -5.132 8.516 -22.379 1.00 88.75 385 GLY A CA 1
ATOM 2830 C C . GLY A 1 385 ? -5.697 7.414 -21.474 1.00 88.75 385 GLY A C 1
ATOM 2831 O O . GLY A 1 385 ? -6.261 6.426 -21.963 1.00 88.75 385 GLY A O 1
ATOM 2832 N N . ASP A 1 386 ? -5.533 7.580 -20.156 1.00 92.62 386 ASP A N 1
ATOM 2833 C CA . ASP A 1 386 ? -5.995 6.630 -19.139 1.00 92.62 386 ASP A CA 1
ATOM 2834 C C . ASP A 1 386 ? -7.509 6.379 -19.227 1.00 92.62 386 ASP A C 1
ATOM 2836 O O . ASP A 1 386 ? -8.337 7.286 -19.388 1.00 92.62 386 ASP A O 1
ATOM 2840 N N . ALA A 1 387 ? -7.891 5.116 -19.090 1.00 95.31 387 ALA A N 1
ATOM 2841 C CA . ALA A 1 387 ? -9.269 4.663 -19.121 1.00 95.31 387 ALA A CA 1
ATOM 2842 C C . ALA A 1 387 ? -9.464 3.425 -18.241 1.00 95.31 387 ALA A C 1
ATOM 2844 O O . ALA A 1 387 ? -8.525 2.732 -17.859 1.00 95.31 387 ALA A O 1
ATOM 2845 N N . LEU A 1 388 ? -10.722 3.098 -17.956 1.00 96.50 388 LEU A N 1
ATOM 2846 C CA . LEU A 1 388 ? -11.094 1.815 -17.366 1.00 96.50 388 LEU A CA 1
ATOM 2847 C C . LEU A 1 388 ? -11.858 0.979 -18.389 1.00 96.50 388 LEU A C 1
ATOM 2849 O O . LEU A 1 388 ? -12.896 1.408 -18.901 1.00 96.50 388 LEU A O 1
ATOM 2853 N N . ARG A 1 389 ? -11.378 -0.237 -18.652 1.00 95.81 389 ARG A N 1
ATOM 2854 C CA . ARG A 1 389 ? -12.143 -1.285 -19.335 1.00 95.81 389 ARG A CA 1
ATOM 2855 C C . ARG A 1 389 ? -13.003 -1.998 -18.310 1.00 95.81 389 ARG A C 1
ATOM 2857 O O . ARG A 1 389 ? -12.502 -2.750 -17.479 1.00 95.81 389 ARG A O 1
ATOM 2864 N N . VAL A 1 390 ? -14.298 -1.714 -18.355 1.00 96.12 390 VAL A N 1
ATOM 2865 C CA . VAL A 1 390 ? -15.280 -2.180 -17.381 1.00 96.12 390 VAL A CA 1
ATOM 2866 C C . VAL A 1 390 ? -16.092 -3.311 -17.995 1.00 96.12 390 VAL A C 1
ATOM 2868 O O . VAL A 1 390 ? -16.895 -3.079 -18.900 1.00 96.12 390 VAL A O 1
ATOM 2871 N N . ALA A 1 391 ? -15.896 -4.535 -17.515 1.00 95.12 391 ALA A N 1
ATOM 2872 C CA . ALA A 1 391 ? -16.670 -5.695 -17.933 1.00 95.12 391 ALA A CA 1
ATOM 2873 C C . ALA A 1 391 ? -17.848 -5.901 -16.985 1.00 95.12 391 ALA A C 1
ATOM 2875 O O . ALA A 1 391 ? -17.661 -6.015 -15.781 1.00 95.12 391 ALA A O 1
ATOM 2876 N N . VAL A 1 392 ? -19.062 -5.961 -17.531 1.00 94.50 392 VAL A N 1
ATOM 2877 C CA . VAL A 1 392 ? -20.305 -6.143 -16.780 1.00 94.50 392 VAL A CA 1
ATOM 2878 C C . VAL A 1 392 ? -20.953 -7.462 -17.191 1.00 94.50 392 VAL A C 1
ATOM 2880 O O . VAL A 1 392 ? -21.359 -7.621 -18.344 1.00 94.50 392 VAL A O 1
ATOM 2883 N N . LYS A 1 393 ? -21.061 -8.407 -16.256 1.00 92.75 393 LYS A N 1
ATOM 2884 C CA . LYS A 1 393 ? -21.705 -9.713 -16.434 1.00 92.75 393 LYS A CA 1
ATOM 2885 C C . LYS A 1 393 ? -23.181 -9.634 -16.053 1.00 92.75 393 LYS A C 1
ATOM 2887 O O . LYS A 1 393 ? -23.526 -9.321 -14.915 1.00 92.75 393 LYS A O 1
ATOM 2892 N N . ASN A 1 394 ? -24.065 -9.965 -16.990 1.00 90.06 394 ASN A N 1
ATOM 2893 C CA . ASN A 1 394 ? -25.495 -10.067 -16.732 1.00 90.06 394 ASN A CA 1
ATOM 2894 C C . ASN A 1 394 ? -25.847 -11.456 -16.188 1.00 90.06 394 ASN A C 1
ATOM 2896 O O . ASN A 1 394 ? -25.947 -12.428 -16.931 1.00 90.06 394 ASN A O 1
ATOM 2900 N N . THR A 1 395 ? -26.087 -11.544 -14.885 1.00 84.19 395 THR A N 1
ATOM 2901 C CA . THR A 1 395 ? -26.495 -12.787 -14.212 1.00 84.19 395 THR A CA 1
ATOM 2902 C C . THR A 1 395 ? -28.005 -13.040 -14.252 1.00 84.19 395 THR A C 1
ATOM 2904 O O . THR A 1 395 ? -28.482 -14.036 -13.710 1.00 84.19 395 THR A O 1
ATOM 2907 N N . THR A 1 396 ? -28.785 -12.157 -14.882 1.00 81.75 396 THR A N 1
ATOM 2908 C CA . THR A 1 396 ? -30.247 -12.258 -14.935 1.00 81.75 396 THR A CA 1
ATOM 2909 C C . THR A 1 396 ? -30.732 -13.023 -16.170 1.00 81.75 396 THR A C 1
ATOM 2911 O O . THR A 1 396 ? -30.022 -13.173 -17.162 1.00 81.75 396 THR A O 1
ATOM 2914 N N . GLY A 1 397 ? -31.987 -13.486 -16.126 1.00 84.75 397 GLY A N 1
ATOM 2915 C CA . GLY A 1 397 ? -32.654 -14.141 -17.259 1.00 84.75 397 GLY A CA 1
ATOM 2916 C C . GLY A 1 397 ? -33.226 -13.184 -18.316 1.00 84.75 397 GLY A C 1
ATOM 2917 O O . GLY A 1 397 ? -33.968 -13.634 -19.185 1.00 84.75 397 GLY A O 1
ATOM 2918 N N . ALA A 1 398 ? -32.945 -11.882 -18.226 1.00 90.00 398 ALA A N 1
ATOM 2919 C CA . ALA A 1 398 ? -33.423 -10.860 -19.155 1.00 90.00 398 ALA A CA 1
ATOM 2920 C C . ALA A 1 398 ? -32.281 -9.921 -19.562 1.00 90.00 398 ALA A C 1
ATOM 2922 O O . ALA A 1 398 ? -31.263 -9.839 -18.880 1.00 90.00 398 ALA A O 1
ATOM 2923 N N . ASP A 1 399 ? -32.447 -9.193 -20.662 1.00 94.56 399 ASP A N 1
ATOM 2924 C CA . ASP A 1 399 ? -31.448 -8.219 -21.100 1.00 94.56 399 ASP A CA 1
ATOM 2925 C C . ASP A 1 399 ? -31.339 -7.057 -20.102 1.00 94.56 399 ASP A C 1
ATOM 2927 O O . ASP A 1 399 ? -32.343 -6.464 -19.692 1.00 94.56 399 ASP A O 1
ATOM 2931 N N . LEU A 1 400 ? -30.108 -6.690 -19.749 1.00 93.88 400 LEU A N 1
ATOM 2932 C CA . LEU A 1 400 ? -29.820 -5.461 -19.017 1.00 93.88 400 LEU A CA 1
ATOM 2933 C C . LEU A 1 400 ? -29.502 -4.344 -20.007 1.00 93.88 400 LEU A C 1
ATOM 2935 O O . LEU A 1 400 ? -28.769 -4.534 -20.974 1.00 93.88 400 LEU A O 1
ATOM 2939 N N . HIS A 1 401 ? -30.013 -3.144 -19.746 1.00 95.94 401 HIS A N 1
ATOM 2940 C CA . HIS A 1 401 ? -29.682 -1.962 -20.541 1.00 95.94 401 HIS A CA 1
ATOM 2941 C C . HIS A 1 401 ? -28.907 -0.973 -19.676 1.00 95.94 401 HIS A C 1
ATOM 2943 O O . HIS A 1 401 ? -29.508 -0.193 -18.931 1.00 95.94 401 HIS A O 1
ATOM 2949 N N . LEU A 1 402 ? -27.580 -1.029 -19.771 1.00 96.50 402 LEU A N 1
ATOM 2950 C CA . LEU A 1 402 ? -26.667 -0.079 -19.150 1.00 96.50 402 LEU A CA 1
ATOM 2951 C C . LEU A 1 402 ? -26.903 1.313 -19.753 1.00 96.50 402 LEU A C 1
ATOM 2953 O O . LEU A 1 402 ? -27.041 1.469 -20.967 1.00 96.50 402 LEU A O 1
ATOM 2957 N N . LEU A 1 403 ? -26.992 2.320 -18.893 1.00 97.25 403 LEU A N 1
ATOM 2958 C CA . LEU A 1 403 ? -26.994 3.735 -19.248 1.00 97.25 403 LEU A CA 1
ATOM 2959 C C . LEU A 1 403 ? -25.579 4.303 -19.049 1.00 97.25 403 LEU A C 1
ATOM 2961 O O . LEU A 1 403 ? -24.662 3.594 -18.655 1.00 97.25 403 LEU A O 1
ATOM 2965 N N . ASN A 1 404 ? -25.397 5.598 -19.297 1.00 97.56 404 ASN A N 1
ATOM 2966 C CA . ASN A 1 404 ? -24.088 6.233 -19.164 1.00 97.56 404 ASN A CA 1
ATOM 2967 C C . ASN A 1 404 ? -23.522 6.125 -17.738 1.00 97.56 404 ASN A C 1
ATOM 2969 O O . ASN A 1 404 ? -24.164 6.543 -16.768 1.00 97.56 404 ASN A O 1
ATOM 2973 N N . THR A 1 405 ? -22.297 5.614 -17.643 1.00 97.69 405 THR A N 1
ATOM 2974 C CA . THR A 1 405 ? -21.558 5.417 -16.397 1.00 97.69 405 THR A CA 1
ATOM 2975 C C . THR A 1 405 ? -21.088 6.762 -15.869 1.00 97.69 405 THR A C 1
ATOM 2977 O O . THR A 1 405 ? -20.460 7.541 -16.589 1.00 97.69 405 THR A O 1
ATOM 2980 N N . ARG A 1 406 ? -21.370 7.045 -14.597 1.00 97.56 406 ARG A N 1
ATOM 2981 C CA . ARG A 1 406 ? -20.778 8.188 -13.892 1.00 97.56 406 ARG A CA 1
ATOM 2982 C C . ARG A 1 406 ? -19.532 7.714 -13.174 1.00 97.56 406 ARG A C 1
ATOM 2984 O O . ARG A 1 406 ? -19.542 6.615 -12.632 1.00 97.56 406 ARG A O 1
ATOM 2991 N N . TRP A 1 407 ? -18.504 8.541 -13.137 1.00 97.19 407 TRP A N 1
ATOM 2992 C CA . TRP A 1 407 ? -17.267 8.196 -12.458 1.00 97.19 407 TRP A CA 1
ATOM 2993 C C . TRP A 1 407 ? -16.757 9.357 -11.616 1.00 97.19 407 TRP A C 1
ATOM 2995 O O . TRP A 1 407 ? -16.976 10.526 -11.948 1.00 97.19 407 TRP A O 1
ATOM 3005 N N . THR A 1 408 ? -16.068 9.023 -10.533 1.00 95.56 408 THR A N 1
ATOM 3006 C CA . THR A 1 408 ? -15.234 9.940 -9.752 1.00 95.56 408 THR A CA 1
ATOM 3007 C C . THR A 1 408 ? -13.868 9.303 -9.567 1.00 95.56 408 THR A C 1
ATOM 3009 O O . THR A 1 408 ? -13.814 8.126 -9.232 1.00 95.56 408 THR A O 1
ATOM 3012 N N . VAL A 1 409 ? -12.791 10.057 -9.773 1.00 92.00 409 VAL A N 1
ATOM 3013 C CA . VAL A 1 409 ? -11.404 9.624 -9.544 1.00 92.00 409 VAL A CA 1
ATOM 3014 C C . VAL A 1 409 ? -10.704 10.748 -8.791 1.00 92.00 409 VAL A C 1
ATOM 3016 O O . VAL A 1 409 ? -10.576 11.854 -9.323 1.00 92.00 409 VAL A O 1
ATOM 3019 N N . GLY A 1 410 ? -10.318 10.512 -7.538 1.00 83.56 410 GLY A N 1
ATOM 3020 C CA . GLY A 1 410 ? -9.853 11.588 -6.659 1.00 83.56 410 GLY A CA 1
ATOM 3021 C C . GLY A 1 410 ? -10.858 12.753 -6.613 1.00 83.56 410 GLY A C 1
ATOM 3022 O O . GLY A 1 410 ? -12.032 12.571 -6.295 1.00 83.56 410 GLY A O 1
ATOM 3023 N N . SER A 1 411 ? -10.420 13.964 -6.973 1.00 81.44 411 SER A N 1
ATOM 3024 C CA . SER A 1 411 ? -11.283 15.158 -7.045 1.00 81.44 411 SER A CA 1
ATOM 3025 C C . SER A 1 411 ? -12.021 15.328 -8.384 1.00 81.44 411 SER A C 1
ATOM 3027 O O . SER A 1 411 ? -12.937 16.156 -8.495 1.00 81.44 411 SER A O 1
ATOM 3029 N N . ARG A 1 412 ? -11.645 14.556 -9.412 1.00 90.69 412 ARG A N 1
ATOM 3030 C CA . ARG A 1 412 ? -12.225 14.611 -10.759 1.00 90.69 412 ARG A CA 1
ATOM 3031 C C . ARG A 1 412 ? -13.501 13.780 -10.825 1.00 90.69 412 ARG A C 1
ATOM 3033 O O . ARG A 1 412 ? -13.672 12.793 -10.113 1.00 90.69 412 ARG A O 1
ATOM 3040 N N . ARG A 1 413 ? -14.420 14.181 -11.703 1.00 94.94 413 ARG A N 1
ATOM 3041 C CA . ARG A 1 413 ? -15.669 13.455 -11.957 1.00 94.94 413 ARG A CA 1
ATOM 3042 C C . ARG A 1 413 ? -16.133 13.642 -13.391 1.00 94.94 413 ARG A C 1
ATOM 3044 O O . ARG A 1 413 ? -15.927 14.711 -13.964 1.00 94.94 413 ARG A O 1
ATOM 3051 N N . GLY A 1 414 ? -16.842 12.658 -13.924 1.00 95.12 414 GLY A N 1
ATOM 3052 C CA . GLY A 1 414 ? -17.352 12.708 -15.287 1.00 95.12 414 GLY A CA 1
ATOM 3053 C C . GLY A 1 414 ? -18.473 11.715 -15.563 1.00 95.12 414 GLY A C 1
ATOM 3054 O O . GLY A 1 414 ? -18.977 11.024 -14.675 1.00 95.12 414 GLY A O 1
ATOM 3055 N N . VAL A 1 415 ? -18.898 11.693 -16.826 1.00 96.56 415 VAL A N 1
ATOM 3056 C CA . VAL A 1 415 ? -19.899 10.761 -17.351 1.00 96.56 415 VAL A CA 1
ATOM 3057 C C . VAL A 1 415 ? -19.382 10.199 -18.669 1.00 96.56 415 VAL A C 1
ATOM 3059 O O . VAL A 1 415 ? -19.192 10.952 -19.623 1.00 96.56 415 VAL A O 1
ATOM 3062 N N . ALA A 1 416 ? -19.179 8.886 -18.726 1.00 96.12 416 ALA A N 1
ATOM 3063 C CA . ALA A 1 416 ? -18.763 8.175 -19.928 1.00 96.12 416 ALA A CA 1
ATOM 3064 C C . ALA A 1 416 ? -19.981 7.655 -20.707 1.00 96.12 416 ALA A C 1
ATOM 3066 O O . ALA A 1 416 ? -20.973 7.205 -20.126 1.00 96.12 416 ALA A O 1
ATOM 3067 N N . GLN A 1 417 ? -19.914 7.722 -22.038 1.00 96.12 417 GLN A N 1
ATOM 3068 C CA . GLN A 1 417 ? -20.965 7.223 -22.929 1.00 96.12 417 GLN A CA 1
ATOM 3069 C C . GLN A 1 417 ? -20.852 5.698 -23.069 1.00 96.12 417 GLN A C 1
ATOM 3071 O O . GLN A 1 417 ? -20.325 5.186 -24.049 1.00 96.12 417 GLN A O 1
ATOM 3076 N N . THR A 1 418 ? -21.332 4.973 -22.064 1.00 95.75 418 THR A N 1
ATOM 3077 C CA . THR A 1 418 ? -21.223 3.506 -21.957 1.00 95.75 418 THR A CA 1
ATOM 3078 C C . THR A 1 418 ? -22.541 2.778 -22.217 1.00 95.75 418 THR A C 1
ATOM 3080 O O . THR A 1 418 ? -22.650 1.580 -21.963 1.00 95.75 418 THR A O 1
ATOM 3083 N N . GLY A 1 419 ? -23.563 3.488 -22.708 1.00 95.00 419 GLY A N 1
ATOM 3084 C CA . GLY A 1 419 ? -24.886 2.917 -22.934 1.00 95.00 419 GLY A CA 1
ATOM 3085 C C . GLY A 1 419 ? -24.844 1.669 -23.822 1.00 95.00 419 GLY A C 1
ATOM 3086 O O . GLY A 1 419 ? -24.474 1.747 -24.992 1.00 95.00 419 GLY A O 1
ATOM 3087 N N . ALA A 1 420 ? -25.250 0.521 -23.278 1.00 96.06 420 ALA A N 1
ATOM 3088 C CA . ALA A 1 420 ? -25.152 -0.771 -23.952 1.00 96.06 420 ALA A CA 1
ATOM 3089 C C . ALA A 1 420 ? -26.277 -1.721 -23.523 1.00 96.06 420 ALA A C 1
ATOM 3091 O O . ALA A 1 420 ? -26.802 -1.633 -22.415 1.00 96.06 420 ALA A O 1
ATOM 3092 N N . THR A 1 421 ? -26.638 -2.656 -24.403 1.00 97.19 421 THR A N 1
ATOM 3093 C CA . THR A 1 421 ? -27.462 -3.811 -24.022 1.00 97.19 421 THR A CA 1
ATOM 3094 C C . THR A 1 421 ? -26.541 -4.980 -23.712 1.00 97.19 421 THR A C 1
ATOM 3096 O O . THR A 1 421 ? -25.656 -5.291 -24.509 1.00 97.19 421 THR A O 1
ATOM 3099 N N . ILE A 1 422 ? -26.752 -5.603 -22.559 1.00 96.69 422 ILE A N 1
ATOM 3100 C CA . ILE A 1 422 ? -26.027 -6.771 -22.074 1.00 96.69 422 ILE A CA 1
ATOM 3101 C C . ILE A 1 422 ? -27.036 -7.922 -22.065 1.00 96.69 422 ILE A C 1
ATOM 3103 O O . ILE A 1 422 ? -27.913 -7.937 -21.194 1.00 96.69 422 ILE A O 1
ATOM 3107 N N . PRO A 1 423 ? -26.989 -8.838 -23.048 1.00 96.75 423 PRO A N 1
ATOM 3108 C CA . PRO A 1 423 ? -27.946 -9.935 -23.123 1.00 96.75 423 PRO A CA 1
ATOM 3109 C C . PRO A 1 423 ? -27.935 -10.811 -21.868 1.00 96.75 423 PRO A C 1
ATOM 3111 O O . PRO A 1 423 ? -26.949 -10.839 -21.131 1.00 96.75 423 PRO A O 1
ATOM 3114 N N . ALA A 1 424 ? -29.038 -11.512 -21.609 1.00 92.69 424 ALA A N 1
ATOM 3115 C CA . ALA A 1 424 ? -29.135 -12.459 -20.494 1.00 92.69 424 ALA A CA 1
ATOM 3116 C C . ALA A 1 424 ? -27.971 -13.471 -20.495 1.00 92.69 424 ALA A C 1
ATOM 3118 O O . ALA A 1 424 ? -27.730 -14.133 -21.503 1.00 92.69 424 ALA A O 1
ATOM 3119 N N . GLY A 1 425 ? -27.267 -13.607 -19.367 1.00 88.31 425 GLY A N 1
ATOM 3120 C CA . GLY A 1 425 ? -26.137 -14.532 -19.204 1.00 88.31 425 GLY A CA 1
ATOM 3121 C C . GLY A 1 425 ? -24.805 -14.077 -19.814 1.00 88.31 425 GLY A C 1
ATOM 3122 O O . GLY A 1 425 ? -23.788 -14.721 -19.561 1.00 88.31 425 GLY A O 1
ATOM 3123 N N . GLU A 1 426 ? -24.788 -12.989 -20.586 1.00 95.44 426 GLU A N 1
ATOM 3124 C CA . GLU A 1 426 ? -23.597 -12.511 -21.294 1.00 95.44 426 GLU A CA 1
ATOM 3125 C C . GLU A 1 426 ? -22.805 -11.477 -20.483 1.00 95.44 426 GLU A C 1
ATOM 3127 O O . GLU A 1 426 ? -23.334 -10.788 -19.607 1.00 95.44 426 GLU A O 1
ATOM 3132 N N . THR A 1 427 ? -21.529 -11.318 -20.833 1.00 95.06 427 THR A N 1
ATOM 3133 C CA . THR A 1 427 ? -20.672 -10.235 -20.334 1.00 95.06 427 THR A CA 1
ATOM 3134 C C . THR A 1 427 ? -20.456 -9.202 -21.431 1.00 95.06 427 THR A C 1
ATOM 3136 O O . THR A 1 427 ? -20.176 -9.547 -22.580 1.00 95.06 427 THR A O 1
ATOM 3139 N N . ARG A 1 428 ? -20.549 -7.915 -21.089 1.00 95.94 428 ARG A N 1
ATOM 3140 C CA . ARG A 1 428 ? -20.218 -6.817 -22.002 1.00 95.94 428 ARG A CA 1
ATOM 3141 C C . ARG A 1 428 ? -19.139 -5.928 -21.409 1.00 95.94 428 ARG A C 1
ATOM 3143 O O . ARG A 1 428 ? -19.293 -5.446 -20.294 1.00 95.94 428 ARG A O 1
ATOM 3150 N N . GLU A 1 429 ? -18.090 -5.671 -22.181 1.00 96.19 429 GLU A N 1
ATOM 3151 C CA . GLU A 1 429 ? -17.081 -4.666 -21.845 1.00 96.19 429 GLU A CA 1
ATOM 3152 C C . GLU A 1 429 ? -17.472 -3.292 -22.413 1.00 96.19 429 GLU A C 1
ATOM 3154 O O . GLU A 1 429 ? -17.964 -3.183 -23.543 1.00 96.19 429 GLU A O 1
ATOM 3159 N N . VAL A 1 430 ? -17.266 -2.248 -21.612 1.00 95.88 430 VAL A N 1
ATOM 3160 C CA . VAL A 1 430 ? -17.384 -0.835 -21.989 1.00 95.88 430 VAL A CA 1
ATOM 3161 C C . VAL A 1 430 ? -16.142 -0.081 -21.527 1.00 95.88 430 VAL A C 1
ATOM 3163 O O . VAL A 1 430 ? -15.524 -0.449 -20.532 1.00 95.88 430 VAL A O 1
ATOM 3166 N N . VAL A 1 431 ? -15.784 0.992 -22.226 1.00 96.25 431 VAL A N 1
ATOM 3167 C CA . VAL A 1 431 ? -14.632 1.829 -21.866 1.00 96.25 431 VAL A CA 1
ATOM 3168 C C . VAL A 1 431 ? -15.121 3.098 -21.174 1.00 96.25 431 VAL A C 1
ATOM 3170 O O . VAL A 1 431 ? -16.038 3.765 -21.657 1.00 96.25 431 VAL A O 1
ATOM 3173 N N . VAL A 1 432 ? -14.513 3.427 -20.038 1.00 97.38 432 VAL A N 1
ATOM 3174 C CA . VAL A 1 432 ? -14.736 4.661 -19.280 1.00 97.38 432 VAL A CA 1
ATOM 3175 C C . VAL A 1 432 ? -13.461 5.505 -19.371 1.00 97.38 432 VAL A C 1
ATOM 3177 O O . VAL A 1 432 ? -12.521 5.227 -18.632 1.00 97.38 432 VAL A O 1
ATOM 3180 N N . PRO A 1 433 ? -13.398 6.514 -20.260 1.00 95.81 433 PRO A N 1
ATOM 3181 C CA . PRO A 1 433 ? -12.238 7.398 -20.360 1.00 95.81 433 PRO A CA 1
ATOM 3182 C C . PRO A 1 433 ? -12.076 8.251 -19.100 1.00 95.81 433 PRO A C 1
ATOM 3184 O O . PRO A 1 433 ? -13.070 8.785 -18.587 1.00 95.81 433 PRO A O 1
ATOM 3187 N N . LEU A 1 434 ? -10.834 8.417 -18.647 1.00 93.75 434 LEU A N 1
ATOM 3188 C CA . LEU A 1 434 ? -10.458 9.164 -17.448 1.00 93.75 434 LEU A CA 1
ATOM 3189 C C . LEU A 1 434 ? -9.467 10.296 -17.788 1.00 93.75 434 LEU A C 1
ATOM 3191 O O . LEU A 1 434 ? -8.302 10.252 -17.407 1.00 93.75 434 LEU A O 1
ATOM 3195 N N . PRO A 1 435 ? -9.905 11.345 -18.503 1.00 86.69 435 PRO A N 1
ATOM 3196 C CA . PRO A 1 435 ? -9.006 12.399 -18.952 1.00 86.69 435 PRO A CA 1
ATOM 3197 C C . PRO A 1 435 ? -8.520 13.287 -17.796 1.00 86.69 435 PRO A C 1
ATOM 3199 O O . PRO A 1 435 ? -9.277 13.592 -16.869 1.00 86.69 435 PRO A O 1
ATOM 3202 N N . GLN A 1 436 ? -7.301 13.821 -17.943 1.00 82.44 436 GLN A N 1
ATOM 3203 C CA . GLN A 1 436 ? -6.737 14.882 -17.088 1.00 82.44 436 GLN A CA 1
ATOM 3204 C C . GLN A 1 436 ? -6.620 14.499 -15.605 1.00 82.44 436 GLN A C 1
ATOM 3206 O O . GLN A 1 436 ? -6.930 15.301 -14.712 1.00 82.44 436 GLN A O 1
ATOM 3211 N N . LEU A 1 437 ? -6.207 13.261 -15.344 1.00 87.12 437 LEU A N 1
ATOM 3212 C CA . LEU A 1 437 ? -5.772 12.864 -14.015 1.00 87.12 437 LEU A CA 1
ATOM 3213 C C . LEU A 1 437 ? -4.342 13.357 -13.778 1.00 87.12 437 LEU A C 1
ATOM 3215 O O . LEU A 1 437 ? -3.513 13.345 -14.683 1.00 87.12 437 LEU A O 1
ATOM 3219 N N . GLU A 1 438 ? -4.071 13.814 -12.560 1.00 85.25 438 GLU A N 1
ATOM 3220 C CA . GLU A 1 438 ? -2.708 14.156 -12.149 1.00 85.25 438 GLU A CA 1
ATOM 3221 C C . GLU A 1 438 ? -1.931 12.868 -11.835 1.00 85.25 438 GLU A C 1
ATOM 3223 O O . GLU A 1 438 ? -2.548 11.917 -11.334 1.00 85.25 438 GLU A O 1
ATOM 3228 N N . PRO A 1 439 ? -0.602 12.828 -12.050 1.00 85.06 439 PRO A N 1
ATOM 3229 C CA . PRO A 1 439 ? 0.221 11.702 -11.630 1.00 85.06 439 PRO A CA 1
ATOM 3230 C C . PRO A 1 439 ? 0.038 11.372 -10.145 1.00 85.06 439 PRO A C 1
ATOM 3232 O O . PRO A 1 439 ? -0.163 12.249 -9.301 1.00 85.06 439 PRO A O 1
ATOM 3235 N N . GLY A 1 440 ? 0.104 10.088 -9.822 1.00 82.00 440 GLY A N 1
ATOM 3236 C CA . GLY A 1 440 ? -0.138 9.560 -8.489 1.00 82.00 440 GLY A CA 1
ATOM 3237 C C . GLY A 1 440 ? -1.231 8.504 -8.485 1.00 82.00 440 GLY A C 1
ATOM 3238 O O . GLY A 1 440 ? -1.697 8.037 -9.519 1.00 82.00 440 GLY A O 1
ATOM 3239 N N . SER A 1 441 ? -1.627 8.086 -7.289 1.00 83.25 441 SER A N 1
ATOM 3240 C CA . SER A 1 441 ? -2.572 6.991 -7.138 1.00 83.25 441 SER A CA 1
ATOM 3241 C C . SER A 1 441 ? -3.884 7.461 -6.537 1.00 83.25 441 SER A C 1
ATOM 3243 O O . SER A 1 441 ? -3.909 8.102 -5.487 1.00 83.25 441 SER A O 1
ATOM 3245 N N . HIS A 1 442 ? -4.975 7.112 -7.210 1.00 82.94 442 HIS A N 1
ATOM 3246 C CA . HIS A 1 442 ? -6.304 7.644 -6.955 1.00 82.94 442 HIS A CA 1
ATOM 3247 C C . HIS A 1 442 ? -7.284 6.511 -6.707 1.00 82.94 442 HIS A C 1
ATOM 3249 O O . HIS A 1 442 ? -7.287 5.507 -7.418 1.00 82.94 442 HIS A O 1
ATOM 3255 N N . THR A 1 443 ? -8.160 6.679 -5.723 1.00 84.94 443 THR A N 1
ATOM 3256 C CA . THR A 1 443 ? -9.365 5.856 -5.637 1.00 84.94 443 THR A CA 1
ATOM 3257 C C . THR A 1 443 ? -10.379 6.337 -6.664 1.00 84.94 443 THR A C 1
ATOM 3259 O O . THR A 1 443 ? -10.467 7.533 -6.968 1.00 84.94 443 THR A O 1
ATOM 3262 N N . TYR A 1 444 ? -11.156 5.401 -7.197 1.00 90.56 444 TYR A N 1
ATOM 3263 C CA . TYR A 1 444 ? -12.262 5.706 -8.081 1.00 90.56 444 TYR A CA 1
ATOM 3264 C C . TYR A 1 444 ? -13.555 5.029 -7.642 1.00 90.56 444 TYR A C 1
ATOM 3266 O O . TYR A 1 444 ? -13.556 3.983 -6.996 1.00 90.56 444 TYR A O 1
ATOM 3274 N N . GLU A 1 445 ? -14.667 5.640 -8.031 1.00 92.94 445 GLU A N 1
ATOM 3275 C CA . GLU A 1 445 ? -16.014 5.087 -7.938 1.00 92.94 445 GLU A CA 1
ATOM 3276 C C . GLU A 1 445 ? -16.644 5.151 -9.331 1.00 92.94 445 GLU A C 1
ATOM 3278 O O . GLU A 1 445 ? -16.637 6.197 -9.983 1.00 92.94 445 GLU A O 1
ATOM 3283 N N . LEU A 1 446 ? -17.212 4.037 -9.778 1.00 95.50 446 LEU A N 1
ATOM 3284 C CA . LEU A 1 446 ? -18.034 3.920 -10.970 1.00 95.50 446 LEU A CA 1
ATOM 3285 C C . LEU A 1 446 ? -19.475 3.679 -10.542 1.00 95.50 446 LEU A C 1
ATOM 3287 O O . LEU A 1 446 ? -19.766 2.718 -9.839 1.00 95.50 446 LEU A O 1
ATOM 3291 N N . ARG A 1 447 ? -20.401 4.505 -11.020 1.00 94.62 447 ARG A N 1
ATOM 3292 C CA . ARG A 1 447 ? -21.841 4.258 -10.919 1.00 94.62 447 ARG A CA 1
ATOM 3293 C C . ARG A 1 447 ? -22.364 3.857 -12.286 1.00 94.62 447 ARG A C 1
ATOM 3295 O O . ARG A 1 447 ? -22.370 4.680 -13.204 1.00 94.62 447 ARG A O 1
ATOM 3302 N N . LEU A 1 448 ? -22.832 2.619 -12.397 1.00 95.38 448 LEU A N 1
ATOM 3303 C CA . LEU A 1 448 ? -23.380 1.992 -13.596 1.00 95.38 448 LEU A CA 1
ATOM 3304 C C . LEU A 1 448 ? -24.914 1.905 -13.484 1.00 95.38 448 LEU A C 1
ATOM 3306 O O . LEU A 1 448 ? -25.442 0.913 -12.976 1.00 95.38 448 LEU A O 1
ATOM 3310 N N . PRO A 1 449 ? -25.657 2.955 -13.880 1.00 94.81 449 PRO A N 1
ATOM 3311 C CA . PRO A 1 449 ? -27.114 2.942 -13.853 1.00 94.81 449 PRO A CA 1
ATOM 3312 C C . PRO A 1 449 ? -27.689 2.082 -14.981 1.00 94.81 449 PRO A C 1
ATOM 3314 O O . PRO A 1 449 ? -27.244 2.166 -16.122 1.00 94.81 449 PRO A O 1
ATOM 3317 N N . PHE A 1 450 ? -28.746 1.328 -14.696 1.00 93.38 450 PHE A N 1
ATOM 3318 C CA . PHE A 1 450 ? -29.477 0.534 -15.681 1.00 93.38 450 PHE A CA 1
ATOM 3319 C C . PHE A 1 450 ? -30.886 1.089 -15.907 1.00 93.38 450 PHE A C 1
ATOM 3321 O O . PHE A 1 450 ? -31.520 1.679 -15.023 1.00 93.38 450 PHE A O 1
ATOM 3328 N N . ARG A 1 451 ? -31.427 0.877 -17.111 1.00 90.62 451 ARG A N 1
ATOM 3329 C CA . ARG A 1 451 ? -32.843 1.148 -17.393 1.00 90.62 451 ARG A CA 1
ATOM 3330 C C . ARG A 1 451 ? -33.703 0.278 -16.470 1.00 90.62 451 ARG A C 1
ATOM 3332 O O . ARG A 1 451 ? -33.570 -0.937 -16.471 1.00 90.62 451 ARG A O 1
ATOM 3339 N N . GLY A 1 452 ? -34.599 0.908 -15.713 1.00 84.06 452 GLY A N 1
ATOM 3340 C CA . GLY A 1 452 ? -35.364 0.249 -14.645 1.00 84.06 452 GLY A CA 1
ATOM 3341 C C . GLY A 1 452 ? -35.037 0.786 -13.250 1.00 84.06 452 GLY A C 1
ATOM 3342 O O . GLY A 1 452 ? -35.805 0.553 -12.325 1.00 84.06 452 GLY A O 1
ATOM 3343 N N . GLY A 1 453 ? -33.967 1.580 -13.119 1.00 78.06 453 GLY A N 1
ATOM 3344 C CA . GLY A 1 453 ? -33.681 2.384 -11.927 1.00 78.06 453 GLY A CA 1
ATOM 3345 C C . GLY A 1 453 ? -32.642 1.791 -10.977 1.00 78.06 453 GLY A C 1
ATOM 3346 O O . GLY A 1 453 ? -32.209 2.497 -10.069 1.00 78.06 453 GLY A O 1
ATOM 3347 N N . SER A 1 454 ? -32.194 0.550 -11.187 1.00 83.06 454 SER A N 1
ATOM 3348 C CA . SER A 1 454 ? -31.052 -0.000 -10.451 1.00 83.06 454 SER A CA 1
ATOM 3349 C C . SER A 1 454 ? -29.752 0.694 -10.866 1.00 83.06 454 SER A C 1
ATOM 3351 O O . SER A 1 454 ? -29.604 1.174 -11.991 1.00 83.06 454 SER A O 1
ATOM 3353 N N . THR A 1 455 ? -28.802 0.782 -9.943 1.00 87.00 455 THR A N 1
ATOM 3354 C CA . THR A 1 455 ? -27.451 1.289 -10.201 1.00 87.00 455 THR A CA 1
ATOM 3355 C C . THR A 1 455 ? -26.477 0.396 -9.467 1.00 87.00 455 THR A C 1
ATOM 3357 O O . THR A 1 455 ? -26.656 0.174 -8.275 1.00 87.00 455 THR A O 1
ATOM 3360 N N . LEU A 1 456 ? -25.467 -0.099 -10.176 1.00 85.88 456 LEU A N 1
ATOM 3361 C CA . LEU A 1 456 ? -24.346 -0.783 -9.548 1.00 85.88 456 LEU A CA 1
ATOM 3362 C C . LEU A 1 456 ? -23.246 0.230 -9.248 1.00 85.88 456 LEU A C 1
ATOM 3364 O O . LEU A 1 456 ? -22.982 1.110 -10.071 1.00 85.88 456 LEU A O 1
ATOM 3368 N N . VAL A 1 457 ? -22.629 0.116 -8.077 1.00 84.56 457 VAL A N 1
ATOM 3369 C CA . VAL A 1 457 ? -21.477 0.930 -7.691 1.00 84.56 457 VAL A CA 1
ATOM 3370 C C . VAL A 1 457 ? -20.256 0.025 -7.596 1.00 84.56 457 VAL A C 1
ATOM 3372 O O . VAL A 1 457 ? -20.324 -1.032 -6.981 1.00 84.56 457 VAL A O 1
ATOM 3375 N N . TYR A 1 458 ? -19.167 0.414 -8.249 1.00 85.81 458 TYR A N 1
ATOM 3376 C CA . TYR A 1 458 ? -17.907 -0.318 -8.235 1.00 85.81 458 TYR A CA 1
ATOM 3377 C C . TYR A 1 458 ? -16.784 0.628 -7.833 1.00 85.81 458 TYR A C 1
ATOM 3379 O O . TYR A 1 458 ? -16.703 1.744 -8.347 1.00 85.81 458 TYR A O 1
ATOM 3387 N N . HIS A 1 459 ? -15.925 0.187 -6.925 1.00 85.06 459 HIS A N 1
ATOM 3388 C CA . HIS A 1 459 ? -14.800 0.971 -6.440 1.00 85.06 459 HIS A CA 1
ATOM 3389 C C . HIS A 1 459 ? -13.493 0.294 -6.818 1.00 85.06 459 HIS A C 1
ATOM 3391 O O . HIS A 1 459 ? -13.410 -0.929 -6.879 1.00 85.06 459 HIS A O 1
ATOM 3397 N N . GLY A 1 460 ? -12.462 1.098 -7.028 1.00 83.62 460 GLY A N 1
ATOM 3398 C CA . GLY A 1 460 ? -11.123 0.586 -7.251 1.00 83.62 460 GLY A CA 1
ATOM 3399 C C . GLY A 1 460 ? -10.076 1.667 -7.079 1.00 83.62 460 GLY A C 1
ATOM 3400 O O . GLY A 1 460 ? -10.350 2.764 -6.586 1.00 83.62 460 GLY A O 1
ATOM 3401 N N . ARG A 1 461 ? -8.855 1.337 -7.480 1.00 85.12 461 ARG A N 1
ATOM 3402 C CA . ARG A 1 461 ? -7.716 2.245 -7.471 1.00 85.12 461 ARG A CA 1
ATOM 3403 C C . ARG A 1 461 ? -7.070 2.231 -8.845 1.00 85.12 461 ARG A C 1
ATOM 3405 O O . ARG A 1 461 ? -7.052 1.196 -9.503 1.00 85.12 461 ARG A O 1
ATOM 3412 N N . ILE A 1 462 ? -6.586 3.389 -9.259 1.00 89.38 462 ILE A N 1
ATOM 3413 C CA . ILE A 1 462 ? -5.846 3.584 -10.498 1.00 89.38 462 ILE A CA 1
ATOM 3414 C C . ILE A 1 462 ? -4.580 4.373 -10.167 1.00 89.38 462 ILE A C 1
ATOM 3416 O O . ILE A 1 462 ? -4.617 5.342 -9.403 1.00 89.38 462 ILE A O 1
ATOM 3420 N N . ALA A 1 463 ? -3.444 3.913 -10.660 1.00 89.12 463 ALA A N 1
ATOM 3421 C CA . ALA A 1 463 ? -2.208 4.663 -10.700 1.00 89.12 463 ALA A CA 1
ATOM 3422 C C . ALA A 1 463 ? -2.168 5.431 -12.019 1.00 89.12 463 ALA A C 1
ATOM 3424 O O . ALA A 1 463 ? -2.544 4.913 -13.059 1.00 89.12 463 ALA A O 1
ATOM 3425 N N . VAL A 1 464 ? -1.720 6.674 -11.962 1.00 88.25 464 VAL A N 1
ATOM 3426 C CA . VAL A 1 464 ? -1.496 7.532 -13.120 1.00 88.25 464 VAL A CA 1
ATOM 3427 C C . VAL A 1 464 ? -0.035 7.923 -13.063 1.00 88.25 464 VAL A C 1
ATOM 3429 O O . VAL A 1 464 ? 0.445 8.373 -12.020 1.00 88.25 464 VAL A O 1
ATOM 3432 N N . ILE A 1 465 ? 0.688 7.700 -14.150 1.00 83.06 465 ILE A N 1
ATOM 3433 C CA . ILE A 1 465 ? 2.129 7.938 -14.212 1.00 83.06 465 ILE A CA 1
ATOM 3434 C C . ILE A 1 465 ? 2.390 9.054 -15.213 1.00 83.06 465 ILE A C 1
ATOM 3436 O O . ILE A 1 465 ? 1.657 9.192 -16.193 1.00 83.06 465 ILE A O 1
ATOM 3440 N N . ASP A 1 466 ? 3.405 9.877 -14.940 1.00 80.88 466 ASP A N 1
ATOM 3441 C CA . ASP A 1 466 ? 3.847 10.880 -15.900 1.00 80.88 466 ASP A CA 1
ATOM 3442 C C . ASP A 1 466 ? 4.209 10.170 -17.216 1.00 80.88 466 ASP A C 1
ATOM 3444 O O . ASP A 1 466 ? 5.015 9.238 -17.195 1.00 80.88 466 ASP A O 1
ATOM 3448 N N . PRO A 1 467 ? 3.636 10.565 -18.366 1.00 79.12 467 PRO A N 1
ATOM 3449 C CA . PRO A 1 467 ? 3.978 9.964 -19.650 1.00 79.12 467 PRO A CA 1
ATOM 3450 C C . PRO A 1 467 ? 5.482 9.944 -19.957 1.00 79.12 467 PRO A C 1
ATOM 3452 O O . PRO A 1 467 ? 5.913 9.096 -20.732 1.00 79.12 467 PRO A O 1
ATOM 3455 N N . ALA A 1 468 ? 6.274 10.850 -19.371 1.00 78.31 468 ALA A N 1
ATOM 3456 C CA . ALA A 1 468 ? 7.731 10.859 -19.503 1.00 78.31 468 ALA A CA 1
ATOM 3457 C C . ALA A 1 468 ? 8.429 9.689 -18.781 1.00 78.31 468 ALA A C 1
ATOM 3459 O O . ALA A 1 468 ? 9.540 9.325 -19.160 1.00 78.31 468 ALA A O 1
ATOM 3460 N N . ASP A 1 469 ? 7.778 9.088 -17.784 1.00 83.25 469 ASP A N 1
ATOM 3461 C CA . ASP A 1 469 ? 8.299 7.969 -16.991 1.00 83.25 469 ASP A CA 1
ATOM 3462 C C . ASP A 1 469 ? 7.844 6.597 -17.527 1.00 83.25 469 ASP A C 1
ATOM 3464 O O . ASP A 1 469 ? 8.195 5.554 -16.965 1.00 83.25 469 ASP A O 1
ATOM 3468 N N . VAL A 1 470 ? 7.048 6.579 -18.604 1.00 87.06 470 VAL A N 1
ATOM 3469 C CA . VAL A 1 470 ? 6.512 5.362 -19.228 1.00 87.06 470 VAL A CA 1
ATOM 3470 C C . VAL A 1 470 ? 7.416 4.894 -20.361 1.00 87.06 470 VAL A C 1
ATOM 3472 O O . VAL A 1 470 ? 7.812 5.672 -21.223 1.00 87.06 470 VAL A O 1
ATOM 3475 N N . THR A 1 471 ? 7.723 3.597 -20.377 1.00 91.31 471 THR A N 1
ATOM 3476 C CA . THR A 1 471 ? 8.457 2.974 -21.486 1.00 91.31 471 THR A CA 1
ATOM 3477 C C . THR A 1 471 ? 7.484 2.452 -22.534 1.00 91.31 471 THR A C 1
ATOM 3479 O O . THR A 1 471 ? 6.478 1.843 -22.180 1.00 91.31 471 THR A O 1
ATOM 3482 N N . ASP A 1 472 ? 7.778 2.665 -23.814 1.00 92.81 472 ASP A N 1
ATOM 3483 C CA . ASP A 1 472 ? 6.942 2.197 -24.921 1.00 92.81 472 ASP A CA 1
ATOM 3484 C C . ASP A 1 472 ? 7.484 0.892 -25.516 1.00 92.81 472 ASP A C 1
ATOM 3486 O O . ASP A 1 472 ? 8.664 0.792 -25.850 1.00 92.81 472 ASP A O 1
ATOM 3490 N N . ALA A 1 473 ? 6.598 -0.088 -25.693 1.00 95.19 473 ALA A N 1
ATOM 3491 C CA . ALA A 1 473 ? 6.828 -1.303 -26.462 1.00 95.19 473 ALA A CA 1
ATOM 3492 C C . ALA A 1 473 ? 6.124 -1.187 -27.817 1.00 95.19 473 ALA A C 1
ATOM 3494 O O . ALA A 1 473 ? 4.899 -1.051 -27.881 1.00 95.19 473 ALA A O 1
ATOM 3495 N N . ALA A 1 474 ? 6.899 -1.246 -28.899 1.00 94.88 474 ALA A N 1
ATOM 3496 C CA . ALA A 1 474 ? 6.385 -1.095 -30.257 1.00 94.88 474 ALA A CA 1
ATOM 3497 C C . ALA A 1 474 ? 5.556 -2.312 -30.703 1.00 94.88 474 ALA A C 1
ATOM 3499 O O . ALA A 1 474 ? 5.912 -3.449 -30.382 1.00 94.88 474 ALA A O 1
ATOM 3500 N N . HIS A 1 475 ? 4.491 -2.079 -31.479 1.00 95.31 475 HIS A N 1
ATOM 3501 C CA . HIS A 1 475 ? 3.778 -3.129 -32.212 1.00 95.31 475 HIS A CA 1
ATOM 3502 C C . HIS A 1 475 ? 4.651 -3.624 -33.369 1.00 95.31 475 HIS A C 1
ATOM 3504 O O . HIS A 1 475 ? 4.699 -3.037 -34.451 1.00 95.31 475 HIS A O 1
ATOM 3510 N N . LEU A 1 476 ? 5.441 -4.657 -33.092 1.00 95.19 476 LEU A N 1
ATOM 3511 C CA . LEU A 1 476 ? 6.419 -5.211 -34.016 1.00 95.19 476 LEU A CA 1
ATOM 3512 C C . LEU A 1 476 ? 6.726 -6.667 -33.632 1.00 95.19 476 LEU A C 1
ATOM 3514 O O . LEU A 1 476 ? 7.358 -6.894 -32.595 1.00 95.19 476 LEU A O 1
ATOM 3518 N N . PRO A 1 477 ? 6.331 -7.656 -34.449 1.00 95.06 477 PRO A N 1
ATOM 3519 C CA . PRO A 1 477 ? 6.824 -9.015 -34.284 1.00 95.06 477 PRO A CA 1
ATOM 3520 C C . PRO A 1 477 ? 8.305 -9.099 -34.662 1.00 95.06 477 PRO A C 1
ATOM 3522 O O . PRO A 1 477 ? 8.740 -8.428 -35.599 1.00 95.06 477 PRO A O 1
ATOM 3525 N N . ILE A 1 478 ? 9.048 -9.967 -33.975 1.00 94.00 478 ILE A N 1
ATOM 3526 C CA . ILE A 1 478 ? 10.425 -10.322 -34.341 1.00 94.00 478 ILE A CA 1
ATOM 3527 C C . ILE A 1 478 ? 10.515 -11.787 -34.770 1.00 94.00 478 ILE A C 1
ATOM 3529 O O . ILE A 1 478 ? 9.722 -12.635 -34.342 1.00 94.00 478 ILE A O 1
ATOM 3533 N N . THR A 1 479 ? 11.493 -12.091 -35.611 1.00 95.06 479 THR A N 1
ATOM 3534 C CA . THR A 1 479 ? 11.888 -13.456 -35.942 1.00 95.06 479 THR A CA 1
ATOM 3535 C C . THR A 1 479 ? 12.742 -13.991 -34.802 1.00 95.06 479 THR A C 1
ATOM 3537 O O . THR A 1 479 ? 13.753 -13.402 -34.465 1.00 95.06 479 THR A O 1
ATOM 3540 N N . VAL A 1 480 ? 12.344 -15.107 -34.188 1.00 96.38 480 VAL A N 1
ATOM 3541 C CA . VAL A 1 480 ? 13.122 -15.721 -33.102 1.00 96.38 480 VAL A CA 1
ATOM 3542 C C . VAL A 1 480 ? 14.137 -16.691 -33.706 1.00 96.38 480 VAL A C 1
ATOM 3544 O O . VAL A 1 480 ? 13.839 -17.868 -33.918 1.00 96.38 480 VAL A O 1
ATOM 3547 N N . ASP A 1 481 ? 15.334 -16.205 -34.025 1.00 93.88 481 ASP A N 1
ATOM 3548 C CA . ASP A 1 481 ? 16.400 -17.016 -34.631 1.00 93.88 481 ASP A CA 1
ATOM 3549 C C . ASP A 1 481 ? 17.778 -16.857 -33.960 1.00 93.88 481 ASP A C 1
ATOM 3551 O O . ASP A 1 481 ? 18.722 -17.595 -34.271 1.00 93.88 481 ASP A O 1
ATOM 3555 N N . GLY A 1 482 ? 17.867 -15.981 -32.958 1.00 89.31 482 GLY A N 1
ATOM 3556 C CA . GLY A 1 482 ? 19.068 -15.706 -32.183 1.00 89.31 482 GLY A CA 1
ATOM 3557 C C . GLY A 1 482 ? 19.988 -14.682 -32.845 1.00 89.31 482 GLY A C 1
ATOM 3558 O O . GLY A 1 482 ? 21.181 -14.667 -32.511 1.00 89.31 482 GLY A O 1
ATOM 3559 N N . VAL A 1 483 ? 19.465 -13.860 -33.764 1.00 88.38 483 VAL A N 1
ATOM 3560 C CA . VAL A 1 483 ? 20.176 -12.793 -34.478 1.00 88.38 483 VAL A CA 1
ATOM 3561 C C . VAL A 1 483 ? 19.407 -11.469 -34.337 1.00 88.38 483 VAL A C 1
ATOM 3563 O O . VAL A 1 483 ? 18.274 -11.373 -34.771 1.00 88.38 483 VAL A O 1
ATOM 3566 N N . PRO A 1 484 ? 20.013 -10.389 -33.808 1.00 80.94 484 PRO A N 1
ATOM 3567 C CA . PRO A 1 484 ? 19.283 -9.159 -33.499 1.00 80.94 484 PRO A CA 1
ATOM 3568 C C . PRO A 1 484 ? 19.167 -8.237 -34.729 1.00 80.94 484 PRO A C 1
ATOM 3570 O O . PRO A 1 484 ? 19.749 -7.146 -34.743 1.00 80.94 484 PRO A O 1
ATOM 3573 N N . ASP A 1 485 ? 18.485 -8.668 -35.792 1.00 84.19 485 ASP A N 1
ATOM 3574 C CA . ASP A 1 485 ? 18.365 -7.924 -37.058 1.00 84.19 485 ASP A CA 1
ATOM 3575 C C . ASP A 1 485 ? 17.003 -7.235 -37.282 1.00 84.19 485 ASP A C 1
ATOM 3577 O O . ASP A 1 485 ? 16.907 -6.343 -38.132 1.00 84.19 485 ASP A O 1
ATOM 3581 N N . ASP A 1 486 ? 16.009 -7.522 -36.438 1.00 84.69 486 ASP A N 1
ATOM 3582 C CA . ASP A 1 486 ? 14.642 -6.991 -36.546 1.00 84.69 486 ASP A CA 1
ATOM 3583 C C . ASP A 1 486 ? 14.372 -5.698 -35.733 1.00 84.69 486 ASP A C 1
ATOM 3585 O O . ASP A 1 486 ? 13.289 -5.120 -35.802 1.00 84.69 486 ASP A O 1
ATOM 3589 N N . LEU A 1 487 ? 15.351 -5.172 -34.985 1.00 86.81 487 LEU A N 1
ATOM 3590 C CA . LEU A 1 487 ? 15.138 -4.100 -33.985 1.00 86.81 487 LEU A CA 1
ATOM 3591 C C . LEU A 1 487 ? 15.323 -2.658 -34.497 1.00 86.81 487 LEU A C 1
ATOM 3593 O O . LEU A 1 487 ? 15.537 -1.722 -33.719 1.00 86.81 487 LEU A O 1
ATOM 3597 N N . SER A 1 488 ? 15.284 -2.431 -35.810 1.00 86.25 488 SER A N 1
ATOM 3598 C CA . SER A 1 488 ? 15.537 -1.094 -36.363 1.00 86.25 488 SER A CA 1
ATOM 3599 C C . SER A 1 488 ? 14.450 -0.088 -35.959 1.00 86.25 488 SER A C 1
ATOM 3601 O O . SER A 1 488 ? 13.292 -0.227 -36.338 1.00 86.25 488 SER A O 1
ATOM 3603 N N . GLY A 1 489 ? 14.833 0.963 -35.224 1.00 83.69 489 GLY A N 1
ATOM 3604 C CA . GLY A 1 489 ? 13.909 2.013 -34.773 1.00 83.69 489 GLY A CA 1
ATOM 3605 C C . GLY A 1 489 ? 13.083 1.651 -33.534 1.00 83.69 489 GLY A C 1
ATOM 3606 O O . GLY A 1 489 ? 12.219 2.435 -33.147 1.00 83.69 489 GLY A O 1
ATOM 3607 N N . VAL A 1 490 ? 13.359 0.505 -32.908 1.00 90.44 490 VAL A N 1
ATOM 3608 C CA . VAL A 1 490 ? 12.726 0.076 -31.658 1.00 90.44 490 VAL A CA 1
ATOM 3609 C C . VAL A 1 490 ? 13.429 0.744 -30.467 1.00 90.44 490 VAL A C 1
ATOM 3611 O O . VAL A 1 490 ? 14.663 0.765 -30.435 1.00 90.44 490 VAL A O 1
ATOM 3614 N N . PRO A 1 491 ? 12.689 1.295 -29.486 1.00 88.38 491 PRO A N 1
ATOM 3615 C CA . PRO A 1 491 ? 13.270 1.753 -28.228 1.00 88.38 491 PRO A CA 1
ATOM 3616 C C . PRO A 1 491 ? 13.999 0.617 -27.502 1.00 88.38 491 PRO A C 1
ATOM 3618 O O . PRO A 1 491 ? 13.482 -0.494 -27.389 1.00 88.38 491 PRO A O 1
ATOM 3621 N N . VAL A 1 492 ? 15.194 0.905 -26.992 1.00 92.81 492 VAL A N 1
ATOM 3622 C CA . VAL A 1 492 ? 15.987 -0.044 -26.206 1.00 92.81 492 VAL A CA 1
ATOM 3623 C C . VAL A 1 492 ? 16.235 0.512 -24.815 1.00 92.81 492 VAL A C 1
ATOM 3625 O O . VAL A 1 492 ? 16.405 1.716 -24.647 1.00 92.81 492 VAL A O 1
ATOM 3628 N N . VAL A 1 493 ? 16.278 -0.389 -23.844 1.00 94.25 493 VAL A N 1
ATOM 3629 C CA . VAL A 1 493 ? 16.787 -0.158 -22.496 1.00 94.25 493 VAL A CA 1
ATOM 3630 C C . VAL A 1 493 ? 18.264 -0.513 -22.505 1.00 94.25 493 VAL A C 1
ATOM 3632 O O . VAL A 1 493 ? 18.602 -1.661 -22.805 1.00 94.25 493 VAL A O 1
ATOM 3635 N N . ASP A 1 494 ? 19.135 0.429 -22.165 1.00 96.44 494 ASP A N 1
ATOM 3636 C CA . ASP A 1 494 ? 20.530 0.122 -21.854 1.00 96.44 494 ASP A CA 1
ATOM 3637 C C . ASP A 1 494 ? 20.625 -0.219 -20.366 1.00 96.44 494 ASP A C 1
ATOM 3639 O O . ASP A 1 494 ? 20.348 0.605 -19.498 1.00 96.44 494 ASP A O 1
ATOM 3643 N N . ILE A 1 495 ? 20.996 -1.456 -20.036 1.00 95.38 495 ILE A N 1
ATOM 3644 C CA . ILE A 1 495 ? 20.949 -1.908 -18.640 1.00 95.38 495 ILE A CA 1
ATOM 3645 C C . ILE A 1 495 ? 21.953 -1.161 -17.749 1.00 95.38 495 ILE A C 1
ATOM 3647 O O . ILE A 1 495 ? 21.745 -1.083 -16.541 1.00 95.38 495 ILE A O 1
ATOM 3651 N N . VAL A 1 496 ? 23.030 -0.602 -18.311 1.00 93.31 496 VAL A N 1
ATOM 3652 C CA . VAL A 1 496 ? 24.029 0.157 -17.548 1.00 93.31 496 VAL A CA 1
ATOM 3653 C C . VAL A 1 496 ? 23.593 1.608 -17.374 1.00 93.31 496 VAL A C 1
ATOM 3655 O O . VAL A 1 496 ? 23.769 2.151 -16.283 1.00 93.31 496 VAL A O 1
ATOM 3658 N N . GLU A 1 497 ? 23.047 2.235 -18.419 1.00 92.00 497 GLU A N 1
ATOM 3659 C CA . GLU A 1 497 ? 22.610 3.637 -18.360 1.00 92.00 497 GLU A CA 1
ATOM 3660 C C . GLU A 1 497 ? 21.260 3.803 -17.642 1.00 92.00 497 GLU A C 1
ATOM 3662 O O . GLU A 1 497 ? 21.116 4.701 -16.811 1.00 92.00 497 GLU A O 1
ATOM 3667 N N . ASP A 1 498 ? 20.297 2.918 -17.911 1.00 90.38 498 ASP A N 1
ATOM 3668 C CA . ASP A 1 498 ? 18.920 3.004 -17.402 1.00 90.38 498 ASP A CA 1
ATOM 3669 C C . ASP A 1 498 ? 18.677 2.141 -16.153 1.00 90.38 498 ASP A C 1
ATOM 3671 O O . ASP A 1 498 ? 17.661 2.290 -15.459 1.00 90.38 498 ASP A O 1
ATOM 3675 N N . GLY A 1 499 ? 19.568 1.183 -15.896 1.00 91.31 499 GLY A N 1
ATOM 3676 C CA . GLY A 1 499 ? 19.439 0.202 -14.827 1.00 91.31 499 GLY A CA 1
ATOM 3677 C C . GLY A 1 499 ? 20.272 0.506 -13.584 1.00 91.31 499 GLY A C 1
ATOM 3678 O O . GLY A 1 499 ? 20.823 1.588 -13.378 1.00 91.31 499 GLY A O 1
ATOM 3679 N N . LYS A 1 500 ? 20.340 -0.487 -12.698 1.00 93.75 500 LYS A N 1
ATOM 3680 C CA . LYS A 1 500 ? 21.091 -0.438 -11.446 1.00 93.75 500 LYS A CA 1
ATOM 3681 C C . LYS A 1 500 ? 21.955 -1.681 -11.302 1.00 93.75 500 LYS A C 1
ATOM 3683 O O . LYS A 1 500 ? 21.456 -2.803 -11.309 1.00 93.75 500 LYS A O 1
ATOM 3688 N N . VAL A 1 501 ? 23.247 -1.469 -11.072 1.00 92.19 501 VAL A N 1
ATOM 3689 C CA . VAL A 1 501 ? 24.197 -2.539 -10.750 1.00 92.19 501 VAL A CA 1
ATOM 3690 C C . VAL A 1 501 ? 23.979 -3.011 -9.310 1.00 92.19 501 VAL A C 1
ATOM 3692 O O . VAL A 1 501 ? 24.085 -2.228 -8.363 1.00 92.19 501 VAL A O 1
ATOM 3695 N N . VAL A 1 502 ? 23.700 -4.303 -9.139 1.00 89.38 502 VAL A N 1
ATOM 3696 C CA . VAL A 1 502 ? 23.534 -4.974 -7.843 1.00 89.38 502 VAL A CA 1
ATOM 3697 C C . VAL A 1 502 ? 24.476 -6.178 -7.797 1.00 89.38 502 VAL A C 1
ATOM 3699 O O . VAL A 1 502 ? 24.080 -7.334 -7.952 1.00 89.38 502 VAL A O 1
ATOM 3702 N N . MET A 1 503 ? 25.766 -5.891 -7.619 1.00 87.06 503 MET A N 1
ATOM 3703 C CA . MET A 1 503 ? 26.837 -6.890 -7.627 1.00 87.06 503 MET A CA 1
ATOM 3704 C C . MET A 1 503 ? 27.904 -6.568 -6.588 1.00 87.06 503 MET A C 1
ATOM 3706 O O . MET A 1 503 ? 28.167 -5.402 -6.298 1.00 87.06 503 MET A O 1
ATOM 3710 N N . GLY A 1 504 ? 28.543 -7.608 -6.045 1.00 77.31 504 GLY A N 1
ATOM 3711 C CA . GLY A 1 504 ? 29.638 -7.431 -5.086 1.00 77.31 504 GLY A CA 1
ATOM 3712 C C . GLY A 1 504 ? 30.904 -6.838 -5.717 1.00 77.31 504 GLY A C 1
ATOM 3713 O O . GLY A 1 504 ? 31.647 -6.108 -5.064 1.00 77.31 504 GLY A O 1
ATOM 3714 N N . THR A 1 505 ? 31.171 -7.141 -6.984 1.00 84.62 505 THR A N 1
ATOM 3715 C CA . THR A 1 505 ? 32.260 -6.555 -7.775 1.00 84.62 505 THR A CA 1
ATOM 3716 C C . THR A 1 505 ? 31.764 -6.422 -9.205 1.00 84.62 505 THR A C 1
ATOM 3718 O O . THR A 1 505 ? 31.255 -7.397 -9.739 1.00 84.62 505 THR A O 1
ATOM 3721 N N . TYR A 1 506 ? 31.889 -5.221 -9.771 1.00 91.81 506 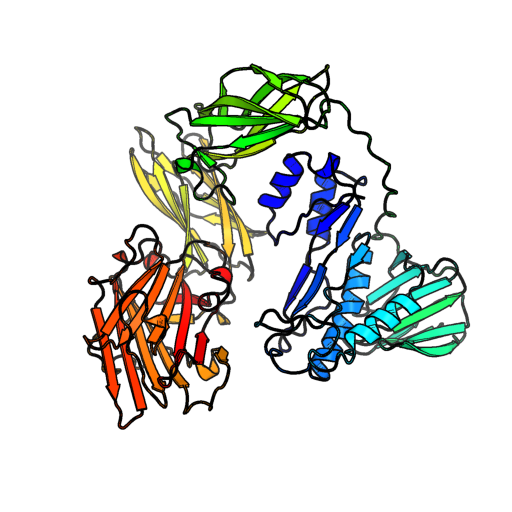TYR A N 1
ATOM 3722 C CA . TYR A 1 506 ? 31.519 -4.907 -11.150 1.00 91.81 506 TYR A CA 1
ATOM 3723 C C . TYR A 1 506 ? 32.709 -4.234 -11.839 1.00 91.81 506 TYR A C 1
ATOM 3725 O O . TYR A 1 506 ? 33.187 -3.188 -11.388 1.00 91.81 506 TYR A O 1
ATOM 3733 N N . GLY A 1 507 ? 33.214 -4.857 -12.898 1.00 89.38 507 GLY A N 1
ATOM 3734 C CA . GLY A 1 507 ? 34.373 -4.429 -13.683 1.00 89.38 507 GLY A CA 1
ATOM 3735 C C . GLY A 1 507 ? 34.081 -3.322 -14.701 1.00 89.38 507 GLY A C 1
ATOM 3736 O O . GLY A 1 507 ? 34.993 -2.891 -15.407 1.00 89.38 507 GLY A O 1
ATOM 3737 N N . GLY A 1 508 ? 32.841 -2.828 -14.760 1.00 93.25 508 GLY A N 1
ATOM 3738 C CA . GLY A 1 508 ? 32.388 -1.830 -15.731 1.00 93.25 508 GLY A CA 1
ATOM 3739 C C . GLY A 1 508 ? 31.750 -2.466 -16.973 1.00 93.25 508 GLY A C 1
ATOM 3740 O O . GLY A 1 508 ? 31.542 -3.670 -17.002 1.00 93.25 508 GLY A O 1
ATOM 3741 N N . PRO A 1 509 ? 31.454 -1.693 -18.031 1.00 94.56 509 PRO A N 1
ATOM 3742 C CA . PRO A 1 509 ? 30.654 -2.191 -19.159 1.00 94.56 509 PRO A CA 1
ATOM 3743 C C . PRO A 1 509 ? 31.237 -3.386 -19.929 1.00 94.56 509 PRO A C 1
ATOM 3745 O O . PRO A 1 509 ? 30.515 -4.043 -20.671 1.00 94.56 509 PRO A O 1
ATOM 3748 N N . SER A 1 510 ? 32.538 -3.659 -19.800 1.00 94.19 510 SER A N 1
ATOM 3749 C CA . SER A 1 510 ? 33.160 -4.855 -20.381 1.00 94.19 510 SER A CA 1
ATOM 3750 C C . SER A 1 510 ? 32.938 -6.128 -19.562 1.00 94.19 510 SER A C 1
ATOM 3752 O O . SER A 1 510 ? 33.178 -7.192 -20.105 1.00 94.19 510 SER A O 1
ATOM 3754 N N . ASP A 1 511 ? 32.567 -5.993 -18.285 1.00 95.25 511 ASP A N 1
ATOM 3755 C CA . ASP A 1 511 ? 32.225 -7.082 -17.355 1.00 95.25 511 ASP A CA 1
ATOM 3756 C C . ASP A 1 511 ? 30.775 -7.515 -17.587 1.00 95.25 511 ASP A C 1
ATOM 3758 O O . ASP A 1 511 ? 30.525 -8.645 -17.964 1.00 95.25 511 ASP A O 1
ATOM 3762 N N . LEU A 1 512 ? 29.825 -6.575 -17.507 1.00 98.00 512 LEU A N 1
ATOM 3763 C CA . LEU A 1 512 ? 28.450 -6.806 -17.948 1.00 98.00 512 LEU A CA 1
ATOM 3764 C C . LEU A 1 512 ? 27.828 -5.517 -18.492 1.00 98.00 512 LEU A C 1
ATOM 3766 O O . LEU A 1 512 ? 27.757 -4.502 -17.802 1.00 98.00 512 LEU A O 1
ATOM 3770 N N . SER A 1 513 ? 27.328 -5.548 -19.722 1.00 98.25 513 SER A N 1
ATOM 3771 C CA . SER A 1 513 ? 26.499 -4.478 -20.289 1.00 98.25 513 SER A CA 1
ATOM 3772 C C . SER A 1 513 ? 25.550 -5.033 -21.336 1.00 98.25 513 SER A C 1
ATOM 3774 O O . SER A 1 513 ? 25.623 -6.205 -21.693 1.00 98.25 513 SER A O 1
ATOM 3776 N N . GLY A 1 514 ? 24.634 -4.223 -21.851 1.00 96.88 514 GLY A N 1
ATOM 3777 C CA . GLY A 1 514 ? 23.778 -4.686 -22.927 1.00 96.88 514 GLY A CA 1
ATOM 3778 C C . GLY A 1 514 ? 22.527 -3.866 -23.111 1.00 96.88 514 GLY A C 1
ATOM 3779 O O . GLY A 1 514 ? 22.178 -3.021 -22.289 1.00 96.88 514 GLY A O 1
ATOM 3780 N N . THR A 1 515 ? 21.841 -4.173 -24.200 1.00 97.12 515 THR A N 1
ATOM 3781 C CA . THR A 1 515 ? 20.572 -3.553 -24.545 1.00 97.12 515 THR A CA 1
ATOM 3782 C C . THR A 1 515 ? 19.462 -4.584 -24.584 1.00 97.12 515 THR A C 1
ATOM 3784 O O . THR A 1 515 ? 19.678 -5.737 -24.970 1.00 97.12 515 THR A O 1
ATOM 3787 N N . ILE A 1 516 ? 18.267 -4.164 -24.177 1.00 96.88 516 ILE A N 1
ATOM 3788 C CA . ILE A 1 516 ? 17.056 -4.982 -24.190 1.00 96.88 516 ILE A CA 1
ATOM 3789 C C . ILE A 1 516 ? 15.938 -4.198 -24.871 1.00 96.88 516 ILE A C 1
ATOM 3791 O O . ILE A 1 516 ? 15.724 -3.027 -24.575 1.00 96.88 516 ILE A O 1
ATOM 3795 N N . ALA A 1 517 ? 15.216 -4.850 -25.771 1.00 96.38 517 ALA A N 1
ATOM 3796 C CA . ALA A 1 517 ? 14.016 -4.337 -26.408 1.00 96.38 517 ALA A CA 1
ATOM 3797 C C . ALA A 1 517 ? 12.814 -5.199 -26.020 1.00 96.38 517 ALA A C 1
ATOM 3799 O O . ALA A 1 517 ? 12.920 -6.424 -25.906 1.00 96.38 517 ALA A O 1
ATOM 3800 N N . VAL A 1 518 ? 11.666 -4.545 -25.856 1.00 97.06 518 VAL A N 1
ATOM 3801 C CA . VAL A 1 518 ? 10.372 -5.202 -25.677 1.00 97.06 518 VAL A CA 1
ATOM 3802 C C . VAL A 1 518 ? 9.446 -4.720 -26.786 1.00 97.06 518 VAL A C 1
ATOM 3804 O O . VAL A 1 518 ? 9.260 -3.517 -26.970 1.00 97.06 518 VAL A O 1
ATOM 3807 N N . THR A 1 519 ? 8.866 -5.655 -27.528 1.00 97.25 519 THR A N 1
ATOM 3808 C CA . THR A 1 519 ? 7.872 -5.383 -28.576 1.00 97.25 519 THR A CA 1
ATOM 3809 C C . THR A 1 519 ? 6.698 -6.338 -28.424 1.00 97.25 519 THR A C 1
ATOM 3811 O O . THR A 1 519 ? 6.714 -7.226 -27.570 1.00 97.25 519 THR A O 1
ATOM 3814 N N . TRP A 1 520 ? 5.633 -6.147 -29.193 1.00 97.81 520 TRP A N 1
ATOM 3815 C CA . TRP A 1 520 ? 4.434 -6.970 -29.066 1.00 97.81 520 TRP A CA 1
ATOM 3816 C C . TRP A 1 520 ? 3.665 -7.098 -30.382 1.00 97.81 520 TRP A C 1
ATOM 3818 O O . TRP A 1 520 ? 3.841 -6.299 -31.298 1.00 97.81 520 TRP A O 1
ATOM 3828 N N . ASP A 1 521 ? 2.784 -8.092 -30.445 1.00 97.25 521 ASP A N 1
ATOM 3829 C CA . ASP A 1 521 ? 1.685 -8.185 -31.408 1.00 97.25 521 ASP A CA 1
ATOM 3830 C C . ASP A 1 521 ? 0.437 -8.799 -30.738 1.00 97.25 521 ASP A C 1
ATOM 3832 O O . ASP A 1 521 ? 0.388 -9.018 -29.522 1.00 97.25 521 ASP A O 1
ATOM 3836 N N . GLU A 1 522 ? -0.611 -9.093 -31.508 1.00 96.44 522 GLU A N 1
ATOM 3837 C CA . GLU A 1 522 ? -1.854 -9.651 -30.968 1.00 96.44 522 GLU A CA 1
ATOM 3838 C C . GLU A 1 522 ? -1.708 -11.076 -30.396 1.00 96.44 522 GLU A C 1
ATOM 3840 O O . GLU A 1 522 ? -2.635 -11.569 -29.748 1.00 96.44 522 GLU A O 1
ATOM 3845 N N . GLN A 1 523 ? -0.598 -11.773 -30.649 1.00 97.25 523 GLN A N 1
ATOM 3846 C CA . GLN A 1 523 ? -0.355 -13.150 -30.214 1.00 97.25 523 GLN A CA 1
ATOM 3847 C C . GLN A 1 523 ? 0.691 -13.249 -29.102 1.00 97.25 523 GLN A C 1
ATOM 3849 O O . GLN A 1 523 ? 0.511 -14.063 -28.190 1.00 97.25 523 GLN A O 1
ATOM 3854 N N . ASN A 1 524 ? 1.742 -12.434 -29.150 1.00 98.38 524 ASN A N 1
ATOM 3855 C CA . ASN A 1 524 ? 2.919 -12.566 -28.307 1.00 98.38 524 ASN A CA 1
ATOM 3856 C C . ASN A 1 524 ? 3.412 -11.222 -27.765 1.00 98.38 524 ASN A C 1
ATOM 3858 O O . ASN A 1 524 ? 3.305 -10.169 -28.397 1.00 98.38 524 ASN A O 1
ATOM 3862 N N . LEU A 1 525 ? 4.046 -11.310 -26.601 1.00 98.25 525 LEU A N 1
ATOM 3863 C CA . LEU A 1 525 ? 5.037 -10.349 -26.152 1.00 98.25 525 LEU A CA 1
ATOM 3864 C C . LEU A 1 525 ? 6.418 -10.833 -26.589 1.00 98.25 525 LEU A C 1
ATOM 3866 O O . LEU A 1 525 ? 6.740 -12.010 -26.415 1.00 98.25 525 LEU A O 1
ATOM 3870 N N . TYR A 1 526 ? 7.249 -9.926 -27.080 1.00 98.19 526 TYR A N 1
ATOM 3871 C CA . TYR A 1 526 ? 8.604 -10.234 -27.498 1.00 98.19 526 TYR A CA 1
ATOM 3872 C C . TYR A 1 526 ? 9.638 -9.580 -26.587 1.00 98.19 526 TYR A C 1
ATOM 3874 O O . TYR A 1 526 ? 9.473 -8.441 -26.150 1.00 98.19 526 TYR A O 1
ATOM 3882 N N . LEU A 1 527 ? 10.723 -10.304 -26.324 1.00 98.00 527 LEU A N 1
ATOM 3883 C CA . LEU A 1 527 ? 11.914 -9.782 -25.660 1.00 98.00 527 LEU A CA 1
ATOM 3884 C C . LEU A 1 527 ? 13.118 -10.082 -26.540 1.00 98.00 527 LEU A C 1
ATOM 3886 O O . LEU A 1 527 ? 13.328 -11.225 -26.939 1.00 98.00 527 LEU A O 1
ATOM 3890 N N . SER A 1 528 ? 13.914 -9.059 -26.821 1.00 97.94 528 SER A N 1
ATOM 3891 C CA . SER A 1 528 ? 15.177 -9.186 -27.545 1.00 97.94 528 SER A CA 1
ATOM 3892 C C . SER A 1 528 ? 16.283 -8.555 -26.721 1.00 97.94 528 SER A C 1
ATOM 3894 O O . SER A 1 528 ? 16.106 -7.460 -26.196 1.00 97.94 528 SER A O 1
ATOM 3896 N N . ALA A 1 529 ? 17.422 -9.219 -26.589 1.00 97.50 529 ALA A N 1
ATOM 3897 C CA . ALA A 1 529 ? 18.534 -8.705 -25.809 1.00 97.50 529 ALA A CA 1
ATOM 3898 C C . ALA A 1 529 ? 19.868 -8.999 -26.478 1.00 97.50 529 ALA A C 1
ATOM 3900 O O . ALA A 1 529 ? 20.081 -10.087 -27.013 1.00 97.50 529 ALA A O 1
ATOM 3901 N N . ARG A 1 530 ? 20.792 -8.047 -26.366 1.00 97.19 530 ARG A N 1
ATOM 3902 C CA . ARG A 1 530 ? 22.204 -8.240 -26.675 1.00 97.19 530 ARG A CA 1
ATOM 3903 C C . ARG A 1 530 ? 23.024 -7.871 -25.452 1.00 97.19 530 ARG A C 1
ATOM 3905 O O . ARG A 1 530 ? 23.144 -6.697 -25.116 1.00 97.19 530 ARG A O 1
ATOM 3912 N N . ILE A 1 531 ? 23.593 -8.883 -24.814 1.00 98.19 531 ILE A N 1
ATOM 3913 C CA . ILE A 1 531 ? 24.372 -8.760 -23.585 1.00 98.19 531 ILE A CA 1
ATOM 3914 C C . ILE A 1 531 ? 25.849 -8.934 -23.926 1.00 98.19 531 ILE A C 1
ATOM 3916 O O . ILE A 1 531 ? 26.196 -9.825 -24.695 1.00 98.19 531 ILE A O 1
ATOM 3920 N N . THR A 1 532 ? 26.700 -8.066 -23.400 1.00 98.06 532 THR A N 1
ATOM 3921 C CA . THR A 1 532 ? 28.158 -8.217 -23.364 1.00 98.06 532 THR A CA 1
ATOM 3922 C C . THR A 1 532 ? 28.528 -8.710 -21.976 1.00 98.06 532 THR A C 1
ATOM 3924 O O . THR A 1 532 ? 28.058 -8.134 -20.998 1.00 98.06 532 THR A O 1
ATOM 3927 N N . ASP A 1 533 ? 29.339 -9.757 -21.913 1.00 96.62 533 ASP A N 1
ATOM 3928 C CA . ASP A 1 533 ? 29.725 -10.462 -20.689 1.00 96.62 533 ASP A CA 1
ATOM 3929 C C . ASP A 1 533 ? 31.172 -10.947 -20.856 1.00 96.62 533 ASP A C 1
ATOM 3931 O O . ASP A 1 533 ? 31.501 -11.516 -21.902 1.00 96.62 533 ASP A O 1
ATOM 3935 N N . ASP A 1 534 ? 32.055 -10.683 -19.892 1.00 94.75 534 ASP A N 1
ATOM 3936 C CA . ASP A 1 534 ? 33.458 -11.086 -20.001 1.00 94.75 534 ASP A CA 1
ATOM 3937 C C . ASP A 1 534 ? 33.648 -12.604 -19.869 1.00 94.75 534 ASP A C 1
ATOM 3939 O O . ASP A 1 534 ? 34.573 -13.156 -20.485 1.00 94.75 534 ASP A O 1
ATOM 3943 N N . VAL A 1 535 ? 32.765 -13.293 -19.137 1.00 95.44 535 VAL A N 1
ATOM 3944 C CA . VAL A 1 535 ? 32.797 -14.746 -18.957 1.00 95.44 535 VAL A CA 1
ATOM 3945 C C . VAL A 1 535 ? 31.387 -15.337 -18.911 1.00 95.44 535 VAL A C 1
ATOM 3947 O O . VAL A 1 535 ? 30.807 -15.534 -17.852 1.00 95.44 535 VAL A O 1
ATOM 3950 N N . PHE A 1 536 ? 30.922 -15.838 -20.057 1.00 96.38 536 PHE A N 1
ATOM 3951 C CA . PHE A 1 536 ? 29.686 -16.617 -20.100 1.00 96.38 536 PHE A CA 1
ATOM 3952 C C . PHE A 1 536 ? 29.814 -17.975 -19.370 1.00 96.38 536 PHE A C 1
ATOM 3954 O O . PHE A 1 536 ? 30.531 -18.882 -19.817 1.00 96.38 536 PHE A O 1
ATOM 3961 N N . ALA A 1 537 ? 29.056 -18.172 -18.291 1.00 96.94 537 ALA A N 1
ATOM 3962 C CA . ALA A 1 537 ? 28.915 -19.411 -17.527 1.00 96.94 537 ALA A CA 1
ATOM 3963 C C . ALA A 1 537 ? 27.458 -19.756 -17.116 1.00 96.94 537 ALA A C 1
ATOM 3965 O O . ALA A 1 537 ? 27.077 -19.801 -15.937 1.00 96.94 537 ALA A O 1
ATOM 3966 N N . GLN A 1 538 ? 26.666 -20.237 -18.079 1.00 97.31 538 GLN A N 1
ATOM 3967 C CA . GLN A 1 538 ? 25.379 -20.891 -17.811 1.00 97.31 538 GLN A CA 1
ATOM 3968 C C . GLN A 1 538 ? 25.477 -22.430 -17.837 1.00 97.31 538 GLN A C 1
ATOM 3970 O O . GLN A 1 538 ? 25.321 -23.085 -18.867 1.00 97.31 538 GLN A O 1
ATOM 3975 N N . THR A 1 539 ? 25.712 -23.042 -16.671 1.00 95.94 539 THR A N 1
ATOM 3976 C CA . THR A 1 539 ? 25.756 -24.518 -16.514 1.00 95.94 539 THR A CA 1
ATOM 3977 C C . THR A 1 539 ? 24.472 -25.121 -15.937 1.00 95.94 539 THR A C 1
ATOM 3979 O O . THR A 1 539 ? 24.379 -26.342 -15.768 1.00 95.94 539 THR A O 1
ATOM 3982 N N . PHE A 1 540 ? 23.474 -24.289 -15.634 1.00 97.62 540 PHE A N 1
ATOM 3983 C CA . PHE A 1 540 ? 22.225 -24.689 -14.996 1.00 97.62 540 PHE A CA 1
ATOM 3984 C C . PHE A 1 540 ? 21.081 -24.839 -16.011 1.00 97.62 540 PHE A C 1
ATOM 3986 O O . PHE A 1 540 ? 21.167 -24.461 -17.177 1.00 97.62 540 PHE A O 1
ATOM 3993 N N . SER A 1 541 ? 19.993 -25.464 -15.560 1.00 97.06 541 SER A N 1
ATOM 3994 C CA . SER A 1 541 ? 18.758 -25.645 -16.328 1.00 97.06 541 SER A CA 1
ATOM 3995 C C . SER A 1 541 ? 17.555 -25.706 -15.385 1.00 97.06 541 SER A C 1
ATOM 3997 O O . SER A 1 541 ? 17.701 -25.887 -14.172 1.00 97.06 541 SER A O 1
ATOM 3999 N N . GLY A 1 542 ? 16.356 -25.549 -15.937 1.00 95.44 542 GLY A N 1
ATOM 4000 C CA . GLY A 1 542 ? 15.096 -25.563 -15.208 1.00 95.44 542 GLY A CA 1
ATOM 4001 C C . GLY A 1 542 ? 15.041 -24.473 -14.140 1.00 95.44 542 GLY A C 1
ATOM 4002 O O . GLY A 1 542 ? 15.414 -23.330 -14.374 1.00 95.44 542 GLY A O 1
ATOM 4003 N N . ALA A 1 543 ? 14.620 -24.852 -12.934 1.00 95.50 543 ALA A N 1
ATOM 4004 C CA . ALA A 1 543 ? 14.476 -23.931 -11.810 1.00 95.50 543 ALA A CA 1
ATOM 4005 C C . ALA A 1 543 ? 15.790 -23.270 -11.358 1.00 95.50 543 ALA A C 1
ATOM 4007 O O . ALA A 1 543 ? 15.747 -22.288 -10.620 1.00 95.50 543 ALA A O 1
ATOM 4008 N N . GLU A 1 544 ? 16.948 -23.786 -11.777 1.00 97.19 544 GLU A N 1
ATOM 4009 C CA . GLU A 1 544 ? 18.266 -23.337 -11.318 1.00 97.19 544 GLU A CA 1
ATOM 4010 C C . GLU A 1 544 ? 18.934 -22.322 -12.262 1.00 97.19 544 GLU A C 1
ATOM 4012 O O . GLU A 1 544 ? 20.014 -21.833 -11.944 1.00 97.19 544 GLU A O 1
ATOM 4017 N N . THR A 1 545 ? 18.314 -21.974 -13.396 1.00 97.25 545 THR A N 1
ATOM 4018 C CA . THR A 1 545 ? 18.897 -21.079 -14.422 1.00 97.25 545 THR A CA 1
ATOM 4019 C C . THR A 1 545 ? 19.313 -19.704 -13.897 1.00 97.25 545 THR A C 1
ATOM 4021 O O . THR A 1 545 ? 20.319 -19.177 -14.359 1.00 97.25 545 THR A O 1
ATOM 4024 N N . TRP A 1 546 ? 18.643 -19.150 -12.876 1.00 94.94 546 TRP A N 1
ATOM 4025 C CA . TRP A 1 546 ? 19.036 -17.882 -12.229 1.00 94.94 546 TRP A CA 1
ATOM 4026 C C . TRP A 1 546 ? 20.452 -17.860 -11.654 1.00 94.94 546 TRP A C 1
ATOM 4028 O O . TRP A 1 546 ? 20.939 -16.799 -11.275 1.00 94.94 546 TRP A O 1
ATOM 4038 N N . ARG A 1 547 ? 21.074 -19.024 -11.462 1.00 96.75 547 ARG A N 1
ATOM 4039 C CA . ARG A 1 547 ? 22.391 -19.131 -10.831 1.00 96.75 547 ARG A CA 1
ATOM 4040 C C . ARG A 1 547 ? 23.540 -18.876 -11.801 1.00 96.75 547 ARG A C 1
ATOM 4042 O O . ARG A 1 547 ? 24.652 -18.687 -11.320 1.00 96.75 547 ARG A O 1
ATOM 4049 N N . GLY A 1 548 ? 23.297 -18.932 -13.106 1.00 97.44 548 GLY A N 1
ATOM 4050 C CA . GLY A 1 548 ? 24.255 -18.569 -14.157 1.00 97.44 548 GLY A CA 1
ATOM 4051 C C . GLY A 1 548 ? 23.761 -17.369 -14.960 1.00 97.44 548 GLY A C 1
ATOM 4052 O O . GLY A 1 548 ? 22.772 -16.742 -14.570 1.00 97.44 548 GLY A O 1
ATOM 4053 N N . ASP A 1 549 ? 24.400 -17.106 -16.095 1.00 98.31 549 ASP A N 1
ATOM 4054 C CA . ASP A 1 549 ? 24.053 -15.963 -16.948 1.00 98.31 549 ASP A CA 1
ATOM 4055 C C . ASP A 1 549 ? 22.732 -16.167 -17.669 1.00 98.31 549 ASP A C 1
ATOM 4057 O O . ASP A 1 549 ? 22.384 -17.260 -18.133 1.00 98.31 549 ASP A O 1
ATOM 4061 N N . GLY A 1 550 ? 21.963 -15.093 -17.736 1.00 98.00 550 GLY A N 1
ATOM 4062 C CA . GLY A 1 550 ? 20.622 -15.108 -18.291 1.00 98.00 550 GLY A CA 1
ATOM 4063 C C . GLY A 1 550 ? 19.779 -13.973 -17.744 1.00 98.00 550 GLY A C 1
ATOM 4064 O O . GLY A 1 550 ? 20.190 -13.226 -16.856 1.00 98.00 550 GLY A O 1
ATOM 4065 N N . ILE A 1 551 ? 18.571 -13.859 -18.271 1.00 98.75 551 ILE A N 1
ATOM 4066 C CA . ILE A 1 551 ? 17.654 -12.769 -17.961 1.00 98.75 551 ILE A CA 1
ATOM 4067 C C . ILE A 1 551 ? 16.547 -13.318 -17.074 1.00 98.75 551 ILE A C 1
ATOM 4069 O O . ILE A 1 551 ? 15.921 -14.320 -17.410 1.00 98.75 551 ILE A O 1
ATOM 4073 N N . GLN A 1 552 ? 16.278 -12.659 -15.952 1.00 98.62 552 GLN A N 1
ATOM 4074 C CA . GLN A 1 552 ? 15.023 -12.852 -15.231 1.00 98.62 552 GLN A CA 1
ATOM 4075 C C . GLN A 1 552 ? 14.117 -11.668 -15.529 1.00 98.62 552 GLN A C 1
ATOM 4077 O O . GLN A 1 552 ? 14.577 -10.532 -15.501 1.00 98.62 552 GLN A O 1
ATOM 4082 N N . PHE A 1 553 ? 12.836 -11.906 -15.776 1.00 98.62 553 PHE A N 1
ATOM 4083 C CA . PHE A 1 553 ? 11.872 -10.826 -15.965 1.00 98.62 553 PHE A CA 1
ATOM 4084 C C . PHE A 1 553 ? 10.544 -11.149 -15.298 1.00 98.62 553 PHE A C 1
ATOM 4086 O O . PHE A 1 553 ? 10.235 -12.299 -14.976 1.00 98.62 553 PHE A O 1
ATOM 4093 N N . SER A 1 554 ? 9.771 -10.111 -15.012 1.00 98.12 554 SER A N 1
ATOM 4094 C CA . SER A 1 554 ? 8.469 -10.227 -14.372 1.00 98.12 554 SER A CA 1
ATOM 4095 C C . SER A 1 554 ? 7.478 -9.243 -14.955 1.00 98.12 554 SER A C 1
ATOM 4097 O O . SER A 1 554 ? 7.849 -8.134 -15.335 1.00 98.12 554 SER A O 1
ATOM 4099 N N . LEU A 1 555 ? 6.215 -9.664 -14.997 1.00 97.19 555 LEU A N 1
ATOM 4100 C CA . LEU A 1 555 ? 5.114 -8.870 -15.527 1.00 97.19 555 LEU A CA 1
ATOM 4101 C C . LEU A 1 555 ? 3.943 -8.870 -14.557 1.00 97.19 555 LEU A C 1
ATOM 4103 O O . LEU A 1 555 ? 3.637 -9.900 -13.955 1.00 97.19 555 LEU A O 1
ATOM 4107 N N . ALA A 1 556 ? 3.265 -7.736 -14.434 1.00 95.62 556 ALA A N 1
ATOM 4108 C CA . ALA A 1 556 ? 2.019 -7.628 -13.687 1.00 95.62 556 ALA A CA 1
ATOM 4109 C C . ALA A 1 556 ? 0.974 -6.841 -14.496 1.00 95.62 556 ALA A C 1
ATOM 4111 O O . ALA A 1 556 ? 1.348 -5.921 -15.230 1.00 95.62 556 ALA A O 1
ATOM 4112 N N . PRO A 1 557 ? -0.324 -7.180 -14.376 1.00 93.56 557 PRO A N 1
ATOM 4113 C CA . PRO A 1 557 ? -1.384 -6.406 -15.008 1.00 93.56 557 PRO A CA 1
ATOM 4114 C C . PRO A 1 557 ? -1.505 -5.022 -14.372 1.00 93.56 557 PRO A C 1
ATOM 4116 O O . PRO A 1 557 ? -1.332 -4.875 -13.160 1.00 93.56 557 PRO A O 1
ATOM 4119 N N . GLY A 1 558 ? -1.857 -4.031 -15.189 1.00 93.12 558 GLY A N 1
ATOM 4120 C CA . GLY A 1 558 ? -1.950 -2.647 -14.738 1.00 93.12 558 GLY A CA 1
ATOM 4121 C C . GLY A 1 558 ? -0.585 -1.983 -14.551 1.00 93.12 558 GLY A C 1
ATOM 4122 O O . GLY A 1 558 ? 0.465 -2.538 -14.884 1.00 93.12 558 GLY A O 1
ATOM 4123 N N . LEU A 1 559 ? -0.608 -0.774 -14.008 1.00 92.88 559 LEU A N 1
ATOM 4124 C CA . LEU A 1 559 ? 0.586 -0.016 -13.640 1.00 92.88 559 LEU A CA 1
ATOM 4125 C C . LEU A 1 559 ? 1.122 -0.427 -12.252 1.00 92.88 559 LEU A C 1
ATOM 4127 O O . LEU A 1 559 ? 0.417 -1.087 -11.478 1.00 92.88 559 LEU A O 1
ATOM 4131 N N . PRO A 1 560 ? 2.370 -0.052 -11.902 1.00 88.19 560 PRO A N 1
ATOM 4132 C CA . PRO A 1 560 ? 2.969 -0.441 -10.632 1.00 88.19 560 PRO A CA 1
ATOM 4133 C C . PRO A 1 560 ? 2.074 -0.113 -9.430 1.00 88.19 560 PRO A C 1
ATOM 4135 O O . PRO A 1 560 ? 1.546 0.990 -9.297 1.00 88.19 560 PRO A O 1
ATOM 4138 N N . SER A 1 561 ? 1.945 -1.079 -8.516 1.00 80.62 561 SER A N 1
ATOM 4139 C CA . SER A 1 561 ? 1.056 -1.046 -7.338 1.00 80.62 561 SER A CA 1
ATOM 4140 C C . SER A 1 561 ? -0.448 -1.213 -7.598 1.00 80.62 561 SER A C 1
ATOM 4142 O O . SER A 1 561 ? -1.205 -1.226 -6.628 1.00 80.62 561 SER A O 1
ATOM 4144 N N . GLU A 1 562 ? -0.900 -1.385 -8.844 1.00 84.50 562 GLU A N 1
ATOM 4145 C CA . GLU A 1 562 ? -2.299 -1.753 -9.130 1.00 84.50 562 GLU A CA 1
ATOM 4146 C C . GLU A 1 562 ? -2.565 -3.253 -8.951 1.00 84.50 562 GLU A C 1
ATOM 4148 O O . GLU A 1 562 ? -3.684 -3.647 -8.628 1.00 84.50 562 GLU A O 1
ATOM 4153 N N . SER A 1 563 ? -1.534 -4.090 -9.105 1.00 84.75 563 SER A N 1
ATOM 4154 C CA . SER A 1 563 ? -1.611 -5.536 -8.893 1.00 84.75 563 SER A CA 1
ATOM 4155 C C . SER A 1 563 ? -0.531 -6.026 -7.931 1.00 84.75 563 SER A C 1
ATOM 4157 O O . SER A 1 563 ? 0.639 -5.655 -8.023 1.00 84.75 563 SER A O 1
ATOM 4159 N N . ARG A 1 564 ? -0.922 -6.936 -7.032 1.00 80.19 564 ARG A N 1
ATOM 4160 C CA . ARG A 1 564 ? 0.002 -7.749 -6.221 1.00 80.19 564 ARG A CA 1
ATOM 4161 C C . ARG A 1 564 ? 0.289 -9.122 -6.818 1.00 80.19 564 ARG A C 1
ATOM 4163 O O . ARG A 1 564 ? 1.128 -9.850 -6.285 1.00 80.19 564 ARG A O 1
ATOM 4170 N N . SER A 1 565 ? -0.410 -9.499 -7.887 1.00 85.81 565 SER A N 1
ATOM 4171 C CA . SER A 1 565 ? -0.081 -10.697 -8.651 1.00 85.81 565 SER A CA 1
ATOM 4172 C C . SER A 1 565 ? 0.852 -10.347 -9.800 1.00 85.81 565 SER A C 1
ATOM 4174 O O . SER A 1 565 ? 0.681 -9.318 -10.451 1.00 85.81 565 SER A O 1
ATOM 4176 N N . TRP A 1 566 ? 1.823 -11.220 -10.040 1.00 93.75 566 TRP A N 1
ATOM 4177 C CA . TRP A 1 566 ? 2.762 -11.119 -11.146 1.00 93.75 566 TRP A CA 1
ATOM 4178 C C . TRP A 1 566 ? 3.180 -12.511 -11.613 1.00 93.75 566 TRP A C 1
ATOM 4180 O O . TRP A 1 566 ? 3.093 -13.492 -10.859 1.00 93.75 566 TRP A O 1
ATOM 4190 N N . ASP A 1 567 ? 3.660 -12.559 -12.845 1.00 96.00 567 ASP A N 1
ATOM 4191 C CA . ASP A 1 567 ? 4.290 -13.707 -13.476 1.00 96.00 567 ASP A CA 1
ATOM 4192 C C . ASP A 1 567 ? 5.812 -13.465 -13.517 1.00 96.00 567 ASP A C 1
ATOM 4194 O O . ASP A 1 567 ? 6.252 -12.331 -13.695 1.00 96.00 567 ASP A O 1
ATOM 4198 N N . GLU A 1 568 ? 6.625 -14.503 -13.294 1.00 97.62 568 GLU A N 1
ATOM 4199 C CA . GLU A 1 568 ? 8.095 -14.404 -13.218 1.00 97.62 568 GLU A CA 1
ATOM 4200 C C . GLU A 1 568 ? 8.753 -15.526 -14.024 1.00 97.62 568 GLU A C 1
ATOM 4202 O O . GLU A 1 568 ? 8.411 -16.707 -13.861 1.00 97.62 568 GLU A O 1
ATOM 4207 N N . TYR A 1 569 ? 9.731 -15.148 -14.845 1.00 98.56 569 TYR A N 1
ATOM 4208 C CA . TYR A 1 569 ? 10.384 -16.008 -15.823 1.00 98.56 569 TYR A CA 1
ATOM 4209 C C . TYR A 1 569 ? 11.903 -15.872 -15.803 1.00 98.56 569 TYR A C 1
ATOM 4211 O O . TYR A 1 569 ? 12.438 -14.824 -15.450 1.00 98.56 569 TYR A O 1
ATOM 4219 N N . ASP A 1 570 ? 12.575 -16.924 -16.263 1.00 98.56 570 ASP A N 1
ATOM 4220 C CA . ASP A 1 570 ? 14.002 -16.937 -16.570 1.00 98.56 570 ASP A CA 1
ATOM 4221 C C . ASP A 1 570 ? 14.225 -17.373 -18.005 1.00 98.56 570 ASP A C 1
ATOM 4223 O O . ASP A 1 570 ? 13.784 -18.454 -18.398 1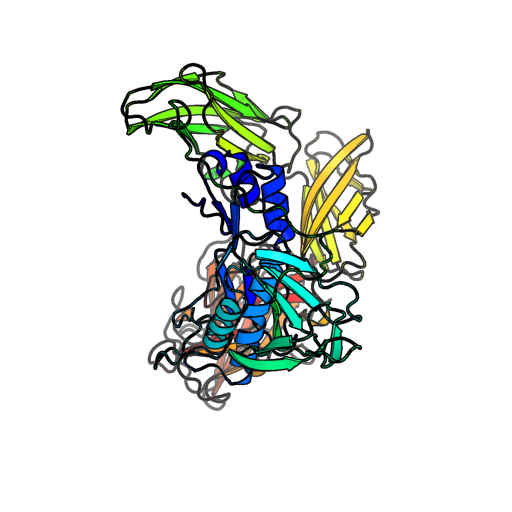.00 98.56 570 ASP A O 1
ATOM 4227 N N . LEU A 1 571 ? 14.953 -16.560 -18.753 1.00 98.69 571 LEU A N 1
ATOM 4228 C CA . LEU A 1 571 ? 15.422 -16.849 -20.092 1.00 98.69 571 LEU A CA 1
ATOM 4229 C C . LEU A 1 571 ? 16.929 -17.100 -20.036 1.00 98.69 571 LEU A C 1
ATOM 4231 O O . LEU A 1 571 ? 17.694 -16.235 -19.613 1.00 98.69 571 LEU A O 1
ATOM 4235 N N . ALA A 1 572 ? 17.356 -18.297 -20.432 1.00 98.25 572 ALA A N 1
ATOM 4236 C CA . ALA A 1 572 ? 18.754 -18.705 -20.344 1.00 98.25 572 ALA A CA 1
ATOM 4237 C C . ALA A 1 572 ? 19.187 -19.545 -21.550 1.00 98.25 572 ALA A C 1
ATOM 4239 O O . ALA A 1 572 ? 18.411 -20.350 -22.071 1.00 98.25 572 ALA A O 1
ATOM 4240 N N . LEU A 1 573 ? 20.454 -19.406 -21.947 1.00 98.19 573 LEU A N 1
ATOM 4241 C CA . LEU A 1 573 ? 21.107 -20.280 -22.918 1.00 98.19 573 LEU A CA 1
ATOM 4242 C C . LEU A 1 573 ? 21.698 -21.482 -22.174 1.00 98.19 573 LEU A C 1
ATOM 4244 O O . LEU A 1 573 ? 22.780 -21.415 -21.601 1.00 98.19 573 LEU A O 1
ATOM 4248 N N . THR A 1 574 ? 20.959 -22.588 -22.144 1.00 97.88 574 THR A N 1
ATOM 4249 C CA . THR A 1 574 ? 21.386 -23.822 -21.468 1.00 97.88 574 THR A CA 1
ATOM 4250 C C . THR A 1 574 ? 22.239 -24.698 -22.389 1.00 97.88 574 THR A C 1
ATOM 4252 O O . THR A 1 574 ? 22.301 -24.490 -23.601 1.00 97.88 574 THR A O 1
ATOM 4255 N N . SER A 1 575 ? 22.818 -25.773 -21.847 1.00 95.69 575 SER A N 1
ATOM 4256 C CA . SER A 1 575 ? 23.557 -26.774 -22.637 1.00 95.69 575 SER A CA 1
ATOM 4257 C C . SER A 1 575 ? 22.720 -27.492 -23.708 1.00 95.69 575 SER A C 1
ATOM 4259 O O . SER A 1 575 ? 23.284 -28.131 -24.596 1.00 95.69 575 SER A O 1
ATOM 4261 N N . THR A 1 576 ? 21.388 -27.394 -23.643 1.00 94.31 576 THR A N 1
ATOM 4262 C CA . THR A 1 576 ? 20.454 -27.941 -24.641 1.00 94.31 576 THR A CA 1
ATOM 4263 C C . THR A 1 576 ? 19.829 -26.874 -25.545 1.00 94.31 576 THR A C 1
ATOM 4265 O O . THR A 1 576 ? 18.944 -27.205 -26.329 1.00 94.31 576 THR A O 1
ATOM 4268 N N . GLY A 1 577 ? 20.275 -25.618 -25.447 1.00 96.44 577 GLY A N 1
ATOM 4269 C CA . GLY A 1 577 ? 19.720 -24.468 -26.166 1.00 96.44 577 GLY A CA 1
ATOM 4270 C C . GLY A 1 577 ? 18.974 -23.493 -25.254 1.00 96.44 577 GLY A C 1
ATOM 4271 O O . GLY A 1 577 ? 19.002 -23.620 -24.024 1.00 96.44 577 GLY A O 1
ATOM 4272 N N . ALA A 1 578 ? 18.318 -22.508 -25.865 1.00 98.00 578 ALA A N 1
ATOM 4273 C CA . ALA A 1 578 ? 17.510 -21.528 -25.150 1.00 98.00 578 ALA A CA 1
ATOM 4274 C C . ALA A 1 578 ? 16.380 -22.201 -24.358 1.00 98.00 578 ALA A C 1
ATOM 4276 O O . ALA A 1 578 ? 15.773 -23.179 -24.799 1.00 98.00 578 ALA A O 1
ATOM 4277 N N . GLN A 1 579 ? 16.110 -21.683 -23.165 1.00 98.25 579 GLN A N 1
ATOM 4278 C CA . GLN A 1 579 ? 15.060 -22.186 -22.295 1.00 98.25 579 GLN A CA 1
ATOM 4279 C C . GLN A 1 579 ? 14.379 -21.037 -21.563 1.00 98.25 579 GLN A C 1
ATOM 4281 O O . GLN A 1 579 ? 15.053 -20.231 -20.921 1.00 98.25 579 GLN A O 1
ATOM 4286 N N . LEU A 1 580 ? 13.044 -21.034 -21.600 1.00 98.69 580 LEU A N 1
ATOM 4287 C CA . LEU A 1 580 ? 12.207 -20.215 -20.734 1.00 98.69 580 LEU A CA 1
ATOM 4288 C C . LEU A 1 580 ? 11.679 -21.063 -19.569 1.00 98.69 580 LEU A C 1
ATOM 4290 O O . LEU A 1 580 ? 10.963 -22.049 -19.774 1.00 98.69 580 LEU A O 1
ATOM 4294 N N . TYR A 1 581 ? 12.013 -20.683 -18.340 1.00 98.62 581 TYR A N 1
ATOM 4295 C CA . TYR A 1 581 ? 11.487 -21.300 -17.126 1.00 98.62 581 TYR A CA 1
ATOM 4296 C C . TYR A 1 581 ? 10.551 -20.331 -16.405 1.00 98.62 581 TYR A C 1
ATOM 4298 O O . TYR A 1 581 ? 10.939 -19.218 -16.074 1.00 98.62 581 TYR A O 1
ATOM 4306 N N . ARG A 1 582 ? 9.316 -20.750 -16.123 1.00 98.44 582 ARG A N 1
ATOM 4307 C CA . ARG A 1 582 ? 8.371 -20.000 -15.291 1.00 98.44 582 ARG A CA 1
ATOM 4308 C C . ARG A 1 582 ? 8.616 -20.326 -13.823 1.00 98.44 582 ARG A C 1
ATOM 4310 O O . ARG A 1 582 ? 8.348 -21.450 -13.395 1.00 98.44 582 ARG A O 1
ATOM 4317 N N . ARG A 1 583 ? 9.042 -19.337 -13.034 1.00 95.12 583 ARG A N 1
ATOM 4318 C CA . ARG A 1 583 ? 9.142 -19.444 -11.565 1.00 95.12 583 ARG A CA 1
ATOM 4319 C C . ARG A 1 583 ? 7.806 -19.245 -10.875 1.00 95.12 583 ARG A C 1
ATOM 4321 O O . ARG A 1 583 ? 7.543 -19.868 -9.849 1.00 95.12 583 ARG A O 1
ATOM 4328 N N . ARG A 1 584 ? 6.984 -18.362 -11.434 1.00 93.69 584 ARG A N 1
ATOM 4329 C CA . ARG A 1 584 ? 5.685 -17.980 -10.891 1.00 93.69 584 ARG A CA 1
ATOM 4330 C C . ARG A 1 584 ? 4.736 -17.663 -12.032 1.00 93.69 584 ARG A C 1
ATOM 4332 O O . ARG A 1 584 ? 5.142 -17.013 -12.989 1.00 93.69 584 ARG A O 1
ATOM 4339 N N . GLY A 1 585 ? 3.478 -18.068 -11.893 1.00 88.81 585 GLY A N 1
ATOM 4340 C CA . GLY A 1 585 ? 2.428 -17.476 -12.699 1.00 88.81 585 GLY A CA 1
ATOM 4341 C C . GLY A 1 585 ? 1.015 -17.739 -12.204 1.00 88.81 585 GLY A C 1
ATOM 4342 O O . GLY A 1 585 ? 0.791 -18.604 -11.354 1.00 88.81 585 GLY A O 1
ATOM 4343 N N . THR A 1 586 ? 0.068 -16.952 -12.710 1.00 81.94 586 THR A N 1
ATOM 4344 C CA . THR A 1 586 ? -1.351 -17.016 -12.324 1.00 81.94 586 THR A CA 1
ATOM 4345 C C . THR A 1 586 ? -2.139 -17.817 -13.352 1.00 81.94 586 THR A C 1
ATOM 4347 O O . THR A 1 586 ? -2.166 -17.465 -14.523 1.00 81.94 586 THR A O 1
ATOM 4350 N N . GLY A 1 587 ? -2.804 -18.896 -12.932 1.00 84.56 587 GLY A N 1
ATOM 4351 C CA . GLY A 1 587 ? -3.624 -19.715 -13.840 1.00 84.56 587 GLY A CA 1
ATOM 4352 C C . GLY A 1 587 ? -2.828 -20.573 -14.833 1.00 84.56 587 GLY A C 1
ATOM 4353 O O . GLY A 1 587 ? -3.421 -21.197 -15.708 1.00 84.56 587 GLY A O 1
ATOM 4354 N N . VAL A 1 588 ? -1.504 -20.644 -14.676 1.00 91.25 588 VAL A N 1
ATOM 4355 C CA . VAL A 1 588 ? -0.574 -21.389 -15.535 1.00 91.25 588 VAL A CA 1
ATOM 4356 C C . VAL A 1 588 ? 0.416 -22.203 -14.686 1.00 91.25 588 VAL A C 1
ATOM 4358 O O . VAL A 1 588 ? 0.746 -21.797 -13.569 1.00 91.25 588 VAL A O 1
ATOM 4361 N N . PRO A 1 589 ? 0.892 -23.371 -15.159 1.00 92.75 589 PRO A N 1
ATOM 4362 C CA . PRO A 1 589 ? 1.774 -24.236 -14.376 1.00 92.75 589 PRO A CA 1
ATOM 4363 C C . PRO A 1 589 ? 3.207 -23.692 -14.296 1.00 92.75 589 PRO A C 1
ATOM 4365 O O . PRO A 1 589 ? 3.757 -23.217 -15.288 1.00 92.75 589 PRO A O 1
ATOM 4368 N N . ILE A 1 590 ? 3.836 -23.826 -13.125 1.00 96.25 590 ILE A N 1
ATOM 4369 C CA . ILE A 1 590 ? 5.273 -23.570 -12.910 1.00 96.25 590 ILE A CA 1
ATOM 4370 C C . ILE A 1 590 ? 6.094 -24.632 -13.657 1.00 96.25 590 ILE A C 1
ATOM 4372 O O . ILE A 1 590 ? 5.751 -25.816 -13.617 1.00 96.25 590 ILE A O 1
ATOM 4376 N N . GLY A 1 591 ? 7.190 -24.229 -14.304 1.00 96.81 591 GLY A N 1
ATOM 4377 C CA . GLY A 1 591 ? 8.061 -25.135 -15.055 1.00 96.81 591 GLY A CA 1
ATOM 4378 C C . GLY A 1 591 ? 8.565 -24.550 -16.373 1.00 96.81 591 GLY A C 1
ATOM 4379 O O . GLY A 1 591 ? 8.430 -23.359 -16.633 1.00 96.81 591 GLY A O 1
ATOM 4380 N N . VAL A 1 592 ? 9.149 -25.403 -17.219 1.00 97.75 592 VAL A N 1
ATOM 4381 C CA . VAL A 1 592 ? 9.602 -25.011 -18.565 1.00 97.75 592 VAL A CA 1
ATOM 4382 C C . VAL A 1 592 ? 8.400 -24.682 -19.453 1.00 97.75 592 VAL A C 1
ATOM 4384 O O . VAL A 1 592 ? 7.465 -25.479 -19.559 1.00 97.75 592 VAL A O 1
ATOM 4387 N N . VAL A 1 593 ? 8.449 -23.531 -20.120 1.00 97.94 593 VAL A N 1
ATOM 4388 C CA . VAL A 1 593 ? 7.384 -23.037 -20.998 1.00 97.94 593 VAL A CA 1
ATOM 4389 C C . VAL A 1 593 ? 7.692 -23.441 -22.434 1.00 97.94 593 VAL A C 1
ATOM 4391 O O . VAL A 1 593 ? 8.435 -22.775 -23.140 1.00 97.94 593 VAL A O 1
ATOM 4394 N N . THR A 1 594 ? 7.128 -24.565 -22.867 1.00 95.88 594 THR A N 1
ATOM 4395 C CA . THR A 1 594 ? 7.367 -25.115 -24.219 1.00 95.88 594 THR A CA 1
ATOM 4396 C C . THR A 1 594 ? 6.519 -24.467 -25.315 1.00 95.88 594 THR A C 1
ATOM 4398 O O . THR A 1 594 ? 6.747 -24.735 -26.489 1.00 95.88 594 THR A O 1
ATOM 4401 N N . ALA A 1 595 ? 5.534 -23.647 -24.939 1.00 96.50 595 ALA A N 1
ATOM 4402 C CA . ALA A 1 595 ? 4.693 -22.902 -25.873 1.00 96.50 595 ALA A CA 1
ATOM 4403 C C . ALA A 1 595 ? 5.344 -21.597 -26.363 1.00 96.50 595 ALA A C 1
ATOM 4405 O O . ALA A 1 595 ? 4.890 -21.046 -27.360 1.00 96.50 595 ALA A O 1
ATOM 4406 N N . ALA A 1 596 ? 6.374 -21.108 -25.667 1.00 97.00 596 ALA A N 1
ATOM 4407 C CA . ALA A 1 596 ? 7.144 -19.948 -26.089 1.00 97.00 596 ALA A CA 1
ATOM 4408 C C . ALA A 1 596 ? 8.207 -20.355 -27.114 1.00 97.00 596 ALA A C 1
ATOM 4410 O O . ALA A 1 596 ? 8.817 -21.419 -26.977 1.00 97.00 596 ALA A O 1
ATOM 4411 N N . ASP A 1 597 ? 8.439 -19.499 -28.105 1.00 98.06 597 ASP A N 1
ATOM 4412 C CA . ASP A 1 597 ? 9.574 -19.639 -29.01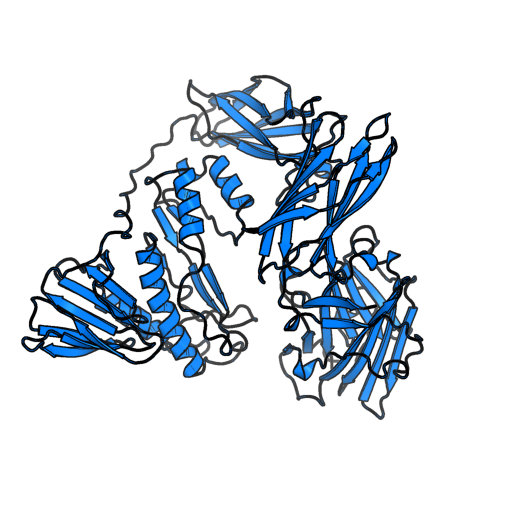5 1.00 98.06 597 ASP A CA 1
ATOM 4413 C C . ASP A 1 597 ? 10.754 -18.861 -28.440 1.00 98.06 597 ASP A C 1
ATOM 4415 O O . ASP A 1 597 ? 10.602 -17.697 -28.072 1.00 98.06 597 ASP A O 1
ATOM 4419 N N . ALA A 1 598 ? 11.910 -19.501 -28.302 1.00 98.00 598 ALA A N 1
ATOM 4420 C CA . ALA A 1 598 ? 13.081 -18.891 -27.691 1.00 98.00 598 ALA A CA 1
ATOM 4421 C C . ALA A 1 598 ? 14.347 -19.303 -28.437 1.00 98.00 598 ALA A C 1
ATOM 4423 O O . ALA A 1 598 ? 14.599 -20.491 -28.651 1.00 98.00 598 ALA A O 1
ATOM 4424 N N . ALA A 1 599 ? 15.183 -18.318 -28.746 1.00 98.12 599 ALA A N 1
ATOM 4425 C CA . ALA A 1 599 ? 16.498 -18.504 -29.331 1.00 98.12 599 ALA A CA 1
ATOM 4426 C C . ALA A 1 599 ? 17.535 -17.741 -28.509 1.00 98.12 599 ALA A C 1
ATOM 4428 O O . ALA A 1 599 ? 17.273 -16.674 -27.959 1.00 98.12 599 ALA A O 1
ATOM 4429 N N . ALA A 1 600 ? 18.724 -18.318 -28.384 1.00 97.50 600 ALA A N 1
ATOM 4430 C CA . ALA A 1 600 ? 19.838 -17.659 -27.732 1.00 97.50 600 ALA A CA 1
ATOM 4431 C C . ALA A 1 600 ? 21.154 -18.176 -28.303 1.00 97.50 600 ALA A C 1
ATOM 4433 O O . ALA A 1 600 ? 21.286 -19.370 -28.592 1.00 97.50 600 ALA A O 1
ATOM 4434 N N . SER A 1 601 ? 22.120 -17.281 -28.468 1.00 96.44 601 SER A N 1
ATOM 4435 C CA . SER A 1 601 ? 23.416 -17.593 -29.064 1.00 96.44 601 SER A CA 1
ATOM 4436 C C . SER A 1 601 ? 24.532 -16.842 -28.341 1.00 96.44 601 SER A C 1
ATOM 4438 O O . SER A 1 601 ? 24.380 -15.675 -27.995 1.00 96.44 601 SER A O 1
ATOM 4440 N N . TRP A 1 602 ? 25.644 -17.531 -28.084 1.00 95.38 602 TRP A N 1
ATOM 4441 C CA . TRP A 1 602 ? 26.864 -16.948 -27.523 1.00 95.38 602 TRP A CA 1
ATOM 4442 C C . TRP A 1 602 ? 27.921 -16.831 -28.618 1.00 95.38 602 TRP A C 1
ATOM 4444 O O . TRP A 1 602 ? 28.226 -17.819 -29.293 1.00 95.38 602 TRP A O 1
ATOM 4454 N N . ASP A 1 603 ? 28.495 -15.641 -28.767 1.00 94.81 603 ASP A N 1
ATOM 4455 C CA . ASP A 1 603 ? 29.648 -15.378 -29.620 1.00 94.81 603 ASP A CA 1
ATOM 4456 C C . ASP A 1 603 ? 30.876 -15.043 -28.765 1.00 94.81 603 ASP A C 1
ATOM 4458 O O . ASP A 1 603 ? 31.029 -13.932 -28.258 1.00 94.81 603 ASP A O 1
ATOM 4462 N N . GLU A 1 604 ? 31.791 -16.008 -28.663 1.00 92.75 604 GLU A N 1
ATOM 4463 C CA . GLU A 1 604 ? 33.056 -15.867 -27.936 1.00 92.75 604 GLU A CA 1
ATOM 4464 C C . GLU A 1 604 ? 33.945 -14.751 -28.510 1.00 92.75 604 GLU A C 1
ATOM 4466 O O . GLU A 1 604 ? 34.685 -14.110 -27.769 1.00 92.75 604 GLU A O 1
ATOM 4471 N N . ALA A 1 605 ? 33.883 -14.479 -29.821 1.00 92.12 605 ALA A N 1
ATOM 4472 C CA . ALA A 1 605 ? 34.760 -13.491 -30.451 1.00 92.12 605 ALA A CA 1
ATOM 4473 C C . ALA A 1 605 ? 34.374 -12.049 -30.100 1.00 92.12 605 ALA A C 1
ATOM 4475 O O . ALA A 1 605 ? 35.245 -11.178 -30.034 1.00 92.12 605 ALA A O 1
ATOM 4476 N N . SER A 1 606 ? 33.078 -11.800 -29.908 1.00 90.00 606 SER A N 1
ATOM 4477 C CA . SER A 1 606 ? 32.536 -10.500 -29.508 1.00 90.00 606 SER A CA 1
ATOM 4478 C C . SER A 1 606 ? 32.111 -10.442 -28.041 1.00 90.00 606 SER A C 1
ATOM 4480 O O . SER A 1 606 ? 31.578 -9.413 -27.628 1.00 90.00 606 SER A O 1
ATOM 4482 N N . THR A 1 607 ? 32.354 -11.523 -27.285 1.00 95.31 607 THR A N 1
ATOM 4483 C CA . THR A 1 607 ? 31.972 -11.695 -25.876 1.00 95.31 607 THR A CA 1
ATOM 4484 C C . THR A 1 607 ? 30.522 -11.283 -25.631 1.00 95.31 607 THR A C 1
ATOM 4486 O O . THR A 1 607 ? 30.229 -10.479 -24.746 1.00 95.31 607 THR A O 1
ATOM 4489 N N . SER A 1 608 ? 29.616 -11.758 -26.493 1.00 96.00 608 SER A N 1
ATOM 4490 C CA . SER A 1 608 ? 28.223 -11.316 -26.506 1.00 96.00 608 SER A CA 1
ATOM 4491 C C . SER A 1 608 ? 27.237 -12.476 -26.577 1.00 96.00 608 SER A C 1
ATOM 4493 O O . SER A 1 608 ? 27.397 -13.391 -27.384 1.00 96.00 608 SER A O 1
ATOM 4495 N N . THR A 1 609 ? 26.187 -12.411 -25.754 1.00 97.50 609 THR A N 1
ATOM 4496 C CA . THR A 1 609 ? 25.027 -13.303 -25.828 1.00 97.50 609 THR A CA 1
ATOM 4497 C C . THR A 1 609 ? 23.828 -12.562 -26.403 1.00 97.50 609 THR A C 1
ATOM 4499 O O . THR A 1 609 ? 23.457 -11.496 -25.907 1.00 97.50 609 THR A O 1
ATOM 4502 N N . VAL A 1 610 ? 23.188 -13.141 -27.414 1.00 97.75 610 VAL A N 1
ATOM 4503 C CA . VAL A 1 610 ? 21.893 -12.685 -27.927 1.00 97.75 610 VAL A CA 1
ATOM 4504 C C . VAL A 1 610 ? 20.795 -13.568 -27.350 1.00 97.75 610 VAL A C 1
ATOM 4506 O O . VAL A 1 610 ? 20.956 -14.787 -27.297 1.00 97.75 610 VAL A O 1
ATOM 4509 N N . TYR A 1 611 ? 19.687 -12.957 -26.942 1.00 98.19 611 TYR A N 1
ATOM 4510 C CA . TYR A 1 611 ? 18.463 -13.639 -26.532 1.00 98.19 611 TYR A CA 1
ATOM 4511 C C . TYR A 1 611 ? 17.277 -13.089 -27.315 1.00 98.19 611 TYR A C 1
ATOM 4513 O O . TYR A 1 611 ? 17.109 -11.876 -27.393 1.00 98.19 611 TYR A O 1
ATOM 4521 N N . GLU A 1 612 ? 16.426 -13.974 -27.816 1.00 98.38 612 GLU A N 1
ATOM 4522 C CA . GLU A 1 612 ? 15.147 -13.640 -28.434 1.00 98.38 612 GLU A CA 1
ATOM 4523 C C . GLU A 1 612 ? 14.060 -14.560 -27.896 1.00 98.38 612 GLU A C 1
ATOM 4525 O O . GLU A 1 612 ? 14.271 -15.758 -27.690 1.00 98.38 612 GLU A O 1
ATOM 4530 N N . LEU A 1 613 ? 12.894 -13.982 -27.643 1.00 98.62 613 LEU A N 1
ATOM 4531 C CA . LEU A 1 613 ? 11.751 -14.665 -27.068 1.00 98.62 613 LEU A CA 1
ATOM 4532 C C . LEU A 1 613 ? 10.473 -14.141 -27.713 1.00 98.62 613 LEU A C 1
ATOM 4534 O O . LEU A 1 613 ? 10.251 -12.936 -27.711 1.00 98.62 613 LEU A O 1
ATOM 4538 N N . ALA A 1 614 ? 9.610 -15.053 -28.153 1.00 98.56 614 ALA A N 1
ATOM 4539 C CA . ALA A 1 614 ? 8.191 -14.816 -28.382 1.00 98.56 614 ALA A CA 1
ATOM 4540 C C . ALA A 1 614 ? 7.395 -15.566 -27.305 1.00 98.56 614 ALA A C 1
ATOM 4542 O O . ALA A 1 614 ? 7.337 -16.799 -27.292 1.00 98.56 614 ALA A O 1
ATOM 4543 N N . LEU A 1 615 ? 6.804 -14.819 -26.373 1.00 98.50 615 LEU A N 1
ATOM 4544 C CA . LEU A 1 615 ? 6.006 -15.340 -25.269 1.00 98.50 615 LEU A CA 1
ATOM 4545 C C . LEU A 1 615 ? 4.512 -15.135 -25.565 1.00 98.50 615 LEU A C 1
ATOM 4547 O O . LEU A 1 615 ? 4.043 -13.995 -25.513 1.00 98.50 615 LEU A O 1
ATOM 4551 N N . PRO A 1 616 ? 3.742 -16.207 -25.830 1.00 98.19 616 PRO A N 1
ATOM 4552 C CA . PRO A 1 616 ? 2.318 -16.080 -26.101 1.00 98.19 616 PRO A CA 1
ATOM 4553 C C . PRO A 1 616 ? 1.561 -15.447 -24.937 1.00 98.19 616 PRO A C 1
ATOM 4555 O O . PRO A 1 616 ? 1.767 -15.823 -23.781 1.00 98.19 616 PRO A O 1
ATOM 4558 N N . TRP A 1 617 ? 0.593 -14.575 -25.228 1.00 97.44 617 TRP A N 1
ATOM 4559 C CA . TRP A 1 617 ? -0.265 -13.977 -24.193 1.00 97.44 617 TRP A CA 1
ATOM 4560 C C . TRP A 1 617 ? -1.034 -15.029 -23.373 1.00 97.44 617 TRP A C 1
ATOM 4562 O O . TRP A 1 617 ? -1.361 -14.802 -22.211 1.00 97.44 617 TRP A O 1
ATOM 4572 N N . THR A 1 618 ? -1.265 -16.227 -23.925 1.00 96.19 618 THR A N 1
ATOM 4573 C CA . THR A 1 618 ? -1.871 -17.359 -23.197 1.00 96.19 618 THR A CA 1
ATOM 4574 C C . THR A 1 618 ? -1.011 -17.877 -22.046 1.00 96.19 618 THR A C 1
ATOM 4576 O O . THR A 1 618 ? -1.532 -18.508 -21.130 1.00 96.19 618 THR A O 1
ATOM 4579 N N . GLU A 1 619 ? 0.294 -17.611 -22.075 1.00 97.06 619 GLU A N 1
ATOM 4580 C CA . GLU A 1 619 ? 1.224 -17.951 -21.002 1.00 97.06 619 GLU A CA 1
ATOM 4581 C C . GLU A 1 619 ? 1.265 -16.875 -19.902 1.00 97.06 619 GLU A C 1
ATOM 4583 O O . GLU A 1 619 ? 1.864 -17.121 -18.856 1.00 97.06 619 GLU A O 1
ATOM 4588 N N . ILE A 1 620 ? 0.597 -15.729 -20.101 1.00 94.88 620 ILE A N 1
ATOM 4589 C CA . ILE A 1 620 ? 0.445 -14.629 -19.134 1.00 94.88 620 ILE A CA 1
ATOM 4590 C C . ILE A 1 620 ? -1.036 -14.180 -19.090 1.00 94.88 620 ILE A C 1
ATOM 4592 O O . ILE A 1 620 ? -1.360 -13.032 -19.397 1.00 94.88 620 ILE A O 1
ATOM 4596 N N . PRO A 1 621 ? -1.984 -15.062 -18.715 1.00 92.00 621 PRO A N 1
ATOM 4597 C CA . PRO A 1 621 ? -3.422 -14.811 -18.890 1.00 92.00 621 PRO A CA 1
ATOM 4598 C C . PRO A 1 621 ? -3.971 -13.652 -18.039 1.00 92.00 621 PRO A C 1
ATOM 4600 O O . PRO A 1 621 ? -5.108 -13.221 -18.232 1.00 92.00 621 PRO A O 1
ATOM 4603 N N . SER A 1 622 ? -3.181 -13.168 -17.079 1.00 88.56 622 SER A N 1
ATOM 4604 C CA . SER A 1 622 ? -3.486 -12.018 -16.232 1.00 88.56 622 SER A CA 1
ATOM 4605 C C . SER A 1 622 ? -3.436 -10.686 -16.997 1.00 88.56 622 SER A C 1
ATOM 4607 O O . SER A 1 622 ? -4.107 -9.742 -16.584 1.00 88.56 622 SER A O 1
ATOM 4609 N N . ILE A 1 623 ? -2.694 -10.613 -18.110 1.00 93.56 623 ILE A N 1
ATOM 4610 C CA . ILE A 1 623 ? -2.475 -9.402 -18.910 1.00 93.56 623 ILE A CA 1
ATOM 4611 C C . ILE A 1 623 ? -3.241 -9.513 -20.228 1.00 93.56 623 ILE A C 1
ATOM 4613 O O . ILE A 1 623 ? -3.208 -10.542 -20.900 1.00 93.56 623 ILE A O 1
ATOM 4617 N N . GLN A 1 624 ? -3.932 -8.439 -20.607 1.00 93.00 624 GLN A N 1
ATOM 4618 C CA . GLN A 1 624 ? -4.594 -8.334 -21.903 1.00 93.00 624 GLN A CA 1
ATOM 4619 C C . GLN A 1 624 ? -3.864 -7.278 -22.739 1.00 93.00 624 GLN A C 1
ATOM 4621 O O . GLN A 1 624 ? -3.854 -6.116 -22.336 1.00 93.00 624 GLN A O 1
ATOM 4626 N N . PRO A 1 625 ? -3.299 -7.613 -23.914 1.00 94.31 625 PRO A N 1
ATOM 4627 C CA . PRO A 1 625 ? -2.589 -6.629 -24.737 1.00 94.31 625 PRO A CA 1
ATOM 4628 C C . PRO A 1 625 ? -3.483 -5.452 -25.146 1.00 94.31 625 PRO A C 1
ATOM 4630 O O . PRO A 1 625 ? -3.031 -4.321 -25.278 1.00 94.31 625 PRO A O 1
ATOM 4633 N N . THR A 1 626 ? -4.791 -5.685 -25.266 1.00 92.88 626 THR A N 1
ATOM 4634 C CA . THR A 1 626 ? -5.785 -4.646 -25.565 1.00 92.88 626 THR A CA 1
ATOM 4635 C C . THR A 1 626 ? -5.969 -3.611 -24.455 1.00 92.88 626 THR A C 1
ATOM 4637 O O . THR A 1 626 ? -6.599 -2.576 -24.690 1.00 92.88 626 THR A O 1
ATOM 4640 N N . ASP A 1 627 ? -5.487 -3.887 -23.243 1.00 94.44 627 ASP A N 1
ATOM 4641 C CA . ASP A 1 627 ? -5.447 -2.901 -22.166 1.00 94.44 627 ASP A CA 1
ATOM 4642 C C . ASP A 1 627 ? -4.344 -1.855 -22.443 1.00 94.44 627 ASP A C 1
ATOM 4644 O O . ASP A 1 627 ? -4.405 -0.756 -21.913 1.00 94.44 627 ASP A O 1
ATOM 4648 N N . GLY A 1 628 ? -3.381 -2.123 -23.332 1.00 94.50 628 GLY A N 1
ATOM 4649 C CA . GLY A 1 628 ? -2.424 -1.118 -23.811 1.00 94.50 628 GLY A CA 1
ATOM 4650 C C . GLY A 1 628 ? -1.335 -0.740 -22.803 1.00 94.50 628 GLY A C 1
ATOM 4651 O O . GLY A 1 628 ? -0.484 0.091 -23.105 1.00 94.50 628 GLY A O 1
ATOM 4652 N N . LEU A 1 629 ? -1.337 -1.333 -21.609 1.00 94.56 629 LEU A N 1
ATOM 4653 C CA . LEU A 1 629 ? -0.336 -1.102 -20.574 1.00 94.56 629 LEU A CA 1
ATOM 4654 C C . LEU A 1 629 ? -0.114 -2.347 -19.713 1.00 94.56 629 LEU A C 1
ATOM 4656 O O . LEU A 1 629 ? -0.980 -3.218 -19.613 1.00 94.56 629 LEU A O 1
ATOM 4660 N N . MET A 1 630 ? 1.049 -2.410 -19.075 1.00 96.12 630 MET A N 1
ATOM 4661 C CA . MET A 1 630 ? 1.391 -3.370 -18.032 1.00 96.12 630 MET A CA 1
ATOM 4662 C C . MET A 1 630 ? 2.569 -2.870 -17.192 1.00 96.12 630 MET A C 1
ATOM 4664 O O . MET A 1 630 ? 3.196 -1.858 -17.501 1.00 96.12 630 MET A O 1
ATOM 4668 N N . SER A 1 631 ? 2.899 -3.602 -16.134 1.00 96.38 631 SER A N 1
ATOM 4669 C CA . SER A 1 631 ? 4.119 -3.392 -15.362 1.00 96.38 631 SER A CA 1
ATOM 4670 C C . SER A 1 631 ? 5.148 -4.441 -15.744 1.00 96.38 631 SER A C 1
ATOM 4672 O O . SER A 1 631 ? 4.816 -5.624 -15.821 1.00 96.38 631 SER A O 1
ATOM 4674 N N . PHE A 1 632 ? 6.393 -4.025 -15.936 1.00 97.44 632 PHE A N 1
ATOM 4675 C CA . PHE A 1 632 ? 7.483 -4.880 -16.379 1.00 97.44 632 PHE A CA 1
ATOM 4676 C C . PHE A 1 632 ? 8.758 -4.603 -15.579 1.00 97.44 632 PHE A C 1
ATOM 4678 O O . PHE A 1 632 ? 9.060 -3.468 -15.222 1.00 97.44 632 PHE A O 1
ATOM 4685 N N . SER A 1 633 ? 9.512 -5.647 -15.266 1.00 97.56 633 SER A N 1
ATOM 4686 C CA . SER A 1 633 ? 10.817 -5.540 -14.616 1.00 97.56 633 SER A CA 1
ATOM 4687 C C . SER A 1 633 ? 11.723 -6.630 -15.155 1.00 97.56 633 SER A C 1
ATOM 4689 O O . SER A 1 633 ? 11.245 -7.716 -15.496 1.00 97.56 633 SER A O 1
ATOM 4691 N N . LEU A 1 634 ? 13.021 -6.359 -15.223 1.00 98.19 634 LEU A N 1
ATOM 4692 C CA . LEU A 1 634 ? 14.018 -7.340 -15.620 1.00 98.19 634 LEU A CA 1
ATOM 4693 C C . LEU A 1 634 ? 15.289 -7.210 -14.792 1.00 98.19 634 LEU A C 1
ATOM 4695 O O . LEU A 1 634 ? 15.601 -6.156 -14.242 1.00 98.19 634 LEU A O 1
ATOM 4699 N N . LEU A 1 635 ? 16.065 -8.284 -14.771 1.00 97.94 635 LEU A N 1
ATOM 4700 C CA . LEU A 1 635 ? 17.463 -8.255 -14.386 1.00 97.94 635 LEU A CA 1
ATOM 4701 C C . LEU A 1 635 ? 18.284 -9.207 -15.255 1.00 97.94 635 LEU A C 1
ATOM 4703 O O . LEU A 1 635 ? 17.777 -10.223 -15.735 1.00 97.94 635 LEU A O 1
ATOM 4707 N N . VAL A 1 636 ? 19.552 -8.868 -15.451 1.00 98.62 636 VAL A N 1
ATOM 4708 C CA . VAL A 1 636 ? 20.538 -9.673 -16.175 1.00 98.62 636 VAL A CA 1
ATOM 4709 C C . VAL A 1 636 ? 21.528 -10.216 -15.158 1.00 98.62 636 VAL A C 1
ATOM 4711 O O . VAL A 1 636 ? 22.175 -9.446 -14.450 1.00 98.62 636 VAL A O 1
ATOM 4714 N N . ASN A 1 637 ? 21.582 -11.539 -15.041 1.00 98.12 637 ASN A N 1
ATOM 4715 C CA . ASN A 1 637 ? 22.479 -12.249 -14.136 1.00 98.12 637 ASN A CA 1
ATOM 4716 C C . ASN A 1 637 ? 23.887 -12.323 -14.690 1.00 98.12 637 ASN A C 1
ATOM 4718 O O . ASN A 1 637 ? 24.050 -12.458 -15.897 1.00 98.12 637 ASN A O 1
ATOM 4722 N N . ASP A 1 638 ? 24.840 -12.322 -13.764 1.00 97.31 638 ASP A N 1
ATOM 4723 C CA . ASP A 1 638 ? 26.268 -12.414 -14.043 1.00 97.31 638 ASP A CA 1
ATOM 4724 C C . ASP A 1 638 ? 26.931 -13.508 -13.189 1.00 97.31 638 ASP A C 1
ATOM 4726 O O . ASP A 1 638 ? 26.700 -13.586 -11.968 1.00 97.31 638 ASP A O 1
ATOM 4730 N N . ASN A 1 639 ? 27.730 -14.362 -13.823 1.00 95.44 639 ASN A N 1
ATOM 4731 C CA . ASN A 1 639 ? 28.481 -15.463 -13.244 1.00 95.44 639 ASN A CA 1
ATOM 4732 C C . ASN A 1 639 ? 29.716 -15.838 -14.088 1.00 95.44 639 ASN A C 1
ATOM 4734 O O . ASN A 1 639 ? 29.618 -16.621 -15.020 1.00 95.44 639 ASN A O 1
ATOM 4738 N N . ASP A 1 640 ? 30.912 -15.525 -13.587 1.00 94.44 640 ASP A N 1
ATOM 4739 C CA . ASP A 1 640 ? 32.175 -15.913 -14.252 1.00 94.44 640 ASP A CA 1
ATOM 4740 C C . ASP A 1 640 ? 32.639 -17.364 -13.982 1.00 94.44 640 ASP A C 1
ATOM 4742 O O . ASP A 1 640 ? 33.830 -17.695 -14.008 1.00 94.44 640 ASP A O 1
ATOM 4746 N N . GLY A 1 641 ? 31.726 -18.261 -13.614 1.00 90.19 641 GLY A N 1
ATOM 4747 C CA . GLY A 1 641 ? 31.994 -19.676 -13.333 1.00 90.19 641 GLY A CA 1
ATOM 4748 C C . GLY A 1 641 ? 32.284 -20.032 -11.867 1.00 90.19 641 GLY A C 1
ATOM 4749 O O . GLY A 1 641 ? 32.408 -21.217 -11.545 1.00 90.19 641 GLY A O 1
ATOM 4750 N N . ALA A 1 642 ? 32.344 -19.056 -10.954 1.00 89.50 642 ALA A N 1
ATOM 4751 C CA . ALA A 1 642 ? 32.477 -19.289 -9.505 1.00 89.50 642 ALA A CA 1
ATOM 4752 C C . ALA A 1 642 ? 31.136 -19.236 -8.742 1.00 89.50 642 ALA A C 1
ATOM 4754 O O . ALA A 1 642 ? 31.105 -19.422 -7.521 1.00 89.50 642 ALA A O 1
ATOM 4755 N N . GLY A 1 643 ? 30.028 -19.025 -9.456 1.00 89.31 643 GLY A N 1
ATOM 4756 C CA . GLY A 1 643 ? 28.708 -18.742 -8.899 1.00 89.31 643 GLY A CA 1
ATOM 4757 C C . GLY A 1 643 ? 28.282 -17.302 -9.194 1.00 89.31 643 GLY A C 1
ATOM 4758 O O . GLY A 1 643 ? 29.118 -16.453 -9.479 1.00 89.31 643 GLY A O 1
ATOM 4759 N N . ARG A 1 644 ? 26.973 -17.037 -9.114 1.00 91.25 644 ARG A N 1
ATOM 4760 C CA . ARG A 1 644 ? 26.378 -15.727 -9.425 1.00 91.25 644 ARG A CA 1
ATOM 4761 C C . ARG A 1 644 ? 27.042 -14.587 -8.635 1.00 91.25 644 ARG A C 1
ATOM 4763 O O . ARG A 1 644 ? 26.947 -14.569 -7.405 1.00 91.25 644 ARG A O 1
ATOM 4770 N N . LYS A 1 645 ? 27.653 -13.632 -9.344 1.00 91.38 645 LYS A N 1
ATOM 4771 C CA . LYS A 1 645 ? 28.281 -12.397 -8.823 1.00 91.38 645 LYS A CA 1
ATOM 4772 C C . LYS A 1 645 ? 27.247 -11.362 -8.391 1.00 91.38 645 LYS A C 1
ATOM 4774 O O . LYS A 1 645 ? 27.448 -10.628 -7.418 1.00 91.38 645 LYS A O 1
ATOM 4779 N N . GLY A 1 646 ? 26.131 -11.333 -9.110 1.00 92.44 646 GLY A N 1
ATOM 4780 C CA . GLY A 1 646 ? 25.000 -10.452 -8.875 1.00 92.44 646 GLY A CA 1
ATOM 4781 C C . GLY A 1 646 ? 24.177 -10.289 -10.147 1.00 92.44 646 GLY A C 1
ATOM 4782 O O . GLY A 1 646 ? 23.961 -11.266 -10.868 1.00 92.44 646 GLY A O 1
ATOM 4783 N N . TYR A 1 647 ? 23.651 -9.087 -10.366 1.00 97.31 647 TYR A N 1
ATOM 4784 C CA . TYR A 1 647 ? 22.859 -8.742 -11.542 1.00 97.31 647 TYR A CA 1
ATOM 4785 C C . TYR A 1 647 ? 22.821 -7.228 -11.787 1.00 97.31 647 TYR A C 1
ATOM 4787 O O . TYR A 1 647 ? 23.053 -6.435 -10.872 1.00 97.31 647 TYR A O 1
ATOM 4795 N N . ILE A 1 648 ? 22.506 -6.827 -13.017 1.00 97.56 648 ILE A N 1
ATOM 4796 C CA . ILE A 1 648 ? 22.059 -5.465 -13.337 1.00 97.56 648 ILE A CA 1
ATOM 4797 C C . ILE A 1 648 ? 20.545 -5.515 -13.531 1.00 97.56 648 ILE A C 1
ATOM 4799 O O . ILE A 1 648 ? 20.059 -6.350 -14.290 1.00 97.56 648 ILE A O 1
ATOM 4803 N N . GLU A 1 649 ? 19.792 -4.667 -12.833 1.00 96.75 649 GLU A N 1
ATOM 4804 C CA . GLU A 1 649 ? 18.325 -4.643 -12.904 1.00 96.75 649 GLU A CA 1
ATOM 4805 C C . GLU A 1 649 ? 17.789 -3.374 -13.576 1.00 96.75 649 GLU A C 1
ATOM 4807 O O . GLU A 1 649 ? 18.287 -2.276 -13.329 1.00 96.75 649 GLU A O 1
ATOM 4812 N N . TRP A 1 650 ? 16.748 -3.521 -14.398 1.00 94.75 650 TRP A N 1
ATOM 4813 C CA . TRP A 1 650 ? 15.933 -2.421 -14.907 1.00 94.75 650 TRP A CA 1
ATOM 4814 C C . TRP A 1 650 ? 14.490 -2.617 -14.441 1.00 94.75 650 TRP A C 1
ATOM 4816 O O . TRP A 1 650 ? 13.787 -3.542 -14.853 1.00 94.75 650 TRP A O 1
ATOM 4826 N N . GLY A 1 651 ? 14.078 -1.748 -13.517 1.00 86.12 651 GLY A N 1
ATOM 4827 C CA . GLY A 1 651 ? 13.029 -2.096 -12.560 1.00 86.12 651 GLY A CA 1
ATOM 4828 C C . GLY A 1 651 ? 13.598 -2.962 -11.432 1.00 86.12 651 GLY A C 1
ATOM 4829 O O . GLY A 1 651 ? 14.643 -3.583 -11.578 1.00 86.12 651 GLY A O 1
ATOM 4830 N N . SER A 1 652 ? 12.954 -2.959 -10.267 1.00 90.19 652 SER A N 1
ATOM 4831 C CA . SER A 1 652 ? 13.394 -3.774 -9.125 1.00 90.19 652 SER A CA 1
ATOM 4832 C C . SER A 1 652 ? 12.332 -4.822 -8.790 1.00 90.19 652 SER A C 1
ATOM 4834 O O . SER A 1 652 ? 11.489 -5.161 -9.622 1.00 90.19 652 SER A O 1
ATOM 4836 N N . GLY A 1 653 ? 12.369 -5.389 -7.586 1.00 85.94 653 GLY A N 1
ATOM 4837 C CA . GLY A 1 653 ? 11.328 -6.298 -7.101 1.00 85.94 653 GLY A CA 1
ATOM 4838 C C . GLY A 1 653 ? 11.445 -7.750 -7.575 1.00 85.94 653 GLY A C 1
ATOM 4839 O O . GLY A 1 653 ? 10.617 -8.563 -7.167 1.00 85.94 653 GLY A O 1
ATOM 4840 N N . ILE A 1 654 ? 12.468 -8.102 -8.366 1.00 93.00 654 ILE A N 1
ATOM 4841 C CA . ILE A 1 654 ? 12.787 -9.496 -8.730 1.00 93.00 654 ILE A CA 1
ATOM 4842 C C . ILE A 1 654 ? 13.904 -10.042 -7.839 1.00 93.00 654 ILE A C 1
ATOM 4844 O O . ILE A 1 654 ? 13.706 -11.052 -7.157 1.00 93.00 654 ILE A O 1
ATOM 4848 N N . GLY A 1 655 ? 15.074 -9.392 -7.854 1.00 82.44 655 GLY A N 1
ATOM 4849 C CA . GLY A 1 655 ? 16.278 -9.854 -7.158 1.00 82.44 655 GLY A CA 1
ATOM 4850 C C . GLY A 1 655 ? 16.234 -9.652 -5.640 1.00 82.44 655 GLY A C 1
ATOM 4851 O O . GLY A 1 655 ? 16.848 -10.418 -4.898 1.00 82.44 655 GLY A O 1
ATOM 4852 N N . THR A 1 656 ? 15.449 -8.677 -5.170 1.00 77.25 656 THR A N 1
ATOM 4853 C CA . THR A 1 656 ? 15.161 -8.432 -3.749 1.00 77.25 656 THR A CA 1
ATOM 4854 C C . THR A 1 656 ? 13.671 -8.155 -3.530 1.00 77.25 656 THR A C 1
ATOM 4856 O O . THR A 1 656 ? 12.965 -7.699 -4.429 1.00 77.25 656 THR A O 1
ATOM 4859 N N . GLY A 1 657 ? 13.161 -8.463 -2.334 1.00 73.69 657 GLY A N 1
ATOM 4860 C CA . GLY A 1 657 ? 11.828 -8.055 -1.869 1.00 73.69 657 GLY A CA 1
ATOM 4861 C C . GLY A 1 657 ? 10.612 -8.752 -2.497 1.00 73.69 657 GLY A C 1
ATOM 4862 O O . GLY A 1 657 ? 9.588 -8.826 -1.826 1.00 73.69 657 GLY A O 1
ATOM 4863 N N . LYS A 1 658 ? 10.705 -9.285 -3.727 1.00 85.12 658 LYS A N 1
ATOM 4864 C CA . LYS A 1 658 ? 9.581 -9.915 -4.454 1.00 85.12 658 LYS A CA 1
ATOM 4865 C C . LYS A 1 658 ? 8.344 -9.012 -4.466 1.00 85.12 658 LYS A C 1
ATOM 4867 O O . LYS A 1 658 ? 7.305 -9.344 -3.899 1.00 85.12 658 LYS A O 1
ATOM 4872 N N . ASN A 1 659 ? 8.501 -7.838 -5.078 1.00 83.50 659 ASN A N 1
ATOM 4873 C CA . ASN A 1 659 ? 7.554 -6.735 -4.961 1.00 83.50 659 ASN A CA 1
ATOM 4874 C C . ASN A 1 659 ? 7.207 -6.105 -6.329 1.00 83.50 659 ASN A C 1
ATOM 4876 O O . ASN A 1 659 ? 8.005 -5.315 -6.840 1.00 83.50 659 ASN A O 1
ATOM 4880 N N . PRO A 1 660 ? 6.014 -6.380 -6.895 1.00 88.12 660 PRO A N 1
ATOM 4881 C CA . PRO A 1 660 ? 5.592 -5.829 -8.186 1.00 88.12 660 PRO A CA 1
ATOM 4882 C C . PRO A 1 660 ? 5.354 -4.312 -8.168 1.00 88.12 660 PRO A C 1
ATOM 4884 O O . PRO A 1 660 ? 5.352 -3.682 -9.221 1.00 88.12 660 PRO A O 1
ATOM 4887 N N . SER A 1 661 ? 5.228 -3.683 -6.994 1.00 85.81 661 SER A N 1
ATOM 4888 C CA . SER A 1 661 ? 5.160 -2.218 -6.885 1.00 85.81 661 SER A CA 1
ATOM 4889 C C . SER A 1 661 ? 6.443 -1.505 -7.321 1.00 85.81 661 SER A C 1
ATOM 4891 O O . SER A 1 661 ? 6.418 -0.292 -7.501 1.00 85.81 661 SER A O 1
ATOM 4893 N N . LEU A 1 662 ? 7.559 -2.229 -7.466 1.00 87.50 662 LEU A N 1
ATOM 4894 C CA . LEU A 1 662 ? 8.848 -1.686 -7.912 1.00 87.50 662 LEU A CA 1
ATOM 4895 C C . LEU A 1 662 ? 9.112 -1.889 -9.413 1.00 87.50 662 LEU A C 1
ATOM 4897 O O . LEU A 1 662 ? 10.211 -1.591 -9.889 1.00 87.50 662 LEU A O 1
ATOM 4901 N N . PHE A 1 663 ? 8.149 -2.450 -10.145 1.00 94.00 663 PHE A N 1
ATOM 4902 C CA . PHE A 1 663 ? 8.267 -2.643 -11.586 1.00 94.00 663 PHE A CA 1
ATOM 4903 C C . PHE A 1 663 ? 8.171 -1.298 -12.316 1.00 94.00 663 PHE A C 1
ATOM 4905 O O . PHE A 1 663 ? 7.712 -0.299 -11.759 1.00 94.00 663 PHE A O 1
ATOM 4912 N N . LYS A 1 664 ? 8.628 -1.266 -13.566 1.00 93.62 664 LYS A N 1
ATOM 4913 C CA . LYS A 1 664 ? 8.516 -0.109 -14.453 1.00 93.62 664 LYS A CA 1
ATOM 4914 C C . LYS A 1 664 ? 7.191 -0.171 -15.223 1.00 93.62 664 LYS A C 1
ATOM 4916 O O . LYS A 1 664 ? 6.746 -1.262 -15.580 1.00 93.62 664 LYS A O 1
ATOM 4921 N N . PRO A 1 665 ? 6.547 0.969 -15.489 1.00 94.38 665 PRO A N 1
ATOM 4922 C CA . PRO A 1 665 ? 5.394 1.026 -16.378 1.00 94.38 665 PRO A CA 1
ATOM 4923 C C . PRO A 1 665 ? 5.815 0.821 -17.837 1.00 94.38 665 PRO A C 1
ATOM 4925 O O . PRO A 1 665 ? 6.762 1.445 -18.319 1.00 94.38 665 PRO A O 1
ATOM 4928 N N . LEU A 1 666 ? 5.080 -0.030 -18.545 1.00 95.25 666 LEU A N 1
ATOM 4929 C CA . LEU A 1 666 ? 5.287 -0.331 -19.954 1.00 95.25 666 LEU A CA 1
ATOM 4930 C C . LEU A 1 666 ? 3.969 -0.144 -20.710 1.00 95.25 666 LEU A C 1
ATOM 4932 O O . LEU A 1 666 ? 2.947 -0.720 -20.335 1.00 95.25 666 LEU A O 1
ATOM 4936 N N . ARG A 1 667 ? 3.987 0.650 -21.776 1.00 94.31 667 ARG A N 1
ATOM 4937 C CA . ARG A 1 667 ? 2.839 0.917 -22.645 1.00 94.31 667 ARG A CA 1
ATOM 4938 C C . ARG A 1 667 ? 3.011 0.200 -23.975 1.00 94.31 667 ARG A C 1
ATOM 4940 O O . ARG A 1 667 ? 4.068 0.262 -24.590 1.00 94.31 667 ARG A O 1
ATOM 4947 N N . LEU A 1 668 ? 1.957 -0.467 -24.423 1.00 94.38 668 LEU A N 1
ATOM 4948 C CA . LEU A 1 668 ? 1.905 -1.143 -25.712 1.00 94.38 668 LEU A CA 1
ATOM 4949 C C . LEU A 1 668 ? 1.401 -0.140 -26.752 1.00 94.38 668 LEU A C 1
ATOM 4951 O O . LEU A 1 668 ? 0.227 0.234 -26.732 1.00 94.38 668 LEU A O 1
ATOM 4955 N N . VAL A 1 669 ? 2.293 0.338 -27.621 1.00 90.62 669 VAL A N 1
ATOM 4956 C CA . VAL A 1 669 ? 1.941 1.321 -28.656 1.00 90.62 669 VAL A CA 1
ATOM 4957 C C . VAL A 1 669 ? 1.650 0.618 -29.989 1.00 90.62 669 VAL A C 1
ATOM 4959 O O . VAL A 1 669 ? 2.403 -0.295 -30.337 1.00 90.62 669 VAL A O 1
ATOM 4962 N N . PRO A 1 670 ? 0.560 0.983 -30.693 1.00 83.06 670 PRO A N 1
ATOM 4963 C CA . PRO A 1 670 ? 0.149 0.374 -31.961 1.00 83.06 670 PRO A CA 1
ATOM 4964 C C . PRO A 1 670 ? 0.957 0.836 -33.180 1.00 83.06 670 PRO A C 1
ATOM 4966 O O . PRO A 1 670 ? 1.690 1.851 -33.083 1.00 83.06 670 PRO A O 1
#

Sequence (670 aa):
MSAAGMAGAQPYPWLELMLRNEVLDYADIYNYHLHQTYDPAVAPTPLPTGVPAYLGLLEEYDPGDTLGWLTEAGLRFPGTTGRPMTEEEQRALARYQTIWAVTSISQGTDKHFAFVAPPYDEGTGSWGLFEPTTFTPYAGYAAEAAMTAALGEGRYVGRVPGLPTGVTGHVFGDGADSVLVLWAATPASVTLDLDQTTGTLTNIVGASSAVSAPAAGFTVDVGPDPVYLRVAGDVPADTSDAPEPPPTPQPTTFDTADRLVLMQTYPDAVSGNAREGGYALPIDAPTTVTVDVYNFNDTAVTGTVTGTGADGWTVAGGAQPVTVPAGGKATLTFQVSATSAVEFNKLSPVSFRGEFGGDPTSVSTTLVTTDQDVVTARHAFTDDGDALRVAVKNTTGADLHLLNTRWTVGSRRGVAQTGATIPAGETREVVVPLPQLEPGSHTYELRLPFRGGSTLVYHGRIAVIDPADVTDAAHLPITVDGVPDDLSGVPVVDIVEDGKVVMGTYGGPSDLSGTIAVTWDEQNLYLSARITDDVFAQTFSGAETWRGDGIQFSLAPGLPSESRSWDEYDLALTSTGAQLYRRRGTGVPIGVVTAADAAASWDEASTSTVYELALPWTEIPSIQPTDGLMSFSLLVNDNDGAGRKGYIEWGSGIGTGKNPSLFKPLRLVP

InterPro domains:
  IPR010502 Carbohydrate-binding domain, family 9 [PF06452] (496-668)